Protein AF-0000000075585224 (afdb_homodimer)

InterPro domains:
  IPR000524 Transcription regulator HTH, GntR [PF00392] (10-69)
  IPR000524 Transcription regulator HTH, GntR [PS50949] (5-72)
  IPR000524 Transcription regulator HTH, GntR [SM00345] (11-69)
  IPR000524 Transcription regulator HTH, GntR [cd07377] (12-70)
  IPR008920 Transcription regulator FadR/GntR, C-terminal [G3DSA:1.20.120.530] (73-205)
  IPR008920 Transcription regulator FadR/GntR, C-terminal [SSF48008] (75-202)
  IPR011711 GntR, C-terminal [PF07729] (79-200)
  IPR011711 GntR, C-terminal [SM00895] (79-202)
  IPR036388 Winged helix-like DNA-binding domain superfamily [G3DSA:1.10.10.10] (6-71)
  IPR036390 Winged helix DNA-binding domain superfamily [SSF46785] (11-73)

Nearest PDB structures (foldseek):
  7u5q-assembly2_B  TM=6.182E-01  e=7.333E-10  Brucella melitensis ATCC 23457
  6za7-assembly1_A  TM=5.810E-01  e=1.426E-09  Agrobacterium fabrum str. C58
  6za7-assembly1_B  TM=6.134E-01  e=1.607E-08  Agrobacterium fabrum str. C58
  4p9f-assembly1_A  TM=5.426E-01  e=1.099E-08  Escherichia coli UMEA 3718-1
  3c7j-assembly1_B-2  TM=4.990E-01  e=1.535E-06  Pseudomonas syringae pv. tomato str. DC3000

Structure (mmCIF, N/CA/C/O backbone):
data_AF-0000000075585224-model_v1
#
loop_
_entity.id
_entity.type
_entity.pdbx_description
1 polymer 'Transcriptional regulator, GntR family'
#
loop_
_atom_site.group_PDB
_atom_site.id
_atom_site.type_symbol
_atom_site.label_atom_id
_atom_site.label_alt_id
_atom_site.label_comp_id
_atom_site.label_asym_id
_atom_site.label_entity_id
_atom_site.label_seq_id
_atom_site.pdbx_PDB_ins_code
_atom_site.Cartn_x
_atom_site.Cartn_y
_atom_site.Cartn_z
_atom_site.occupancy
_atom_site.B_iso_or_equiv
_atom_site.auth_seq_id
_atom_site.auth_comp_id
_atom_site.auth_asym_id
_atom_site.auth_atom_id
_atom_site.pdbx_PDB_model_num
ATOM 1 N N . MET A 1 1 ? 27.656 16.641 -9.883 1 27.53 1 MET A N 1
ATOM 2 C CA . MET A 1 1 ? 26.391 15.906 -9.938 1 27.53 1 MET A CA 1
ATOM 3 C C . MET A 1 1 ? 25.391 16.625 -10.82 1 27.53 1 MET A C 1
ATOM 5 O O . MET A 1 1 ? 24.953 17.734 -10.492 1 27.53 1 MET A O 1
ATOM 9 N N . GLU A 1 2 ? 25.438 16.531 -12.094 1 39.59 2 GLU A N 1
ATOM 10 C CA . GLU A 1 2 ? 24.859 17.406 -13.102 1 39.59 2 GLU A CA 1
ATOM 11 C C . GLU A 1 2 ? 23.344 17.547 -12.898 1 39.59 2 GLU A C 1
ATOM 13 O O . GLU A 1 2 ? 22.672 16.578 -12.539 1 39.59 2 GLU A O 1
ATOM 18 N N . LYS A 1 3 ? 22.828 18.688 -12.75 1 48 3 LYS A N 1
ATOM 19 C CA . LYS A 1 3 ? 21.484 19.141 -12.422 1 48 3 LYS A CA 1
ATOM 20 C C . LYS A 1 3 ? 20.453 18.469 -13.312 1 48 3 LYS A C 1
ATOM 22 O O . LYS A 1 3 ? 20.469 18.625 -14.539 1 48 3 LYS A O 1
ATOM 27 N N . ILE A 1 4 ? 20.016 17.328 -13.062 1 59.56 4 ILE A N 1
ATOM 28 C CA . ILE A 1 4 ? 18.922 16.703 -13.812 1 59.56 4 ILE A CA 1
ATOM 29 C C . ILE A 1 4 ? 17.797 17.719 -14.031 1 59.56 4 ILE A C 1
ATOM 31 O O . ILE A 1 4 ? 17.422 18.438 -13.109 1 59.56 4 ILE A O 1
ATOM 35 N N . SER A 1 5 ? 17.578 18.031 -15.305 1 68.94 5 SER A N 1
ATOM 36 C CA . SER A 1 5 ? 16.5 18.969 -15.617 1 68.94 5 SER A CA 1
ATOM 37 C C . SER A 1 5 ? 15.195 18.562 -14.938 1 68.94 5 SER A C 1
ATOM 39 O O . SER A 1 5 ? 15.016 17.391 -14.578 1 68.94 5 SER A O 1
ATOM 41 N N . SER A 1 6 ? 14.453 19.516 -14.617 1 74.06 6 SER A N 1
ATOM 42 C CA . SER A 1 6 ? 13.148 19.297 -14 1 74.06 6 SER A CA 1
ATOM 43 C C . SER A 1 6 ? 12.344 18.25 -14.773 1 74.06 6 SER A C 1
ATOM 45 O O . SER A 1 6 ? 11.719 17.375 -14.172 1 74.06 6 SER A O 1
ATOM 47 N N . ASP A 1 7 ? 12.562 18.25 -16.109 1 80.94 7 ASP A N 1
ATOM 48 C CA . ASP A 1 7 ? 11.828 17.312 -16.938 1 80.94 7 ASP A CA 1
ATOM 49 C C . ASP A 1 7 ? 12.398 15.898 -16.828 1 80.94 7 ASP A C 1
ATOM 51 O O . ASP A 1 7 ? 11.656 14.922 -16.797 1 80.94 7 ASP A O 1
ATOM 55 N N . THR A 1 8 ? 13.664 15.812 -16.688 1 87.25 8 THR A N 1
ATOM 56 C CA . THR A 1 8 ? 14.305 14.516 -16.531 1 87.25 8 THR A CA 1
ATOM 57 C C . THR A 1 8 ? 13.922 13.875 -15.195 1 87.25 8 THR A C 1
ATOM 59 O O . THR A 1 8 ? 13.609 12.688 -15.133 1 87.25 8 THR A O 1
ATOM 62 N N . GLY A 1 9 ? 13.938 14.695 -14.234 1 85.81 9 GLY A N 1
ATOM 63 C CA . GLY A 1 9 ? 13.539 14.211 -12.922 1 85.81 9 GLY A CA 1
ATOM 64 C C . GLY A 1 9 ? 12.117 13.703 -12.883 1 85.81 9 GLY A C 1
ATOM 65 O O . GLY A 1 9 ? 11.852 12.633 -12.328 1 85.81 9 GLY A O 1
ATOM 66 N N . SER A 1 10 ? 11.336 14.453 -13.531 1 80.44 10 SER A N 1
ATOM 67 C CA . SER A 1 10 ? 9.93 14.07 -13.578 1 80.44 10 SER A CA 1
ATOM 68 C C . SER A 1 10 ? 9.727 12.789 -14.367 1 80.44 10 SER A C 1
ATOM 70 O O . SER A 1 10 ? 9 11.891 -13.938 1 80.44 10 SER A O 1
ATOM 72 N N . ALA A 1 11 ? 10.359 12.758 -15.445 1 87.44 11 ALA A N 1
ATOM 73 C CA . ALA A 1 11 ? 10.273 11.555 -16.266 1 87.44 11 ALA A CA 1
ATOM 74 C C . ALA A 1 11 ? 10.82 10.344 -15.516 1 87.44 11 ALA A C 1
ATOM 76 O O . ALA A 1 11 ? 10.211 9.273 -15.523 1 87.44 11 ALA A O 1
ATOM 77 N N . TYR A 1 12 ? 11.938 10.562 -14.883 1 87 12 TYR A N 1
ATOM 78 C CA . TYR A 1 12 ? 12.555 9.508 -14.086 1 87 12 TYR A CA 1
ATOM 79 C C . TYR A 1 12 ? 11.594 8.984 -13.031 1 87 12 TYR A C 1
ATOM 81 O O . TYR A 1 12 ? 11.336 7.781 -12.953 1 87 12 TYR A O 1
ATOM 89 N N . ASP A 1 13 ? 11.078 9.906 -12.352 1 78.56 13 ASP A N 1
ATOM 90 C CA . ASP A 1 13 ? 10.188 9.539 -11.258 1 78.56 13 ASP A CA 1
ATOM 91 C C . ASP A 1 13 ? 8.953 8.797 -11.781 1 78.56 13 ASP A C 1
ATOM 93 O O . ASP A 1 13 ? 8.539 7.789 -11.203 1 78.56 13 ASP A O 1
ATOM 97 N N . GLU A 1 14 ? 8.445 9.305 -12.812 1 77.69 14 GLU A N 1
ATOM 98 C CA . GLU A 1 14 ? 7.223 8.711 -13.367 1 77.69 14 GLU A CA 1
ATOM 99 C C . GLU A 1 14 ? 7.488 7.32 -13.93 1 77.69 14 GLU A C 1
ATOM 101 O O . GLU A 1 14 ? 6.734 6.383 -13.664 1 77.69 14 GLU A O 1
ATOM 106 N N . ILE A 1 15 ? 8.531 7.113 -14.648 1 86.12 15 ILE A N 1
ATOM 107 C CA . ILE A 1 15 ? 8.852 5.816 -15.234 1 86.12 15 ILE A CA 1
ATOM 108 C C . ILE A 1 15 ? 9.188 4.816 -14.133 1 86.12 15 ILE A C 1
ATOM 110 O O . ILE A 1 15 ? 8.727 3.672 -14.164 1 86.12 15 ILE A O 1
ATOM 114 N N . ARG A 1 16 ? 9.914 5.301 -13.211 1 81.5 16 ARG A N 1
ATOM 115 C CA . ARG A 1 16 ? 10.25 4.453 -12.07 1 81.5 16 ARG A CA 1
ATOM 116 C C . ARG A 1 16 ? 8.992 3.98 -11.344 1 81.5 16 ARG A C 1
ATOM 118 O O . ARG A 1 16 ? 8.867 2.799 -11.023 1 81.5 16 ARG A O 1
ATOM 125 N N . SER A 1 17 ? 8.109 4.906 -11.172 1 74 17 SER A N 1
ATOM 126 C CA . SER A 1 17 ? 6.848 4.57 -10.516 1 74 17 SER A CA 1
ATOM 127 C C . SER A 1 17 ? 6.066 3.539 -11.32 1 74 17 SER A C 1
ATOM 129 O O . SER A 1 17 ? 5.504 2.598 -10.758 1 74 17 SER A O 1
ATOM 131 N N . ARG A 1 18 ? 6.09 3.674 -12.609 1 75.31 18 ARG A N 1
ATOM 132 C CA . ARG A 1 18 ? 5.352 2.752 -13.469 1 75.31 18 ARG A CA 1
ATOM 133 C C . ARG A 1 18 ? 5.969 1.357 -13.43 1 75.31 18 ARG A C 1
ATOM 135 O O . ARG A 1 18 ? 5.254 0.356 -13.531 1 75.31 18 ARG A O 1
ATOM 142 N N . ILE A 1 19 ? 7.242 1.286 -13.266 1 79.5 19 ILE A N 1
ATOM 143 C CA . ILE A 1 19 ? 7.91 -0.004 -13.148 1 79.5 19 ILE A CA 1
ATOM 144 C C . ILE A 1 19 ? 7.555 -0.646 -11.805 1 79.5 19 ILE A C 1
ATOM 146 O O . ILE A 1 19 ? 7.188 -1.822 -11.75 1 79.5 19 ILE A O 1
ATOM 150 N N . PHE A 1 20 ? 7.523 0.221 -10.805 1 71.12 20 PHE A N 1
ATOM 151 C CA . PHE A 1 20 ? 7.359 -0.316 -9.461 1 71.12 20 PHE A CA 1
ATOM 152 C C . PHE A 1 20 ? 5.898 -0.665 -9.188 1 71.12 20 PHE A C 1
ATOM 154 O O . PHE A 1 20 ? 5.605 -1.593 -8.43 1 71.12 20 PHE A O 1
ATOM 161 N N . ASP A 1 21 ? 5.027 0.115 -9.938 1 62.84 21 ASP A N 1
ATOM 162 C CA . ASP A 1 21 ? 3.619 -0.182 -9.688 1 62.84 21 ASP A CA 1
ATOM 163 C C . ASP A 1 21 ? 3.051 -1.103 -10.766 1 62.84 21 ASP A C 1
ATOM 165 O O . ASP A 1 21 ? 1.851 -1.385 -10.781 1 62.84 21 ASP A O 1
ATOM 169 N N . GLY A 1 22 ? 3.887 -1.584 -11.641 1 64.56 22 GLY A N 1
ATOM 170 C CA . GLY A 1 22 ? 3.537 -2.646 -12.57 1 64.56 22 GLY A CA 1
ATOM 171 C C . GLY A 1 22 ? 2.922 -2.135 -13.859 1 64.56 22 GLY A C 1
ATOM 172 O O . GLY A 1 22 ? 2.602 -2.918 -14.75 1 64.56 22 GLY A O 1
ATOM 173 N N . ARG A 1 23 ? 2.719 -0.906 -14.031 1 71.19 23 ARG A N 1
ATOM 174 C CA . ARG A 1 23 ? 2.193 -0.356 -15.273 1 71.19 23 ARG A CA 1
ATOM 175 C C . ARG A 1 23 ? 3.162 -0.59 -16.422 1 71.19 23 ARG A C 1
ATOM 177 O O . ARG A 1 23 ? 2.764 -0.568 -17.594 1 71.19 23 ARG A O 1
ATOM 184 N N . LEU A 1 24 ? 4.398 -0.74 -16.156 1 80.69 24 LEU A N 1
ATOM 185 C CA . LEU A 1 24 ? 5.414 -1.286 -17.047 1 80.69 24 LEU A CA 1
ATOM 186 C C . LEU A 1 24 ? 5.895 -2.648 -16.547 1 80.69 24 LEU A C 1
ATOM 188 O O . LEU A 1 24 ? 6.484 -2.752 -15.477 1 80.69 24 LEU A O 1
ATOM 192 N N . SER A 1 25 ? 5.672 -3.658 -17.344 1 77.88 25 SER A N 1
ATOM 193 C CA . SER A 1 25 ? 5.906 -5.031 -16.906 1 77.88 25 SER A CA 1
ATOM 194 C C . SER A 1 25 ? 7.355 -5.445 -17.141 1 77.88 25 SER A C 1
ATOM 196 O O . SER A 1 25 ? 8 -4.953 -18.078 1 77.88 25 SER A O 1
ATOM 198 N N . PRO A 1 26 ? 7.836 -6.438 -16.312 1 79.31 26 PRO A N 1
ATOM 199 C CA . PRO A 1 26 ? 9.164 -6.992 -16.594 1 79.31 26 PRO A CA 1
ATOM 200 C C . PRO A 1 26 ? 9.273 -7.559 -18.016 1 79.31 26 PRO A C 1
ATOM 202 O O . PRO A 1 26 ? 8.352 -8.234 -18.484 1 79.31 26 PRO A O 1
ATOM 205 N N . GLY A 1 27 ? 10.352 -7.176 -18.625 1 82.88 27 GLY A N 1
ATOM 206 C CA . GLY A 1 27 ? 10.594 -7.668 -19.984 1 82.88 27 GLY A CA 1
ATOM 207 C C . GLY A 1 27 ? 9.922 -6.828 -21.047 1 82.88 27 GLY A C 1
ATOM 208 O O . GLY A 1 27 ? 10.219 -6.977 -22.234 1 82.88 27 GLY A O 1
ATOM 209 N N . GLN A 1 28 ? 9.062 -5.922 -20.656 1 85.69 28 GLN A N 1
ATOM 210 C CA . GLN A 1 28 ? 8.305 -5.105 -21.594 1 85.69 28 GLN A CA 1
ATOM 211 C C . GLN A 1 28 ? 9.211 -4.105 -22.312 1 85.69 28 GLN A C 1
ATOM 213 O O . GLN A 1 28 ? 10.07 -3.484 -21.688 1 85.69 28 GLN A O 1
ATOM 218 N N . LYS A 1 29 ? 9.023 -3.967 -23.641 1 92.06 29 LYS A N 1
ATOM 219 C CA . LYS A 1 29 ? 9.734 -2.951 -24.406 1 92.06 29 LYS A CA 1
ATOM 220 C C . LYS A 1 29 ? 9.141 -1.566 -24.172 1 92.06 29 LYS A C 1
ATOM 222 O O . LYS A 1 29 ? 7.918 -1.4 -24.188 1 92.06 29 LYS A O 1
ATOM 227 N N . ILE A 1 30 ? 9.984 -0.62 -23.953 1 91.62 30 ILE A N 1
ATOM 228 C CA . ILE A 1 30 ? 9.562 0.751 -23.688 1 91.62 30 ILE A CA 1
ATOM 229 C C . ILE A 1 30 ? 9.727 1.597 -24.938 1 91.62 30 ILE A C 1
ATOM 231 O O . ILE A 1 30 ? 10.805 1.625 -25.531 1 91.62 30 ILE A O 1
ATOM 235 N N . SER A 1 31 ? 8.703 2.279 -25.328 1 89.88 31 SER A N 1
ATOM 236 C CA . SER A 1 31 ? 8.766 3.238 -26.438 1 89.88 31 SER A CA 1
ATOM 237 C C . SER A 1 31 ? 9.141 4.629 -25.938 1 89.88 31 SER A C 1
ATOM 239 O O . SER A 1 31 ? 8.367 5.266 -25.203 1 89.88 31 SER A O 1
ATOM 241 N N . HIS A 1 32 ? 10.219 5.113 -26.375 1 89.38 32 HIS A N 1
ATOM 242 C CA . HIS A 1 32 ? 10.648 6.449 -25.984 1 89.38 32 HIS A CA 1
ATOM 243 C C . HIS A 1 32 ? 9.641 7.504 -26.422 1 89.38 32 HIS A C 1
ATOM 245 O O . HIS A 1 32 ? 9.258 8.375 -25.641 1 89.38 32 HIS A O 1
ATOM 251 N N . ARG A 1 33 ? 9.227 7.367 -27.641 1 88.31 33 ARG A N 1
ATOM 252 C CA . ARG A 1 33 ? 8.281 8.32 -28.203 1 88.31 33 ARG A CA 1
ATOM 253 C C . ARG A 1 33 ? 6.941 8.258 -27.469 1 88.31 33 ARG A C 1
ATOM 255 O O . ARG A 1 33 ? 6.352 9.289 -27.156 1 88.31 33 ARG A O 1
ATOM 262 N N . GLY A 1 34 ? 6.551 7.074 -27.297 1 88.5 34 GLY A N 1
ATOM 263 C CA . GLY A 1 34 ? 5.301 6.891 -26.578 1 88.5 34 GLY A CA 1
ATOM 264 C C . GLY A 1 34 ? 5.309 7.5 -25.188 1 88.5 34 GLY A C 1
ATOM 265 O O . GLY A 1 34 ? 4.367 8.195 -24.812 1 88.5 34 GLY A O 1
ATOM 266 N N . LEU A 1 35 ? 6.383 7.238 -24.453 1 89.31 35 LEU A N 1
ATOM 267 C CA . LEU A 1 35 ? 6.5 7.766 -23.094 1 89.31 35 LEU A CA 1
ATOM 268 C C . LEU A 1 35 ? 6.586 9.289 -23.109 1 89.31 35 LEU A C 1
ATOM 270 O O . LEU A 1 35 ? 6.004 9.953 -22.25 1 89.31 35 LEU A O 1
ATOM 274 N N . ALA A 1 36 ? 7.293 9.805 -24.031 1 88.44 36 ALA A N 1
ATOM 275 C CA . ALA A 1 36 ? 7.41 11.258 -24.172 1 88.44 36 ALA A CA 1
ATOM 276 C C . ALA A 1 36 ? 6.043 11.906 -24.359 1 88.44 36 ALA A C 1
ATOM 278 O O . ALA A 1 36 ? 5.734 12.906 -23.719 1 88.44 36 ALA A O 1
ATOM 279 N N . HIS A 1 37 ? 5.293 11.344 -25.156 1 84.94 37 HIS A N 1
ATOM 280 C CA . HIS A 1 37 ? 3.943 11.828 -25.422 1 84.94 37 HIS A CA 1
ATOM 281 C C . HIS A 1 37 ? 3.064 11.734 -24.188 1 84.94 37 HIS A C 1
ATOM 283 O O . HIS A 1 37 ? 2.381 12.695 -23.828 1 84.94 37 HIS A O 1
ATOM 289 N N . GLU A 1 38 ? 3.201 10.656 -23.578 1 79.56 38 GLU A N 1
ATOM 290 C CA . GLU A 1 38 ? 2.363 10.406 -22.422 1 79.56 38 GLU A CA 1
ATOM 291 C C . GLU A 1 38 ? 2.723 11.344 -21.266 1 79.56 38 GLU A C 1
ATOM 293 O O . GLU A 1 38 ? 1.847 11.773 -20.516 1 79.56 38 GLU A O 1
ATOM 298 N N . LEU A 1 39 ? 3.986 11.609 -21.172 1 80.19 39 LEU A N 1
ATOM 299 C CA . LEU A 1 39 ? 4.457 12.375 -20.031 1 80.19 39 LEU A CA 1
ATOM 300 C C . LEU A 1 39 ? 4.477 13.867 -20.344 1 80.19 39 LEU A C 1
ATOM 302 O O . LEU A 1 39 ? 4.66 14.695 -19.453 1 80.19 39 LEU A O 1
ATOM 306 N N . GLY A 1 40 ? 4.254 14.188 -21.594 1 80.69 40 GLY A N 1
ATOM 307 C CA . GLY A 1 40 ? 4.238 15.578 -22.016 1 80.69 40 GLY A CA 1
ATOM 308 C C . GLY A 1 40 ? 5.609 16.234 -21.953 1 80.69 40 GLY A C 1
ATOM 309 O O . GLY A 1 40 ? 5.73 17.406 -21.578 1 80.69 40 GLY A O 1
ATOM 310 N N . VAL A 1 41 ? 6.543 15.5 -22.094 1 81.75 41 VAL A N 1
ATOM 311 C CA . VAL A 1 41 ? 7.91 16 -22.125 1 81.75 41 VAL A CA 1
ATOM 312 C C . VAL A 1 41 ? 8.594 15.594 -23.422 1 81.75 41 VAL A C 1
ATOM 314 O O . VAL A 1 41 ? 8.047 14.812 -24.203 1 81.75 41 VAL A O 1
ATOM 317 N N . GLY A 1 42 ? 9.68 16.203 -23.688 1 85.56 42 GLY A N 1
ATOM 318 C CA . GLY A 1 42 ? 10.43 15.859 -24.875 1 85.56 42 GLY A CA 1
ATOM 319 C C . GLY A 1 42 ? 11.086 14.492 -24.812 1 85.56 42 GLY A C 1
ATOM 320 O O . GLY A 1 42 ? 11.125 13.875 -23.734 1 85.56 42 GLY A O 1
ATOM 321 N N . GLN A 1 43 ? 11.602 13.992 -25.938 1 90 43 GLN A N 1
ATOM 322 C CA . GLN A 1 43 ? 12.227 12.68 -26 1 90 43 GLN A CA 1
ATOM 323 C C . GLN A 1 43 ? 13.562 12.672 -25.25 1 90 43 GLN A C 1
ATOM 325 O O . GLN A 1 43 ? 13.945 11.648 -24.672 1 90 43 GLN A O 1
ATOM 330 N N . MET A 1 44 ? 14.172 13.742 -25.219 1 91.75 44 MET A N 1
ATOM 331 C CA . MET A 1 44 ? 15.5 13.789 -24.609 1 91.75 44 MET A CA 1
ATOM 332 C C . MET A 1 44 ? 15.406 13.547 -23.109 1 91.75 44 MET A C 1
ATOM 334 O O . MET A 1 44 ? 16.141 12.719 -22.562 1 91.75 44 MET A O 1
ATOM 338 N N . PRO A 1 45 ? 14.531 14.258 -22.453 1 91.94 45 PRO A N 1
ATOM 339 C CA . PRO A 1 45 ? 14.391 13.977 -21.031 1 91.94 45 PRO A CA 1
ATOM 340 C C . PRO A 1 45 ? 14.031 12.516 -20.75 1 91.94 45 PRO A C 1
ATOM 342 O O . PRO A 1 45 ? 14.492 11.938 -19.75 1 91.94 45 PRO A O 1
ATOM 345 N N . VAL A 1 46 ? 13.242 11.953 -21.562 1 93.94 46 VAL A N 1
ATOM 346 C CA . VAL A 1 46 ? 12.859 10.547 -21.406 1 93.94 46 VAL A CA 1
ATOM 347 C C . VAL A 1 46 ? 14.094 9.656 -21.578 1 93.94 46 VAL A C 1
ATOM 349 O O . VAL A 1 46 ? 14.312 8.742 -20.781 1 93.94 46 VAL A O 1
ATOM 352 N N . ARG A 1 47 ? 14.898 9.914 -22.547 1 91.62 47 ARG A N 1
ATOM 353 C CA . ARG A 1 47 ? 16.109 9.148 -22.797 1 91.62 47 ARG A CA 1
ATOM 354 C C . ARG A 1 47 ? 17.062 9.242 -21.609 1 91.62 47 ARG A C 1
ATOM 356 O O . ARG A 1 47 ? 17.641 8.242 -21.172 1 91.62 47 ARG A O 1
ATOM 363 N N . SER A 1 48 ? 17.125 10.398 -21.094 1 93.38 48 SER A N 1
ATOM 364 C CA . SER A 1 48 ? 17.984 10.609 -19.938 1 93.38 48 SER A CA 1
ATOM 365 C C . SER A 1 48 ? 17.469 9.859 -18.719 1 93.38 48 SER A C 1
ATOM 367 O O . SER A 1 48 ? 18.234 9.25 -17.969 1 93.38 48 SER A O 1
ATOM 369 N N . ALA A 1 49 ? 16.219 9.922 -18.594 1 93.06 49 ALA A N 1
ATOM 370 C CA . ALA A 1 49 ? 15.586 9.195 -17.484 1 93.06 49 ALA A CA 1
ATOM 371 C C . ALA A 1 49 ? 15.828 7.695 -17.609 1 93.06 49 ALA A C 1
ATOM 373 O O . ALA A 1 49 ? 16.141 7.027 -16.609 1 93.06 49 ALA A O 1
ATOM 374 N N . LEU A 1 50 ? 15.719 7.219 -18.766 1 94 50 LEU A N 1
ATOM 375 C CA . LEU A 1 50 ? 15.898 5.789 -19 1 94 50 LEU A CA 1
ATOM 376 C C . LEU A 1 50 ? 17.344 5.375 -18.781 1 94 50 LEU A C 1
ATOM 378 O O . LEU A 1 50 ? 17.609 4.27 -18.312 1 94 50 LEU A O 1
ATOM 382 N N . GLN A 1 51 ? 18.281 6.234 -19.062 1 92.25 51 GLN A N 1
ATOM 383 C CA . GLN A 1 51 ? 19.688 5.965 -18.766 1 92.25 51 GLN A CA 1
ATOM 384 C C . GLN A 1 51 ? 19.922 5.852 -17.266 1 92.25 51 GLN A C 1
ATOM 386 O O . GLN A 1 51 ? 20.656 4.969 -16.828 1 92.25 51 GLN A O 1
ATOM 391 N N . LEU A 1 52 ? 19.297 6.719 -16.609 1 90.94 52 LEU A N 1
ATOM 392 C CA . LEU A 1 52 ? 19.406 6.668 -15.156 1 90.94 52 LEU A CA 1
ATOM 393 C C . LEU A 1 52 ? 18.812 5.379 -14.609 1 90.94 52 LEU A C 1
ATOM 395 O O . LEU A 1 52 ? 19.422 4.727 -13.75 1 90.94 52 LEU A O 1
ATOM 399 N N . LEU A 1 53 ? 17.672 5.086 -15.117 1 90.31 53 LEU A N 1
ATOM 400 C CA . LEU A 1 53 ? 16.984 3.869 -14.688 1 90.31 53 LEU A CA 1
ATOM 401 C C . LEU A 1 53 ? 17.797 2.633 -15.055 1 90.31 53 LEU A C 1
ATOM 403 O O . LEU A 1 53 ? 17.781 1.632 -14.336 1 90.31 53 LEU A O 1
ATOM 407 N N . ALA A 1 54 ? 18.578 2.689 -16.156 1 90.44 54 ALA A N 1
ATOM 408 C CA . ALA A 1 54 ? 19.469 1.604 -16.562 1 90.44 54 ALA A CA 1
ATOM 409 C C . ALA A 1 54 ? 20.609 1.434 -15.586 1 90.44 54 ALA A C 1
ATOM 411 O O . ALA A 1 54 ? 20.969 0.309 -15.227 1 90.44 54 ALA A O 1
ATOM 412 N N . SER A 1 55 ? 21.094 2.52 -15.164 1 88.19 55 SER A N 1
ATOM 413 C CA . SER A 1 55 ? 22.188 2.471 -14.203 1 88.19 55 SER A CA 1
ATOM 414 C C . SER A 1 55 ? 21.75 1.854 -12.883 1 88.19 55 SER A C 1
ATOM 416 O O . SER A 1 55 ? 22.562 1.301 -12.141 1 88.19 55 SER A O 1
ATOM 418 N N . GLU A 1 56 ? 20.422 1.955 -12.648 1 81.06 56 GLU A N 1
ATOM 419 C CA . GLU A 1 56 ? 19.859 1.396 -11.43 1 81.06 56 GLU A CA 1
ATOM 420 C C . GLU A 1 56 ? 19.422 -0.052 -11.633 1 81.06 56 GLU A C 1
ATOM 422 O O . GLU A 1 56 ? 18.906 -0.687 -10.719 1 81.06 56 GLU A O 1
ATOM 427 N N . GLY A 1 57 ? 19.484 -0.5 -12.867 1 83 57 GLY A N 1
ATOM 428 C CA . GLY A 1 57 ? 19.141 -1.883 -13.172 1 83 57 GLY A CA 1
ATOM 429 C C . GLY A 1 57 ? 17.656 -2.104 -13.391 1 83 57 GLY A C 1
ATOM 430 O O . GLY A 1 57 ? 17.188 -3.236 -13.305 1 83 57 GLY A O 1
A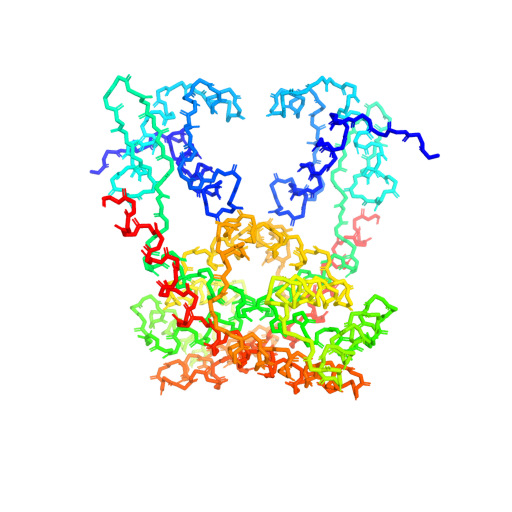TOM 431 N N . LEU A 1 58 ? 16.906 -1.071 -13.586 1 84.19 58 LEU A N 1
ATOM 432 C CA . LEU A 1 58 ? 15.461 -1.195 -13.719 1 84.19 58 LEU A CA 1
ATOM 433 C C . LEU A 1 58 ? 15.07 -1.438 -15.18 1 84.19 58 LEU A C 1
ATOM 435 O O . LEU A 1 58 ? 14.031 -2.041 -15.453 1 84.19 58 LEU A O 1
ATOM 439 N N . VAL A 1 59 ? 15.914 -0.934 -16.078 1 90.5 59 VAL A N 1
ATOM 440 C CA . VAL A 1 59 ? 15.711 -1.19 -17.5 1 90.5 59 VAL A CA 1
ATOM 441 C C . VAL A 1 59 ? 17.031 -1.601 -18.141 1 90.5 59 VAL A C 1
ATOM 443 O O . VAL A 1 59 ? 18.109 -1.397 -17.562 1 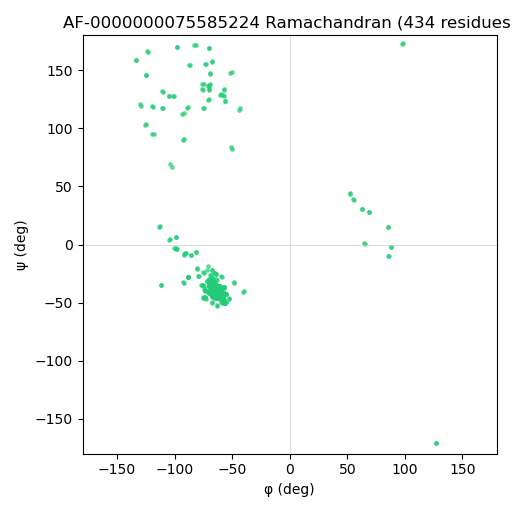90.5 59 VAL A O 1
ATOM 446 N N . ASN A 1 60 ? 16.922 -2.232 -19.219 1 91.44 60 ASN A N 1
ATOM 447 C CA . ASN A 1 60 ? 18.062 -2.621 -20.047 1 91.44 60 ASN A CA 1
ATOM 448 C C . ASN A 1 60 ? 17.984 -1.996 -21.438 1 91.44 60 ASN A C 1
ATOM 450 O O . ASN A 1 60 ? 17 -2.193 -22.156 1 91.44 60 ASN A O 1
ATOM 454 N N . ILE A 1 61 ? 18.969 -1.21 -21.734 1 93.06 61 ILE A N 1
ATOM 455 C CA . ILE A 1 61 ? 19.047 -0.586 -23.047 1 93.06 61 ILE A CA 1
ATOM 456 C C . ILE A 1 61 ? 19.891 -1.449 -23.984 1 93.06 61 ILE A C 1
ATOM 458 O O . ILE A 1 61 ? 21.094 -1.642 -23.75 1 93.06 61 ILE A O 1
ATOM 462 N N . VAL A 1 62 ? 19.266 -2.018 -24.984 1 91.88 62 VAL A N 1
ATOM 463 C CA . VAL A 1 62 ? 19.938 -2.877 -25.953 1 91.88 62 VAL A CA 1
ATOM 464 C C . VAL A 1 62 ? 20.125 -2.123 -27.281 1 91.88 62 VAL A C 1
ATOM 466 O O . VAL A 1 62 ? 19.156 -1.646 -27.859 1 91.88 62 VAL A O 1
ATOM 469 N N . ASP A 1 63 ? 21.359 -2.131 -27.719 1 87.88 63 ASP A N 1
ATOM 470 C CA . ASP A 1 63 ? 21.688 -1.431 -28.953 1 87.88 63 ASP A CA 1
ATOM 471 C C . ASP A 1 63 ? 20.844 -1.968 -30.125 1 87.88 63 ASP A C 1
ATOM 473 O O . ASP A 1 63 ? 20.781 -3.18 -30.344 1 87.88 63 ASP A O 1
ATOM 477 N N . LYS A 1 64 ? 20.203 -0.991 -30.828 1 87.88 64 LYS A N 1
ATOM 478 C CA . LYS A 1 64 ? 19.453 -1.237 -32.031 1 87.88 64 LYS A CA 1
ATOM 479 C C . LYS A 1 64 ? 18.234 -2.115 -31.766 1 87.88 64 LYS A C 1
ATOM 481 O O . LYS A 1 64 ? 17.609 -2.615 -32.719 1 87.88 64 LYS A O 1
ATOM 486 N N . SER A 1 65 ? 17.953 -2.535 -30.516 1 89.25 65 SER A N 1
ATOM 487 C CA . SER A 1 65 ? 16.797 -3.371 -30.203 1 89.25 65 SER A CA 1
ATOM 488 C C . SER A 1 65 ? 15.766 -2.605 -29.375 1 89.25 65 SER A C 1
ATOM 490 O O . SER A 1 65 ? 14.562 -2.85 -29.5 1 89.25 65 SER A O 1
ATOM 492 N N . GLY A 1 66 ? 16.312 -1.729 -28.5 1 92.56 66 GLY A N 1
ATOM 493 C CA . GLY A 1 66 ? 15.383 -0.946 -27.703 1 92.56 66 GLY A CA 1
ATOM 494 C C . GLY A 1 66 ? 15.656 -1.028 -26.219 1 92.56 66 GLY A C 1
ATOM 495 O O . GLY A 1 66 ? 16.75 -1.415 -25.797 1 92.56 66 GLY A O 1
ATOM 496 N N . THR A 1 67 ? 14.719 -0.475 -25.406 1 94.06 67 THR A N 1
ATOM 497 C CA . THR A 1 67 ? 14.789 -0.47 -23.953 1 94.06 67 THR A CA 1
ATOM 498 C C . THR A 1 67 ? 13.727 -1.386 -23.344 1 94.06 67 THR A C 1
ATOM 500 O O . THR A 1 67 ? 12.57 -1.357 -23.766 1 94.06 67 THR A O 1
ATOM 503 N N . PHE A 1 68 ? 14.219 -2.266 -22.359 1 93.12 68 PHE A N 1
ATOM 504 C CA . PHE A 1 68 ? 13.32 -3.242 -21.75 1 93.12 68 PHE A CA 1
ATOM 505 C C . PHE A 1 68 ? 13.32 -3.111 -20.234 1 93.12 68 PHE A C 1
ATOM 507 O O . PHE A 1 68 ? 14.359 -2.824 -19.641 1 93.12 68 PHE A O 1
ATOM 514 N N . VAL A 1 69 ? 12.133 -3.363 -19.656 1 89.5 69 VAL A N 1
ATOM 515 C CA . VAL A 1 69 ? 12.078 -3.439 -18.203 1 89.5 69 VAL A CA 1
ATOM 516 C C . VAL A 1 69 ? 12.797 -4.703 -17.719 1 89.5 69 VAL A C 1
ATOM 518 O O . VAL A 1 69 ? 12.562 -5.793 -18.25 1 89.5 69 VAL A O 1
ATOM 521 N N . ASN A 1 70 ? 13.664 -4.574 -16.703 1 83.62 70 ASN A N 1
ATOM 522 C CA . ASN A 1 70 ? 14.406 -5.723 -16.188 1 83.62 70 ASN A CA 1
ATOM 523 C C . ASN A 1 70 ? 13.508 -6.66 -15.383 1 83.62 70 ASN A C 1
ATOM 525 O O . ASN A 1 70 ? 12.5 -6.234 -14.828 1 83.62 70 ASN A O 1
ATOM 529 N N . GLU A 1 71 ? 14.016 -7.938 -15.367 1 79 71 GLU A N 1
ATOM 530 C CA . GLU A 1 71 ? 13.383 -8.906 -14.477 1 79 71 GLU A CA 1
ATOM 531 C C . GLU A 1 71 ? 13.617 -8.555 -13.016 1 79 71 GLU A C 1
ATOM 533 O O . GLU A 1 71 ? 14.625 -7.934 -12.672 1 79 71 GLU A O 1
ATOM 538 N N . PRO A 1 72 ? 12.75 -9.078 -12.281 1 77.62 72 PRO A N 1
ATOM 539 C CA . PRO A 1 72 ? 12.867 -8.703 -10.867 1 77.62 72 PRO A CA 1
ATOM 540 C C . PRO A 1 72 ? 14.102 -9.312 -10.195 1 77.62 72 PRO A C 1
ATOM 542 O O . PRO A 1 72 ? 14.461 -10.453 -10.484 1 77.62 72 PRO A O 1
ATOM 545 N N . THR A 1 73 ? 14.727 -8.531 -9.445 1 79.56 73 THR A N 1
ATOM 546 C CA . THR A 1 73 ? 15.844 -8.969 -8.617 1 79.56 73 THR A CA 1
ATOM 547 C C . THR A 1 73 ? 15.344 -9.617 -7.328 1 79.56 73 THR A C 1
ATOM 549 O O . THR A 1 73 ? 14.141 -9.641 -7.066 1 79.56 73 THR A O 1
ATOM 552 N N . ARG A 1 74 ? 16.281 -10.195 -6.586 1 80.38 74 ARG A N 1
ATOM 553 C CA . ARG A 1 74 ? 15.953 -10.719 -5.266 1 80.38 74 ARG A CA 1
ATOM 554 C C . ARG A 1 74 ? 15.375 -9.625 -4.375 1 80.38 74 ARG A C 1
ATOM 556 O O . ARG A 1 74 ? 14.438 -9.867 -3.613 1 80.38 74 ARG A O 1
ATOM 563 N N . ASP A 1 75 ? 15.938 -8.484 -4.57 1 83.69 75 ASP A N 1
ATOM 564 C CA . ASP A 1 75 ? 15.461 -7.363 -3.775 1 83.69 75 ASP A CA 1
ATOM 565 C C . ASP A 1 75 ? 14.055 -6.945 -4.207 1 83.69 75 ASP A C 1
ATOM 567 O O . ASP A 1 75 ? 13.227 -6.574 -3.369 1 83.69 75 ASP A O 1
ATOM 571 N N . ASP A 1 76 ? 13.82 -7.059 -5.457 1 81.94 76 ASP A N 1
ATOM 572 C CA . ASP A 1 76 ? 12.477 -6.762 -5.953 1 81.94 76 ASP A CA 1
ATOM 573 C C . ASP A 1 76 ? 11.445 -7.715 -5.348 1 81.94 76 ASP A C 1
ATOM 575 O O . ASP A 1 76 ? 10.391 -7.285 -4.891 1 81.94 76 ASP A O 1
ATOM 579 N N . LEU A 1 77 ? 11.859 -8.906 -5.344 1 82.62 77 LEU A N 1
ATOM 580 C CA . LEU A 1 77 ? 10.938 -9.922 -4.84 1 82.62 77 LEU A CA 1
ATOM 581 C C . LEU A 1 77 ? 10.719 -9.766 -3.34 1 82.62 77 LEU A C 1
ATOM 583 O O . LEU A 1 77 ? 9.594 -9.898 -2.854 1 82.62 77 LEU A O 1
ATOM 587 N N . ARG A 1 78 ? 11.781 -9.492 -2.67 1 86.94 78 ARG A N 1
ATOM 588 C CA . ARG A 1 78 ? 11.656 -9.242 -1.237 1 86.94 78 ARG A CA 1
ATOM 589 C C . ARG A 1 78 ? 10.711 -8.078 -0.966 1 86.94 78 ARG A C 1
ATOM 591 O O . ARG A 1 78 ? 9.812 -8.18 -0.128 1 86.94 78 ARG A O 1
ATOM 598 N N . GLU A 1 79 ? 10.875 -6.973 -1.648 1 90.12 79 GLU A N 1
ATOM 599 C CA . GLU A 1 79 ? 10.055 -5.777 -1.462 1 90.12 79 GLU A CA 1
ATOM 600 C C . GLU A 1 79 ? 8.586 -6.059 -1.774 1 90.12 79 GLU A C 1
ATOM 602 O O . GLU A 1 79 ? 7.695 -5.594 -1.062 1 90.12 79 GLU A O 1
ATOM 607 N N . ILE A 1 80 ? 8.406 -6.777 -2.783 1 87.62 80 ILE A N 1
ATOM 608 C CA . ILE A 1 80 ? 7.051 -7.129 -3.199 1 87.62 80 ILE A CA 1
ATOM 609 C C . ILE A 1 80 ? 6.371 -7.949 -2.107 1 87.62 80 ILE A C 1
ATOM 611 O O . ILE A 1 80 ? 5.234 -7.66 -1.723 1 87.62 80 ILE A O 1
ATOM 615 N N . TYR A 1 81 ? 7.043 -8.891 -1.603 1 88.81 81 TYR A N 1
ATOM 616 C CA . TYR A 1 81 ? 6.441 -9.773 -0.612 1 88.81 81 TYR A CA 1
ATOM 617 C C . TYR A 1 81 ? 6.211 -9.047 0.706 1 88.81 81 TYR A C 1
ATOM 619 O O . TYR A 1 81 ? 5.227 -9.297 1.401 1 88.81 81 TYR A O 1
ATOM 627 N N . GLU A 1 82 ? 7.102 -8.188 1.015 1 92.44 82 GLU A N 1
ATOM 628 C CA . GLU A 1 82 ? 6.914 -7.379 2.219 1 92.44 82 GLU A CA 1
ATOM 629 C C . GLU A 1 82 ? 5.707 -6.453 2.08 1 92.44 82 GLU A C 1
ATOM 631 O O . GLU A 1 82 ? 4.992 -6.211 3.051 1 92.44 82 GLU A O 1
ATOM 636 N N . LEU A 1 83 ? 5.496 -5.941 0.92 1 92.5 83 LEU A N 1
ATOM 637 C CA . LEU A 1 83 ? 4.309 -5.133 0.679 1 92.5 83 LEU A CA 1
ATOM 638 C C . LEU A 1 83 ? 3.047 -5.988 0.729 1 92.5 83 LEU A C 1
ATOM 640 O O . LEU A 1 83 ? 2.004 -5.535 1.207 1 92.5 83 LEU A O 1
ATOM 644 N N . ARG A 1 84 ? 3.125 -7.18 0.244 1 91.38 84 ARG A N 1
ATOM 645 C CA . ARG A 1 84 ? 2.012 -8.109 0.378 1 91.38 84 ARG A CA 1
ATOM 646 C C . ARG A 1 84 ? 1.672 -8.352 1.845 1 91.38 84 ARG A C 1
ATOM 648 O O . ARG A 1 84 ? 0.497 -8.391 2.217 1 91.38 84 ARG A O 1
ATOM 655 N N . LEU A 1 85 ? 2.732 -8.523 2.637 1 93.69 85 LEU A N 1
ATOM 656 C CA . LEU A 1 85 ? 2.525 -8.703 4.07 1 93.69 85 LEU A CA 1
ATOM 657 C C . LEU A 1 85 ? 1.668 -7.582 4.641 1 93.69 85 LEU A C 1
ATOM 659 O O . LEU A 1 85 ? 0.69 -7.836 5.344 1 93.69 85 LEU A O 1
ATOM 663 N N . ALA A 1 86 ? 2.023 -6.418 4.258 1 95.94 86 ALA A N 1
ATOM 664 C CA . ALA A 1 86 ? 1.33 -5.234 4.758 1 95.94 86 ALA A CA 1
ATOM 665 C C . ALA A 1 86 ? -0.133 -5.23 4.324 1 95.94 86 ALA A C 1
ATOM 667 O O . ALA A 1 86 ? -1.034 -5.125 5.16 1 95.94 86 ALA A O 1
ATOM 668 N N . LEU A 1 87 ? -0.344 -5.383 3.084 1 96.25 87 LEU A N 1
ATOM 669 C CA . LEU A 1 87 ? -1.666 -5.199 2.496 1 96.25 87 LEU A CA 1
ATOM 670 C C . LEU A 1 87 ? -2.584 -6.367 2.844 1 96.25 87 LEU A C 1
ATOM 672 O O . LEU A 1 87 ? -3.725 -6.164 3.266 1 96.25 87 LEU A O 1
ATOM 676 N N . GLU A 1 88 ? -2.107 -7.566 2.725 1 96.69 88 GLU A N 1
ATOM 677 C CA . GLU A 1 88 ? -2.951 -8.75 2.887 1 96.69 88 GLU A CA 1
ATOM 678 C C . GLU A 1 88 ? -3.307 -8.977 4.352 1 96.69 88 GLU A C 1
ATOM 680 O O . GLU A 1 88 ? -4.426 -9.383 4.668 1 96.69 88 GLU A O 1
ATOM 685 N N . SER A 1 89 ? -2.359 -8.758 5.23 1 97 89 SER A N 1
ATOM 686 C CA . SER A 1 89 ? -2.666 -8.93 6.645 1 97 89 SER A CA 1
ATOM 687 C C . SER A 1 89 ? -3.682 -7.898 7.121 1 97 89 SER A C 1
ATOM 689 O O . SER A 1 89 ? -4.574 -8.211 7.91 1 97 89 SER A O 1
ATOM 691 N N . THR A 1 90 ? -3.551 -6.691 6.652 1 97 90 THR A N 1
ATOM 692 C CA . THR A 1 90 ? -4.512 -5.656 7.008 1 97 90 THR A CA 1
ATOM 693 C C . THR A 1 90 ? -5.887 -5.961 6.414 1 97 90 THR A C 1
ATOM 695 O O . THR A 1 90 ? -6.91 -5.754 7.066 1 97 90 THR A O 1
ATOM 698 N N . ALA A 1 91 ? -5.871 -6.43 5.168 1 98 91 ALA A N 1
ATOM 699 C CA . ALA A 1 91 ? -7.141 -6.816 4.559 1 98 91 ALA A CA 1
ATOM 700 C C . ALA A 1 91 ? -7.844 -7.887 5.387 1 98 91 ALA A C 1
ATOM 702 O O . ALA A 1 91 ? -9.055 -7.824 5.59 1 98 91 ALA A O 1
ATOM 703 N N . ALA A 1 92 ? -7.074 -8.867 5.867 1 98.25 92 ALA A N 1
ATOM 704 C CA . ALA A 1 92 ? -7.645 -9.922 6.691 1 98.25 92 ALA A CA 1
ATOM 705 C C . ALA A 1 92 ? -8.211 -9.359 7.992 1 98.25 92 ALA A C 1
ATOM 707 O O . ALA A 1 92 ? -9.289 -9.758 8.43 1 98.25 92 ALA A O 1
ATOM 708 N N . TYR A 1 93 ? -7.48 -8.453 8.609 1 97.12 93 TYR A N 1
ATOM 709 C CA . TYR A 1 93 ? -7.934 -7.773 9.82 1 97.12 93 TYR A CA 1
ATOM 710 C C . TYR A 1 93 ? -9.266 -7.074 9.578 1 97.12 93 TYR A C 1
ATOM 712 O O . TYR A 1 93 ? -10.219 -7.258 10.344 1 97.12 93 TYR A O 1
ATOM 720 N N . LEU A 1 94 ? -9.336 -6.309 8.516 1 97.31 94 LEU A N 1
ATOM 721 C CA . LEU A 1 94 ? -10.531 -5.531 8.211 1 97.31 94 LEU A CA 1
ATOM 722 C C . LEU A 1 94 ? -11.695 -6.441 7.84 1 97.31 94 LEU A C 1
ATOM 724 O O . LEU A 1 94 ? -12.844 -6.172 8.203 1 97.31 94 LEU A O 1
ATOM 728 N N . ALA A 1 95 ? -11.391 -7.492 7.066 1 98.06 95 ALA A N 1
ATOM 729 C CA . ALA A 1 95 ? -12.422 -8.453 6.707 1 98.06 95 ALA A CA 1
ATOM 730 C C . ALA A 1 95 ? -13.062 -9.062 7.949 1 98.06 95 ALA A C 1
ATOM 732 O O . ALA A 1 95 ? -14.281 -9.242 8 1 98.06 95 ALA A O 1
ATOM 733 N N . ALA A 1 96 ? -12.25 -9.383 8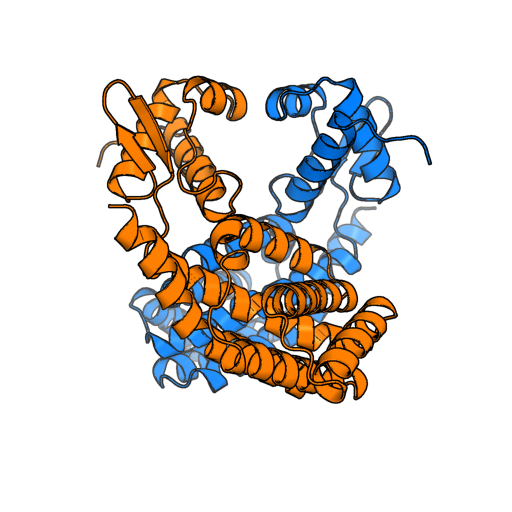.938 1 97.94 96 ALA A N 1
ATOM 734 C CA . ALA A 1 96 ? -12.766 -9.953 10.18 1 97.94 96 ALA A CA 1
ATOM 735 C C . ALA A 1 96 ? -13.641 -8.953 10.922 1 97.94 96 ALA A C 1
ATOM 737 O O . ALA A 1 96 ? -14.672 -9.32 11.5 1 97.94 96 ALA A O 1
ATOM 738 N N . ARG A 1 97 ? -13.242 -7.688 10.914 1 95.81 97 ARG A N 1
ATOM 739 C CA . ARG A 1 97 ? -14.039 -6.652 11.562 1 95.81 97 ARG A CA 1
ATOM 740 C C . ARG A 1 97 ? -15.406 -6.52 10.898 1 95.81 97 ARG A C 1
ATOM 742 O O . ARG A 1 97 ? -16.406 -6.285 11.57 1 95.81 97 ARG A O 1
ATOM 749 N N . GLY A 1 98 ? -15.453 -6.688 9.609 1 94.38 98 GLY A N 1
ATOM 750 C CA . GLY A 1 98 ? -16.672 -6.527 8.844 1 94.38 98 GLY A CA 1
ATOM 751 C C . GLY A 1 98 ? -17.5 -7.805 8.742 1 94.38 98 GLY A C 1
ATOM 752 O O . GLY A 1 98 ? -18.688 -7.762 8.469 1 94.38 98 GLY A O 1
ATOM 753 N N . GLY A 1 99 ? -16.812 -8.906 8.82 1 95.06 99 GLY A N 1
ATOM 754 C CA . GLY A 1 99 ? -17.469 -10.203 8.734 1 95.06 99 GLY A CA 1
ATOM 755 C C . GLY A 1 99 ? -17.422 -10.812 7.352 1 95.06 99 GLY A C 1
ATOM 756 O O . GLY A 1 99 ? -16.984 -10.164 6.398 1 95.06 99 GLY A O 1
ATOM 757 N N . VAL A 1 100 ? -17.875 -12.047 7.262 1 96.62 100 VAL A N 1
ATOM 758 C CA . VAL A 1 100 ? -17.766 -12.836 6.039 1 96.62 100 VAL A CA 1
ATOM 759 C C . VAL A 1 100 ? -18.781 -12.344 5.02 1 96.62 100 VAL A C 1
ATOM 761 O O . VAL A 1 100 ? -19.922 -12.016 5.371 1 96.62 100 VAL A O 1
ATOM 764 N N . THR A 1 101 ? -18.391 -12.234 3.775 1 97.75 101 THR A N 1
ATOM 765 C CA . THR A 1 101 ? -19.266 -11.945 2.648 1 97.75 101 THR A CA 1
ATOM 766 C C . THR A 1 101 ? -19.656 -13.234 1.924 1 97.75 101 THR A C 1
ATOM 768 O O . THR A 1 101 ? -19.078 -14.289 2.172 1 97.75 101 THR A O 1
ATOM 771 N N . ASP A 1 102 ? -20.609 -13.07 1.018 1 97.69 102 ASP A N 1
ATOM 772 C CA . ASP A 1 102 ? -21.031 -14.227 0.23 1 97.69 102 ASP A CA 1
ATOM 773 C C . ASP A 1 102 ? -19.875 -14.758 -0.614 1 97.69 102 ASP A C 1
ATOM 775 O O . ASP A 1 102 ? -19.688 -15.969 -0.734 1 97.69 102 ASP A O 1
ATOM 779 N N . GLY A 1 103 ? -19.141 -13.836 -1.16 1 97.56 103 GLY A N 1
ATOM 780 C CA . GLY A 1 103 ? -18 -14.234 -1.965 1 97.56 103 GLY A CA 1
ATOM 781 C C . GLY A 1 103 ? -16.953 -15.008 -1.177 1 97.56 103 GLY A C 1
ATOM 782 O O . GLY A 1 103 ? -16.422 -16.016 -1.653 1 97.56 103 GLY A O 1
ATOM 783 N N . LEU A 1 104 ? -16.734 -14.555 0.014 1 97.5 104 LEU A N 1
ATOM 784 C CA . LEU A 1 104 ? -15.773 -15.227 0.878 1 97.5 104 LEU A CA 1
ATOM 785 C C . LEU A 1 104 ? -16.266 -16.609 1.284 1 97.5 104 LEU A C 1
ATOM 787 O O . LEU A 1 104 ? -15.5 -17.562 1.312 1 97.5 104 LEU A O 1
ATOM 791 N N . SER A 1 105 ? -17.516 -16.719 1.568 1 98.06 105 SER A N 1
ATOM 792 C CA . SER A 1 105 ? -18.125 -18 1.938 1 98.06 105 SER A CA 1
ATOM 793 C C . SER A 1 105 ? -18.062 -19 0.792 1 98.06 105 SER A C 1
ATOM 795 O O . SER A 1 105 ? -17.781 -20.188 1.009 1 98.06 105 SER A O 1
ATOM 797 N N . ARG A 1 106 ? -18.281 -18.5 -0.407 1 97.88 106 ARG A N 1
ATOM 798 C CA . ARG A 1 106 ? -18.219 -19.359 -1.575 1 97.88 106 ARG A CA 1
ATOM 799 C C . ARG A 1 106 ? -16.797 -19.875 -1.788 1 97.88 106 ARG A C 1
ATOM 801 O O . ARG A 1 106 ? -16.594 -21.047 -2.107 1 97.88 106 ARG A O 1
ATOM 808 N N . SER A 1 107 ? -15.852 -19.031 -1.656 1 97.06 107 SER A N 1
ATOM 809 C CA . SER A 1 107 ? -14.453 -19.438 -1.798 1 97.06 107 SER A CA 1
ATOM 810 C C . SER A 1 107 ? -14.062 -20.469 -0.743 1 97.06 107 SER A C 1
ATOM 812 O O . SER A 1 107 ? -13.352 -21.422 -1.039 1 97.06 107 SER A O 1
ATOM 814 N N . HIS A 1 108 ? -14.492 -20.266 0.468 1 97.5 108 HIS A N 1
ATOM 815 C CA . HIS A 1 108 ? -14.258 -21.203 1.556 1 97.5 108 HIS A CA 1
ATOM 816 C C . HIS A 1 108 ? -14.812 -22.578 1.219 1 97.5 108 HIS A C 1
ATOM 818 O O . HIS A 1 108 ? -14.141 -23.594 1.436 1 97.5 108 HIS A O 1
ATOM 824 N N . ALA A 1 109 ? -16.031 -22.562 0.731 1 98.06 109 ALA A N 1
ATOM 825 C CA . ALA A 1 109 ? -16.688 -23.828 0.397 1 98.06 109 ALA A CA 1
ATOM 826 C C . ALA A 1 109 ? -15.898 -24.594 -0.667 1 98.06 109 ALA A C 1
ATOM 828 O O . ALA A 1 109 ? -15.805 -25.828 -0.618 1 98.06 109 ALA A O 1
ATOM 829 N N . GLN A 1 110 ? -15.336 -23.906 -1.622 1 97.38 110 GLN A N 1
ATOM 830 C CA . GLN A 1 110 ? -14.531 -24.531 -2.666 1 97.38 110 GLN A CA 1
ATOM 831 C C . GLN A 1 110 ? -13.258 -25.141 -2.088 1 97.38 110 GLN A C 1
ATOM 833 O O . GLN A 1 110 ? -12.883 -26.25 -2.445 1 97.38 110 GLN A O 1
ATOM 838 N N . MET A 1 111 ? -12.648 -24.469 -1.199 1 97.31 111 MET A N 1
ATOM 839 C CA . MET A 1 111 ? -11.422 -24.969 -0.576 1 97.31 111 MET A CA 1
ATOM 840 C C . MET A 1 111 ? -11.719 -26.188 0.3 1 97.31 111 MET A C 1
ATOM 842 O O . MET A 1 111 ? -10.969 -27.156 0.289 1 97.31 111 MET A O 1
ATOM 846 N N . ARG A 1 112 ? -12.805 -26.078 1.031 1 97.25 112 ARG A N 1
ATOM 847 C CA . ARG A 1 112 ? -13.195 -27.188 1.907 1 97.25 112 ARG A CA 1
ATOM 848 C C . ARG A 1 112 ? -13.477 -28.453 1.104 1 97.25 112 ARG A C 1
ATOM 850 O O . ARG A 1 112 ? -13.086 -29.547 1.512 1 97.25 112 ARG A O 1
ATOM 857 N N . ARG A 1 113 ? -14.062 -28.25 -0.024 1 96.69 113 ARG A N 1
ATOM 858 C CA . ARG A 1 113 ? -14.344 -29.391 -0.892 1 96.69 113 ARG A CA 1
ATOM 859 C C . ARG A 1 113 ? -13.055 -30.047 -1.366 1 96.69 113 ARG A C 1
ATOM 861 O O . ARG A 1 113 ? -12.953 -31.281 -1.387 1 96.69 113 ARG A O 1
ATOM 868 N N . LEU A 1 114 ? -12.094 -29.25 -1.787 1 95.56 114 LEU A N 1
ATOM 869 C CA . LEU A 1 114 ? -10.812 -29.766 -2.234 1 95.56 114 LEU A CA 1
ATOM 870 C C . LEU A 1 114 ? -10.164 -30.625 -1.148 1 95.56 114 LEU A C 1
ATOM 872 O O . LEU A 1 114 ? -9.641 -31.703 -1.431 1 95.56 114 LEU A O 1
ATOM 876 N N . VAL A 1 115 ? -10.234 -30.156 0.075 1 96.12 115 VAL A N 1
ATOM 877 C CA . VAL A 1 115 ? -9.586 -30.812 1.199 1 96.12 115 VAL A CA 1
ATOM 878 C C . VAL A 1 115 ? -10.352 -32.094 1.567 1 96.12 115 VAL A C 1
ATOM 880 O O . VAL A 1 115 ? -9.758 -33.156 1.718 1 96.12 115 VAL A O 1
ATOM 883 N N . ASP A 1 116 ? -11.641 -31.938 1.639 1 96.62 116 ASP A N 1
ATOM 884 C CA . ASP A 1 116 ? -12.477 -33.062 2.076 1 96.62 116 ASP A CA 1
ATOM 885 C C . ASP A 1 116 ? -12.438 -34.219 1.067 1 96.62 116 ASP A C 1
ATOM 887 O O . ASP A 1 116 ? -12.445 -35.375 1.449 1 96.62 116 ASP A O 1
ATOM 891 N N . GLU A 1 117 ? -12.289 -33.812 -0.212 1 96.12 117 GLU A N 1
ATOM 892 C CA . GLU A 1 117 ? -12.289 -34.812 -1.265 1 96.12 117 GLU A CA 1
ATOM 893 C C . GLU A 1 117 ? -10.875 -35.188 -1.694 1 96.12 117 GLU A C 1
ATOM 895 O O . GLU A 1 117 ? -10.672 -36.031 -2.557 1 96.12 117 GLU A O 1
ATOM 900 N N . ASN A 1 118 ? -9.922 -34.562 -1.174 1 93.88 118 ASN A N 1
ATOM 901 C CA . ASN A 1 118 ? -8.5 -34.75 -1.446 1 93.88 118 ASN A CA 1
ATOM 902 C C . ASN A 1 118 ? -8.203 -34.688 -2.941 1 93.88 118 ASN A C 1
ATOM 904 O O . ASN A 1 118 ? -7.57 -35.594 -3.492 1 93.88 118 ASN A O 1
ATOM 908 N N . ILE A 1 119 ? -8.797 -33.719 -3.609 1 89.06 119 ILE A N 1
ATOM 909 C CA . ILE A 1 119 ? -8.578 -33.5 -5.035 1 89.06 119 ILE A CA 1
ATOM 910 C C . ILE A 1 119 ? -7.168 -32.969 -5.258 1 89.06 119 ILE A C 1
ATOM 912 O O . ILE A 1 119 ? -6.781 -31.953 -4.664 1 89.06 119 ILE A O 1
ATOM 916 N N . ALA A 1 120 ? -6.418 -33.656 -6.109 1 84.69 120 ALA A N 1
ATOM 917 C CA . ALA A 1 120 ? -5.027 -33.281 -6.344 1 84.69 120 ALA A CA 1
ATOM 918 C C . ALA A 1 120 ? -4.879 -32.562 -7.684 1 84.69 120 ALA A C 1
ATOM 920 O O . ALA A 1 120 ? -4.324 -33.094 -8.633 1 84.69 120 ALA A O 1
ATOM 921 N N . ASP A 1 121 ? -5.371 -31.422 -7.781 1 87.75 121 ASP A N 1
ATOM 922 C CA . ASP A 1 121 ? -5.227 -30.516 -8.922 1 87.75 121 ASP A CA 1
ATOM 923 C C . ASP A 1 121 ? -4.547 -29.219 -8.508 1 87.75 121 ASP A C 1
ATOM 925 O O . ASP A 1 121 ? -5.215 -28.266 -8.102 1 87.75 121 ASP A O 1
ATOM 929 N N . ILE A 1 122 ? -3.309 -29.234 -8.711 1 87.06 122 ILE A N 1
ATOM 930 C CA . ILE A 1 122 ? -2.455 -28.156 -8.203 1 87.06 122 ILE A CA 1
ATOM 931 C C . ILE A 1 122 ? -2.883 -26.828 -8.805 1 87.06 122 ILE A C 1
ATOM 933 O O . ILE A 1 122 ? -3.047 -25.828 -8.086 1 87.06 122 ILE A O 1
ATOM 937 N N . MET A 1 123 ? -3.102 -26.797 -10.07 1 83.94 123 MET A N 1
ATOM 938 C CA . MET A 1 123 ? -3.426 -25.547 -10.758 1 83.94 123 MET A CA 1
ATOM 939 C C . MET A 1 123 ? -4.766 -25 -10.281 1 83.94 123 MET A C 1
ATOM 941 O O . MET A 1 123 ? -4.883 -23.812 -9.992 1 83.94 123 MET A O 1
ATOM 945 N N . THR A 1 124 ? -5.734 -25.875 -10.203 1 86.81 124 THR A N 1
ATOM 946 C CA . THR A 1 124 ? -7.051 -25.469 -9.734 1 86.81 124 THR A CA 1
ATOM 947 C C . THR A 1 124 ? -6.984 -24.984 -8.289 1 86.81 124 THR A C 1
ATOM 949 O O . THR A 1 124 ? -7.582 -23.953 -7.938 1 86.81 124 THR A O 1
ATOM 952 N N . GLU A 1 125 ? -6.297 -25.703 -7.477 1 91.12 125 GLU A N 1
ATOM 953 C CA . GLU A 1 125 ? -6.18 -25.359 -6.062 1 91.12 125 GLU A CA 1
ATOM 954 C C . GLU A 1 125 ? -5.469 -24.031 -5.879 1 91.12 125 GLU A C 1
ATOM 956 O O . GLU A 1 125 ? -5.863 -23.219 -5.039 1 91.12 125 GLU A O 1
ATOM 961 N N . GLN A 1 126 ? -4.492 -23.781 -6.672 1 87 126 GLN A N 1
ATOM 962 C CA . GLN A 1 126 ? -3.791 -22.5 -6.629 1 87 126 GLN A CA 1
ATOM 963 C C . GLN A 1 126 ? -4.715 -21.344 -7.027 1 87 126 GLN A C 1
ATOM 965 O O . GLN A 1 126 ? -4.707 -20.297 -6.395 1 87 126 GLN A O 1
ATOM 970 N N . LYS A 1 127 ? -5.492 -21.562 -8.039 1 86.56 127 LYS A N 1
ATOM 971 C CA . LYS A 1 127 ? -6.418 -20.547 -8.516 1 86.56 127 LYS A CA 1
ATOM 972 C C . LYS A 1 127 ? -7.457 -20.203 -7.453 1 86.56 127 LYS A C 1
ATOM 974 O O . LYS A 1 127 ? -7.773 -19.031 -7.238 1 86.56 127 LYS A O 1
ATOM 979 N N . ILE A 1 128 ? -7.918 -21.219 -6.785 1 90.94 128 ILE A N 1
ATOM 980 C CA . ILE A 1 128 ? -8.898 -21.031 -5.723 1 90.94 128 ILE A CA 1
ATOM 981 C C . ILE A 1 128 ? -8.281 -20.219 -4.586 1 90.94 128 ILE A C 1
ATOM 983 O O . ILE A 1 128 ? -8.938 -19.359 -3.99 1 90.94 128 ILE A O 1
ATOM 987 N N . GLY A 1 129 ? -7.023 -20.516 -4.301 1 91.88 129 GLY A N 1
ATOM 988 C CA . GLY A 1 129 ? -6.305 -19.75 -3.301 1 91.88 129 GLY A CA 1
ATOM 989 C C . GLY A 1 129 ? -6.203 -18.266 -3.643 1 91.88 129 GLY A C 1
ATOM 990 O O . GLY A 1 129 ? -6.395 -17.406 -2.779 1 91.88 129 GLY A O 1
ATOM 991 N N . TRP A 1 130 ? -6.016 -18 -4.895 1 87.81 130 TRP A N 1
ATOM 992 C CA . TRP A 1 130 ? -5.914 -16.609 -5.34 1 87.81 130 TRP A CA 1
ATOM 993 C C . TRP A 1 130 ? -7.27 -15.914 -5.254 1 87.81 130 TRP A C 1
ATOM 995 O O . TRP A 1 130 ? -7.348 -14.742 -4.875 1 87.81 130 TRP A O 1
ATOM 1005 N N . VAL A 1 131 ? -8.266 -16.578 -5.621 1 91.25 131 VAL A N 1
ATOM 1006 C CA . VAL A 1 131 ? -9.617 -16.031 -5.523 1 91.25 131 VAL A CA 1
ATOM 1007 C C . VAL A 1 131 ? -9.93 -15.695 -4.07 1 91.25 131 VAL A C 1
ATOM 1009 O O . VAL A 1 131 ? -10.555 -14.672 -3.787 1 91.25 131 VAL A O 1
ATOM 1012 N N . PHE A 1 132 ? -9.445 -16.578 -3.135 1 96.25 132 PHE A N 1
ATOM 1013 C CA . PHE A 1 132 ? -9.672 -16.359 -1.711 1 96.25 132 PHE A CA 1
ATOM 1014 C C . PHE A 1 132 ? -9.039 -15.039 -1.263 1 96.25 132 PHE A C 1
ATOM 1016 O O . PHE A 1 132 ? -9.664 -14.258 -0.541 1 96.25 132 PHE A O 1
ATOM 1023 N N . HIS A 1 133 ? -7.828 -14.742 -1.683 1 94.38 133 HIS A N 1
ATOM 1024 C CA . HIS A 1 133 ? -7.18 -13.484 -1.352 1 94.38 133 HIS A CA 1
ATOM 1025 C C . HIS A 1 133 ? -7.977 -12.297 -1.885 1 94.38 133 HIS A C 1
ATOM 1027 O O . HIS A 1 133 ? -8.188 -11.312 -1.17 1 94.38 133 HIS A O 1
ATOM 1033 N N . ASP A 1 134 ? -8.445 -12.445 -3.123 1 92.75 134 ASP A N 1
ATOM 1034 C CA . ASP A 1 134 ? -9.258 -11.383 -3.711 1 92.75 134 ASP A CA 1
ATOM 1035 C C . ASP A 1 134 ? -10.516 -11.133 -2.885 1 92.75 134 ASP A C 1
ATOM 1037 O O . ASP A 1 134 ? -10.883 -9.977 -2.633 1 92.75 134 ASP A O 1
ATOM 1041 N N . GLU A 1 135 ? -11.109 -12.211 -2.48 1 96.88 135 GLU A N 1
ATOM 1042 C CA . GLU A 1 135 ? -12.352 -12.102 -1.725 1 96.88 135 GLU A CA 1
ATOM 1043 C C . GLU A 1 135 ? -12.117 -11.469 -0.356 1 96.88 135 GLU A C 1
ATOM 1045 O O . GLU A 1 135 ? -12.977 -10.758 0.163 1 96.88 135 GLU A O 1
ATOM 1050 N N . ILE A 1 136 ? -10.953 -11.688 0.195 1 98.19 136 ILE A N 1
ATOM 1051 C CA . ILE A 1 136 ? -10.602 -11.055 1.461 1 98.19 136 ILE A CA 1
ATOM 1052 C C . ILE A 1 136 ? -10.539 -9.539 1.278 1 98.19 136 ILE A C 1
ATOM 1054 O O . ILE A 1 136 ? -11.031 -8.781 2.121 1 98.19 136 ILE A O 1
ATOM 1058 N N . PHE A 1 137 ? -9.961 -9.141 0.232 1 96.62 137 PHE A N 1
ATOM 1059 C CA . PHE A 1 137 ? -9.859 -7.707 -0.032 1 96.62 137 PHE A CA 1
ATOM 1060 C C . PHE A 1 137 ? -11.234 -7.094 -0.251 1 96.62 137 PHE A C 1
ATOM 1062 O O . PHE A 1 137 ? -11.5 -5.98 0.198 1 96.62 137 PHE A O 1
ATOM 1069 N N . LYS A 1 138 ? -12.117 -7.797 -0.942 1 95.25 138 LYS A N 1
ATOM 1070 C CA . LYS A 1 138 ? -13.484 -7.312 -1.104 1 95.25 138 LYS A CA 1
ATOM 1071 C C . LYS A 1 138 ? -14.195 -7.215 0.242 1 95.25 138 LYS A C 1
ATOM 1073 O O . LYS A 1 138 ? -14.891 -6.23 0.512 1 95.25 138 LYS A O 1
ATOM 1078 N N . ALA A 1 139 ? -13.961 -8.188 1.062 1 97.06 139 ALA A N 1
ATOM 1079 C CA . ALA A 1 139 ? -14.586 -8.219 2.383 1 97.06 139 ALA A CA 1
ATOM 1080 C C . ALA A 1 139 ? -14.031 -7.113 3.275 1 97.06 139 ALA A C 1
ATOM 1082 O O . ALA A 1 139 ? -14.695 -6.688 4.227 1 97.06 139 ALA A O 1
ATOM 1083 N N . ALA A 1 140 ? -12.828 -6.688 3.014 1 96.88 140 ALA A N 1
ATOM 1084 C CA . ALA A 1 140 ? -12.195 -5.617 3.779 1 96.88 140 ALA A CA 1
ATOM 1085 C C . ALA A 1 140 ? -12.891 -4.281 3.535 1 96.88 140 ALA A C 1
ATOM 1087 O O . ALA A 1 140 ? -12.727 -3.338 4.309 1 96.88 140 ALA A O 1
ATOM 1088 N N . ARG A 1 141 ? -13.617 -4.129 2.42 1 94.88 141 ARG A N 1
ATOM 1089 C CA . ARG A 1 141 ? -14.414 -2.959 2.072 1 94.88 141 ARG A CA 1
ATOM 1090 C C . ARG A 1 141 ? -13.57 -1.691 2.096 1 94.88 141 ARG A C 1
ATOM 1092 O O . ARG A 1 141 ? -13.977 -0.678 2.67 1 94.88 141 ARG A O 1
ATOM 1099 N N . ASN A 1 142 ? -12.383 -1.785 1.646 1 93.5 142 ASN A N 1
ATOM 1100 C CA . ASN A 1 142 ? -11.469 -0.678 1.401 1 93.5 142 ASN A CA 1
ATOM 1101 C C . ASN A 1 142 ? -10.945 -0.69 -0.032 1 93.5 142 ASN A C 1
ATOM 1103 O O . ASN A 1 142 ? -9.992 -1.407 -0.344 1 93.5 142 ASN A O 1
ATOM 1107 N N . ASP A 1 143 ? -11.469 0.149 -0.801 1 88.12 143 ASP A N 1
ATOM 1108 C CA . ASP A 1 143 ? -11.18 0.145 -2.23 1 88.12 143 ASP A CA 1
ATOM 1109 C C . ASP A 1 143 ? -9.75 0.604 -2.504 1 88.12 143 ASP A C 1
ATOM 1111 O O . ASP A 1 143 ? -9.109 0.137 -3.449 1 88.12 143 ASP A O 1
ATOM 1115 N N . ARG A 1 144 ? -9.227 1.47 -1.701 1 85.31 144 ARG A N 1
ATOM 1116 C CA . ARG A 1 144 ? -7.852 1.929 -1.866 1 85.31 144 ARG A CA 1
ATOM 1117 C C . ARG A 1 144 ? -6.863 0.8 -1.598 1 85.31 144 ARG A C 1
ATOM 1119 O O . ARG A 1 144 ? -5.891 0.63 -2.338 1 85.31 144 ARG A O 1
ATOM 1126 N N . LEU A 1 145 ? -7.168 0.068 -0.54 1 92.12 145 LEU A N 1
ATOM 1127 C CA . LEU A 1 145 ? -6.348 -1.09 -0.199 1 92.12 145 LEU A CA 1
ATOM 1128 C C . LEU A 1 145 ? -6.363 -2.117 -1.326 1 92.12 145 LEU A C 1
ATOM 1130 O O . LEU A 1 145 ? -5.312 -2.627 -1.722 1 92.12 145 LEU A O 1
ATOM 1134 N N . PHE A 1 146 ? -7.547 -2.371 -1.863 1 89.62 146 PHE A N 1
ATOM 1135 C CA . PHE A 1 146 ? -7.707 -3.361 -2.922 1 89.62 146 PHE A CA 1
ATOM 1136 C C . PHE A 1 146 ? -7.02 -2.9 -4.203 1 89.62 146 PHE A C 1
ATOM 1138 O O . PHE A 1 146 ? -6.348 -3.689 -4.871 1 89.62 146 PHE A O 1
ATOM 1145 N N . THR A 1 147 ? -7.125 -1.633 -4.531 1 82.69 147 THR A N 1
ATOM 1146 C CA . THR A 1 147 ? -6.504 -1.086 -5.73 1 82.69 147 THR A CA 1
ATOM 1147 C C . THR A 1 147 ? -4.98 -1.15 -5.629 1 82.69 147 THR A C 1
ATOM 1149 O O . THR A 1 147 ? -4.305 -1.494 -6.602 1 82.69 147 THR A O 1
ATOM 1152 N N . THR A 1 148 ? -4.465 -0.823 -4.457 1 85.12 148 THR A N 1
ATOM 1153 C CA . THR A 1 148 ? -3.027 -0.915 -4.223 1 85.12 148 THR A CA 1
ATOM 1154 C C . THR A 1 148 ? -2.541 -2.35 -4.402 1 85.12 148 THR A C 1
ATOM 1156 O O . THR A 1 148 ? -1.498 -2.586 -5.016 1 85.12 148 THR A O 1
ATOM 1159 N N . TYR A 1 149 ? -3.316 -3.309 -3.951 1 87.75 149 TYR A N 1
A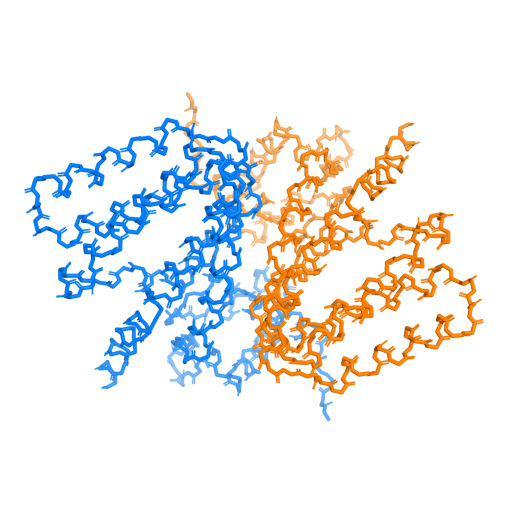TOM 1160 C CA . TYR A 1 149 ? -2.967 -4.719 -4.074 1 87.75 149 TYR A CA 1
ATOM 1161 C C . TYR A 1 149 ? -2.992 -5.16 -5.535 1 87.75 149 TYR A C 1
ATOM 1163 O O . TYR A 1 149 ? -2.115 -5.906 -5.977 1 87.75 149 TYR A O 1
ATOM 1171 N N . LYS A 1 150 ? -4.023 -4.719 -6.238 1 81.19 150 LYS A N 1
ATOM 1172 C CA . LYS A 1 150 ? -4.133 -5.086 -7.648 1 81.19 150 LYS A CA 1
ATOM 1173 C C . LYS A 1 150 ? -2.934 -4.578 -8.445 1 81.19 150 LYS A C 1
ATOM 1175 O O . LYS A 1 150 ? -2.432 -5.27 -9.328 1 81.19 150 LYS A O 1
ATOM 1180 N N . LEU A 1 151 ? -2.516 -3.418 -8.117 1 74.88 151 LEU A N 1
ATOM 1181 C CA . LEU A 1 151 ? -1.354 -2.844 -8.789 1 74.88 151 LEU A CA 1
ATOM 1182 C C . LEU A 1 151 ? -0.092 -3.635 -8.461 1 74.88 151 LEU A C 1
ATOM 1184 O O . LEU A 1 151 ? 0.739 -3.879 -9.336 1 74.88 151 LEU A O 1
ATOM 1188 N N . LEU A 1 152 ? 0.057 -4.051 -7.238 1 81.12 152 LEU A N 1
ATOM 1189 C CA . LEU A 1 152 ? 1.188 -4.871 -6.812 1 81.12 152 LEU A CA 1
ATOM 1190 C C . LEU A 1 152 ? 1.187 -6.215 -7.535 1 81.12 152 LEU A C 1
ATOM 1192 O O . LEU A 1 152 ? 2.23 -6.672 -8.008 1 81.12 152 LEU A O 1
ATOM 1196 N N . ARG A 1 153 ? -0.012 -6.84 -7.609 1 77.5 153 ARG A N 1
ATOM 1197 C CA . ARG A 1 153 ? -0.145 -8.148 -8.234 1 77.5 153 ARG A CA 1
ATOM 1198 C C . ARG A 1 153 ? 0.207 -8.086 -9.719 1 77.5 153 ARG A C 1
ATOM 1200 O O . ARG A 1 153 ? 0.782 -9.031 -10.266 1 77.5 153 ARG A O 1
ATOM 1207 N N . ALA A 1 154 ? -0.195 -7.043 -10.297 1 68.88 154 ALA A N 1
ATOM 1208 C CA . ALA A 1 154 ? 0.107 -6.871 -11.711 1 68.88 154 ALA A CA 1
ATOM 1209 C C . ALA A 1 154 ? 1.614 -6.875 -11.961 1 68.88 154 ALA A C 1
ATOM 1211 O O . ALA A 1 154 ? 2.076 -7.305 -13.016 1 68.88 154 ALA A O 1
ATOM 1212 N N . GLN A 1 155 ? 2.352 -6.473 -10.961 1 67.06 155 GLN A N 1
ATOM 1213 C CA . GLN A 1 155 ? 3.807 -6.438 -11.078 1 67.06 155 GLN A CA 1
ATOM 1214 C C . GLN A 1 155 ? 4.398 -7.84 -10.984 1 67.06 155 GLN A C 1
ATOM 1216 O O . GLN A 1 155 ? 5.508 -8.086 -11.469 1 67.06 155 GLN A O 1
ATOM 1221 N N . THR A 1 156 ? 3.57 -8.602 -10.352 1 66.88 156 THR A N 1
ATOM 1222 C CA . THR A 1 156 ? 4.129 -9.93 -10.117 1 66.88 156 THR A CA 1
ATOM 1223 C C . THR A 1 156 ? 3.369 -10.984 -10.914 1 66.88 156 THR A C 1
ATOM 1225 O O . THR A 1 156 ? 3.285 -12.141 -10.5 1 66.88 156 THR A O 1
ATOM 1228 N N . HIS A 1 157 ? 2.652 -10.531 -11.82 1 59.38 157 HIS A N 1
ATOM 1229 C CA . HIS A 1 157 ? 1.834 -11.469 -12.578 1 59.38 157 HIS A CA 1
ATOM 1230 C C . HIS A 1 157 ? 2.594 -12.758 -12.867 1 59.38 157 HIS A C 1
ATOM 1232 O O . HIS A 1 157 ? 2.037 -13.852 -12.742 1 59.38 157 HIS A O 1
ATOM 1238 N N . ALA A 1 158 ? 3.752 -12.57 -13.156 1 55.59 158 ALA A N 1
ATOM 1239 C CA . ALA A 1 158 ? 4.59 -13.734 -13.422 1 55.59 158 ALA A CA 1
ATOM 1240 C C . ALA A 1 158 ? 4.785 -14.57 -12.164 1 55.59 158 ALA A C 1
ATOM 1242 O O . ALA A 1 158 ? 4.891 -15.797 -12.234 1 55.59 158 ALA A O 1
ATOM 1243 N N . LEU A 1 159 ? 4.734 -13.883 -11.086 1 58.84 159 LEU A N 1
ATOM 1244 C CA . LEU A 1 159 ? 4.957 -14.57 -9.82 1 58.84 159 LEU A CA 1
ATOM 1245 C C . LEU A 1 159 ? 3.738 -15.406 -9.438 1 58.84 159 LEU A C 1
ATOM 1247 O O . LEU A 1 159 ? 3.879 -16.484 -8.859 1 58.84 159 LEU A O 1
ATOM 1251 N N . ASN A 1 160 ? 2.637 -14.828 -9.789 1 59.47 160 ASN A N 1
ATOM 1252 C CA . ASN A 1 160 ? 1.39 -15.453 -9.352 1 59.47 160 ASN A CA 1
ATOM 1253 C C . ASN A 1 160 ? 1.002 -16.625 -10.242 1 59.47 160 ASN A C 1
ATOM 1255 O O . ASN A 1 160 ? 0.293 -17.531 -9.812 1 59.47 160 ASN A O 1
ATOM 1259 N N . GLU A 1 161 ? 1.538 -16.609 -11.359 1 59.03 161 GLU A N 1
ATOM 1260 C CA . GLU A 1 161 ? 1.083 -17.625 -12.305 1 59.03 161 GLU A CA 1
ATOM 1261 C C . GLU A 1 161 ? 2.061 -18.797 -12.383 1 59.03 161 GLU A C 1
ATOM 1263 O O . GLU A 1 161 ? 1.776 -19.812 -13.016 1 59.03 161 GLU A O 1
ATOM 1268 N N . LEU A 1 162 ? 3.072 -18.609 -11.672 1 62.75 162 LEU A N 1
ATOM 1269 C CA . LEU A 1 162 ? 4 -19.734 -11.742 1 62.75 162 LEU A CA 1
ATOM 1270 C C . LEU A 1 162 ? 3.471 -20.922 -10.945 1 62.75 162 LEU A C 1
ATOM 1272 O O . LEU A 1 162 ? 3.148 -20.797 -9.766 1 62.75 162 LEU A O 1
ATOM 1276 N N . PRO A 1 163 ? 3.234 -22 -11.742 1 62.03 163 PRO A N 1
ATOM 1277 C CA . PRO A 1 163 ? 2.73 -23.188 -11.039 1 62.03 163 PRO A CA 1
ATOM 1278 C C . PRO A 1 163 ? 3.699 -23.703 -9.977 1 62.03 163 PRO A C 1
ATOM 1280 O O . PRO A 1 163 ? 4.914 -23.703 -10.188 1 62.03 163 PRO A O 1
ATOM 1283 N N . ARG A 1 164 ? 3.111 -23.859 -8.844 1 66.62 164 ARG A N 1
ATOM 1284 C CA . ARG A 1 164 ? 3.869 -24.609 -7.852 1 66.62 164 ARG A CA 1
ATOM 1285 C C . ARG A 1 164 ? 3.986 -26.078 -8.25 1 66.62 164 ARG A C 1
ATOM 1287 O O . ARG A 1 164 ? 3.115 -26.609 -8.938 1 66.62 164 ARG A O 1
ATOM 1294 N N . ASN A 1 165 ? 5.059 -26.672 -7.891 1 67.81 165 ASN A N 1
ATOM 1295 C CA . ASN A 1 165 ? 5.285 -28.016 -8.391 1 67.81 165 ASN A CA 1
ATOM 1296 C C . ASN A 1 165 ? 5.031 -29.078 -7.309 1 67.81 165 ASN A C 1
ATOM 1298 O O . ASN A 1 165 ? 5.074 -30.266 -7.578 1 67.81 165 ASN A O 1
ATOM 1302 N N . ASP A 1 166 ? 4.609 -28.547 -6.242 1 81.81 166 ASP A N 1
ATOM 1303 C CA . ASP A 1 166 ? 4.488 -29.516 -5.16 1 81.81 166 ASP A CA 1
ATOM 1304 C C . ASP A 1 166 ? 3.117 -29.438 -4.492 1 81.81 166 ASP A C 1
ATOM 1306 O O . ASP A 1 166 ? 2.791 -28.422 -3.867 1 81.81 166 ASP A O 1
ATOM 1310 N N . PHE A 1 167 ? 2.416 -30.609 -4.535 1 86 167 PHE A N 1
ATOM 1311 C CA . PHE A 1 167 ? 1.055 -30.719 -4.02 1 86 167 PHE A CA 1
ATOM 1312 C C . PHE A 1 167 ? 1.016 -30.438 -2.525 1 86 167 PHE A C 1
ATOM 1314 O O . PHE A 1 167 ? 0.101 -29.766 -2.039 1 86 167 PHE A O 1
ATOM 1321 N N . ALA A 1 168 ? 1.986 -30.906 -1.853 1 89.06 168 ALA A N 1
ATOM 1322 C CA . ALA A 1 168 ? 2.018 -30.734 -0.402 1 89.06 168 ALA A CA 1
ATOM 1323 C C . ALA A 1 168 ? 2.068 -29.25 -0.028 1 89.06 168 ALA A C 1
ATOM 1325 O O . ALA A 1 168 ? 1.403 -28.828 0.918 1 89.06 168 ALA A O 1
ATOM 1326 N N . THR A 1 169 ? 2.783 -28.531 -0.777 1 87.38 169 THR A N 1
ATOM 1327 C CA . THR A 1 169 ? 2.922 -27.094 -0.513 1 87.38 169 THR A CA 1
ATOM 1328 C C . THR A 1 169 ? 1.616 -26.359 -0.801 1 87.38 169 THR A C 1
ATOM 1330 O O . THR A 1 169 ? 1.181 -25.531 -0.009 1 87.38 169 THR A O 1
ATOM 1333 N N . VAL A 1 170 ? 0.985 -26.766 -1.862 1 88.94 170 VAL A N 1
ATOM 1334 C CA . VAL A 1 170 ? -0.264 -26.125 -2.252 1 88.94 170 VAL A CA 1
ATOM 1335 C C . VAL A 1 170 ? -1.354 -26.453 -1.234 1 88.94 170 VAL A C 1
ATOM 1337 O O . VAL A 1 170 ? -2.107 -25.562 -0.818 1 88.94 170 VAL A O 1
ATOM 1340 N N . ARG A 1 171 ? -1.367 -27.688 -0.799 1 94.06 171 ARG A N 1
ATOM 1341 C CA . ARG A 1 171 ? -2.371 -28.109 0.17 1 94.06 171 ARG A CA 1
ATOM 1342 C C . ARG A 1 171 ? -2.168 -27.422 1.511 1 94.06 171 ARG A C 1
ATOM 1344 O O . ARG A 1 171 ? -3.137 -27.016 2.164 1 94.06 171 ARG A O 1
ATOM 1351 N N . ARG A 1 172 ? -0.983 -27.328 1.93 1 92.88 172 ARG A N 1
ATOM 1352 C CA . ARG A 1 172 ? -0.685 -26.594 3.156 1 92.88 172 ARG A CA 1
ATOM 1353 C C . ARG A 1 172 ? -1.22 -25.156 3.084 1 92.88 172 ARG A C 1
ATOM 1355 O O . ARG A 1 172 ? -1.789 -24.656 4.055 1 92.88 172 ARG A O 1
ATOM 1362 N N . GLY A 1 173 ? -1.029 -24.531 1.934 1 93.62 173 GLY A N 1
ATOM 1363 C CA . GLY A 1 173 ? -1.579 -23.188 1.728 1 93.62 173 GLY A CA 1
ATOM 1364 C C . GLY A 1 173 ? -3.09 -23.141 1.847 1 93.62 173 GLY A C 1
ATOM 1365 O O . GLY A 1 173 ? -3.643 -22.219 2.438 1 93.62 173 GLY A O 1
ATOM 1366 N N . THR A 1 174 ? -3.703 -24.156 1.345 1 95.75 174 THR A N 1
ATOM 1367 C CA . THR A 1 174 ? -5.156 -24.234 1.414 1 95.75 174 THR A CA 1
ATOM 1368 C C . THR A 1 174 ? -5.625 -24.375 2.859 1 95.75 174 THR A C 1
ATOM 1370 O O . THR A 1 174 ? -6.59 -23.734 3.271 1 95.75 174 THR A O 1
ATOM 1373 N N . LEU A 1 175 ? -4.949 -25.172 3.602 1 97.12 175 LEU A N 1
ATOM 1374 C CA . LEU A 1 175 ? -5.293 -25.359 5.008 1 97.12 175 LEU A CA 1
ATOM 1375 C C . LEU A 1 175 ? -5.094 -24.078 5.789 1 97.12 175 LEU A C 1
ATOM 1377 O O . LEU A 1 175 ? -5.906 -23.734 6.66 1 97.12 175 LEU A O 1
ATOM 1381 N N . GLU A 1 176 ? -4.074 -23.359 5.504 1 97.06 176 GLU A N 1
ATOM 1382 C CA . GLU A 1 176 ? -3.838 -22.047 6.121 1 97.06 176 GLU A CA 1
ATOM 1383 C C . GLU A 1 176 ? -4.949 -21.062 5.773 1 97.06 176 GLU A C 1
ATOM 1385 O O . GLU A 1 176 ? -5.398 -20.297 6.625 1 97.06 176 GLU A O 1
ATOM 1390 N N . HIS A 1 177 ? -5.383 -21.109 4.516 1 97.88 177 HIS A N 1
ATOM 1391 C CA . HIS A 1 177 ? -6.492 -20.25 4.102 1 97.88 177 HIS A CA 1
ATOM 1392 C C . HIS A 1 177 ? -7.754 -20.562 4.902 1 97.88 177 HIS A C 1
ATOM 1394 O O . HIS A 1 177 ? -8.477 -19.641 5.301 1 97.88 177 HIS A O 1
ATOM 1400 N N . LEU A 1 178 ? -7.98 -21.812 5.129 1 98.38 178 LEU A N 1
ATOM 1401 C CA . LEU A 1 178 ? -9.156 -22.203 5.906 1 98.38 178 LEU A CA 1
ATOM 1402 C C . LEU A 1 178 ? -9.062 -21.688 7.332 1 98.38 178 LEU A C 1
ATOM 1404 O O . LEU A 1 178 ? -10.078 -21.281 7.914 1 98.38 178 LEU A O 1
ATOM 1408 N N . GLU A 1 179 ? -7.902 -21.625 7.902 1 98.38 179 GLU A N 1
ATOM 1409 C CA . GLU A 1 179 ? -7.695 -21.078 9.242 1 98.38 179 GLU A CA 1
ATOM 1410 C C . GLU A 1 179 ? -7.93 -19.578 9.258 1 98.38 179 GLU A C 1
ATOM 1412 O O . GLU A 1 179 ? -8.477 -19.031 10.219 1 98.38 179 GLU A O 1
ATOM 1417 N N . ILE A 1 180 ? -7.461 -18.906 8.242 1 98.62 180 ILE A N 1
ATOM 1418 C CA . ILE A 1 180 ? -7.691 -17.484 8.109 1 98.62 180 ILE A CA 1
ATOM 1419 C C . ILE A 1 180 ? -9.188 -17.203 8.031 1 98.62 180 ILE A C 1
ATOM 1421 O O . ILE A 1 180 ? -9.703 -16.312 8.719 1 98.62 180 ILE A O 1
ATOM 1425 N N . TYR A 1 181 ? -9.898 -17.984 7.258 1 98.69 181 TYR A N 1
ATOM 1426 C CA . TYR A 1 181 ? -11.344 -17.844 7.152 1 98.69 181 TYR A CA 1
ATOM 1427 C C . TYR A 1 181 ? -12.008 -18.016 8.516 1 98.69 181 TYR A C 1
ATOM 1429 O O . TYR A 1 181 ? -12.914 -17.25 8.867 1 98.69 181 TYR A O 1
ATOM 1437 N N . ALA A 1 182 ? -11.586 -19.031 9.203 1 98.69 182 ALA A N 1
ATOM 1438 C CA . ALA A 1 182 ? -12.172 -19.297 10.516 1 98.69 182 ALA A CA 1
ATOM 1439 C C . ALA A 1 182 ? -12.031 -18.094 11.445 1 98.69 182 ALA A C 1
ATOM 1441 O O . ALA A 1 182 ? -12.961 -17.766 12.18 1 98.69 182 ALA A O 1
ATOM 1442 N N . ALA A 1 183 ? -10.891 -17.469 11.422 1 98.69 183 ALA A N 1
ATOM 1443 C CA . ALA A 1 183 ? -10.664 -16.281 12.234 1 98.69 183 ALA A CA 1
ATOM 1444 C C . ALA A 1 183 ? -11.57 -15.133 11.789 1 98.69 183 ALA A C 1
ATOM 1446 O O . ALA A 1 183 ? -12.078 -14.375 12.625 1 98.69 183 ALA A O 1
ATOM 1447 N N . ILE A 1 184 ? -11.781 -14.977 10.477 1 98.69 184 ILE A N 1
ATOM 1448 C CA . ILE A 1 184 ? -12.648 -13.93 9.945 1 98.69 184 ILE A CA 1
ATOM 1449 C C . ILE A 1 184 ? -14.094 -14.203 10.352 1 98.69 184 ILE A C 1
ATOM 1451 O O . ILE A 1 184 ? -14.805 -13.297 10.781 1 98.69 184 ILE A O 1
ATOM 1455 N N . ASP A 1 185 ? -14.461 -15.453 10.227 1 98.25 185 ASP A N 1
ATOM 1456 C CA . ASP A 1 185 ? -15.812 -15.867 10.594 1 98.25 185 ASP A CA 1
ATOM 1457 C C . ASP A 1 185 ? -16.078 -15.609 12.07 1 98.25 185 ASP A C 1
ATOM 1459 O O . ASP A 1 185 ? -17.203 -15.234 12.453 1 98.25 185 ASP A O 1
ATOM 1463 N N . ALA A 1 186 ? -15.133 -15.758 12.898 1 98.31 186 ALA A N 1
ATOM 1464 C CA . ALA A 1 186 ? -15.227 -15.555 14.344 1 98.31 186 ALA A CA 1
ATOM 1465 C C . ALA A 1 186 ? -15.102 -14.078 14.703 1 98.31 186 ALA A C 1
ATOM 1467 O O . ALA A 1 186 ? -15.148 -13.711 15.875 1 98.31 186 ALA A O 1
ATOM 1468 N N . ARG A 1 187 ? -14.82 -13.273 13.766 1 98 187 ARG A N 1
ATOM 1469 C CA . ARG A 1 187 ? -14.625 -11.836 13.93 1 98 187 ARG A CA 1
ATOM 1470 C C . ARG A 1 187 ? -13.438 -11.539 14.836 1 98 187 ARG A C 1
ATOM 1472 O O . ARG A 1 187 ? -13.469 -10.594 15.625 1 98 187 ARG A O 1
ATOM 1479 N N . ASP A 1 188 ? -12.492 -12.391 14.812 1 98.06 188 ASP A N 1
ATOM 1480 C CA . ASP A 1 188 ? -11.234 -12.211 15.523 1 98.06 188 ASP A CA 1
ATOM 1481 C C . ASP A 1 188 ? -10.188 -11.547 14.625 1 98.06 188 ASP A C 1
ATOM 1483 O O . ASP A 1 188 ? -9.359 -12.234 14.016 1 98.06 188 ASP A O 1
ATOM 1487 N N . ALA A 1 189 ? -10.164 -10.25 14.664 1 97.19 189 ALA A N 1
ATOM 1488 C CA . ALA A 1 189 ? -9.406 -9.453 13.711 1 97.19 189 ALA A CA 1
ATOM 1489 C C . ALA A 1 189 ? -7.906 -9.68 13.875 1 97.19 189 ALA A C 1
ATOM 1491 O O . ALA A 1 189 ? -7.184 -9.859 12.891 1 97.19 189 ALA A O 1
ATOM 1492 N N . GLU A 1 190 ? -7.449 -9.703 15.086 1 95.19 190 GLU A N 1
ATOM 1493 C CA . GLU A 1 190 ? -6.016 -9.844 15.32 1 95.19 190 GLU A CA 1
ATOM 1494 C C . GLU A 1 190 ? -5.52 -11.227 14.922 1 95.19 190 GLU A C 1
ATOM 1496 O O . GLU A 1 190 ? -4.441 -11.367 14.344 1 95.19 190 GLU A O 1
ATOM 1501 N N . THR A 1 191 ? -6.324 -12.211 15.211 1 97.62 191 THR A N 1
ATOM 1502 C CA . THR A 1 191 ? -5.953 -13.562 14.797 1 97.62 191 THR A CA 1
ATOM 1503 C C . THR A 1 191 ? -5.949 -13.672 13.273 1 97.62 191 THR A C 1
ATOM 1505 O O . THR A 1 191 ? -5.043 -14.281 12.695 1 97.62 191 THR A O 1
ATOM 1508 N N . ALA A 1 192 ? -6.93 -13.086 12.578 1 98.38 192 ALA A N 1
ATOM 1509 C CA . ALA A 1 192 ? -6.973 -13.094 11.117 1 98.38 192 ALA A CA 1
ATOM 1510 C C . ALA A 1 192 ? -5.727 -12.445 10.523 1 98.38 192 ALA A C 1
ATOM 1512 O O . ALA A 1 192 ? -5.109 -12.984 9.602 1 98.38 192 ALA A O 1
ATOM 1513 N N . ARG A 1 193 ? -5.371 -11.305 11.125 1 96.25 193 ARG A N 1
ATOM 1514 C CA . ARG A 1 193 ? -4.176 -10.594 10.68 1 96.25 193 ARG A CA 1
ATOM 1515 C C . ARG A 1 193 ? -2.936 -11.469 10.82 1 96.25 193 ARG A C 1
ATOM 1517 O O . ARG A 1 193 ? -2.166 -11.609 9.867 1 96.25 193 ARG A O 1
ATOM 1524 N N . ARG A 1 194 ? -2.746 -12.078 11.969 1 95.38 194 ARG A N 1
ATOM 1525 C CA . ARG A 1 194 ? -1.559 -12.875 12.266 1 95.38 194 ARG A CA 1
ATOM 1526 C C . ARG A 1 194 ? -1.479 -14.102 11.367 1 95.38 194 ARG A C 1
ATOM 1528 O O . ARG A 1 194 ? -0.405 -14.438 10.867 1 95.38 194 ARG A O 1
ATOM 1535 N N . ARG A 1 195 ? -2.561 -14.742 11.18 1 97.06 195 ARG A N 1
ATOM 1536 C CA . ARG A 1 195 ? -2.568 -15.938 10.352 1 97.06 195 ARG A CA 1
ATOM 1537 C C . ARG A 1 195 ? -2.23 -15.602 8.898 1 97.06 195 ARG A C 1
ATOM 1539 O O . ARG A 1 195 ? -1.497 -16.344 8.242 1 97.06 195 ARG A O 1
ATOM 1546 N N . MET A 1 196 ? -2.748 -14.5 8.43 1 97.62 196 MET A N 1
ATOM 1547 C CA . MET A 1 196 ? -2.416 -14.078 7.07 1 97.62 196 MET A CA 1
ATOM 1548 C C . MET A 1 196 ? -0.942 -13.703 6.961 1 97.62 196 MET A C 1
ATOM 1550 O O . MET A 1 196 ? -0.278 -14.062 5.988 1 97.62 196 MET A O 1
ATOM 1554 N N . TRP A 1 197 ? -0.511 -13 7.98 1 94.5 197 TRP A N 1
ATOM 1555 C CA . TRP A 1 197 ? 0.9 -12.633 8.023 1 94.5 197 TRP A CA 1
ATOM 1556 C C . TRP A 1 197 ? 1.788 -13.867 7.922 1 94.5 197 TRP A C 1
ATOM 1558 O O . TRP A 1 197 ? 2.684 -13.93 7.078 1 94.5 197 TRP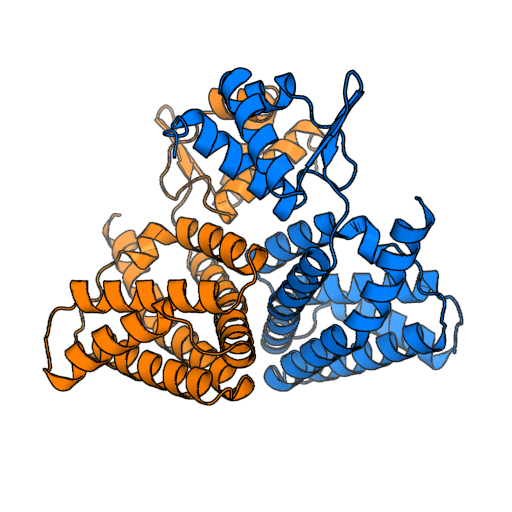 A O 1
ATOM 1568 N N . ASN A 1 198 ? 1.515 -14.852 8.711 1 94.12 198 ASN A N 1
ATOM 1569 C CA . ASN A 1 198 ? 2.295 -16.094 8.727 1 94.12 198 ASN A CA 1
ATOM 1570 C C . ASN A 1 198 ? 2.17 -16.844 7.41 1 94.12 198 ASN A C 1
ATOM 1572 O O . ASN A 1 198 ? 3.148 -17.422 6.922 1 94.12 198 ASN A O 1
ATOM 1576 N N . HIS A 1 199 ? 1.011 -16.859 6.852 1 94.38 199 HIS A N 1
ATOM 1577 C CA . HIS A 1 199 ? 0.762 -17.516 5.57 1 94.38 199 HIS A CA 1
ATOM 1578 C C . HIS A 1 199 ? 1.643 -16.922 4.473 1 94.38 199 HIS A C 1
ATOM 1580 O O . HIS A 1 199 ? 2.248 -17.672 3.693 1 94.38 199 HIS A O 1
ATOM 1586 N N . VAL A 1 200 ? 1.734 -15.625 4.41 1 91.38 200 VAL A N 1
ATOM 1587 C CA . VAL A 1 200 ? 2.516 -14.945 3.381 1 91.38 200 VAL A CA 1
ATOM 1588 C C . VAL A 1 200 ? 4.004 -15.188 3.615 1 91.38 200 VAL A C 1
ATOM 1590 O O . VAL A 1 200 ? 4.742 -15.508 2.682 1 91.38 200 VAL A O 1
ATOM 1593 N N . ILE A 1 201 ? 4.43 -15.117 4.898 1 87.06 201 ILE A N 1
ATOM 1594 C CA . ILE A 1 201 ? 5.832 -15.32 5.242 1 87.06 201 ILE A CA 1
ATOM 1595 C C . ILE A 1 201 ? 6.262 -16.734 4.859 1 87.06 201 ILE A C 1
ATOM 1597 O O . ILE A 1 201 ? 7.336 -16.938 4.289 1 87.06 201 ILE A O 1
ATOM 1601 N N . ASP A 1 202 ? 5.438 -17.672 5.098 1 84.06 202 ASP A N 1
ATOM 1602 C CA . ASP A 1 202 ? 5.766 -19.078 4.891 1 84.06 202 ASP A CA 1
ATOM 1603 C C . ASP A 1 202 ? 5.836 -19.422 3.4 1 84.06 202 ASP A C 1
ATOM 1605 O O . ASP A 1 202 ? 6.625 -20.266 2.986 1 84.06 202 ASP A O 1
ATOM 1609 N N . GLY A 1 203 ? 5.051 -18.75 2.664 1 80 203 GLY A N 1
ATOM 1610 C CA . GLY A 1 203 ? 4.992 -19.047 1.245 1 80 203 GLY A CA 1
ATOM 1611 C C . GLY A 1 203 ? 6.043 -18.328 0.43 1 80 203 GLY A C 1
ATOM 1612 O O . GLY A 1 203 ? 6.262 -18.641 -0.739 1 80 203 GLY A O 1
ATOM 1613 N N . THR A 1 204 ? 6.758 -17.391 1.019 1 75.69 204 THR A N 1
ATOM 1614 C CA . THR A 1 204 ? 7.613 -16.453 0.291 1 75.69 204 THR A CA 1
ATOM 1615 C C . THR A 1 204 ? 8.891 -17.141 -0.183 1 75.69 204 THR A C 1
ATOM 1617 O O . THR A 1 204 ? 9.25 -17.062 -1.359 1 75.69 204 THR A O 1
ATOM 1620 N N . PRO A 1 205 ? 9.555 -17.938 0.679 1 72.19 205 PRO A N 1
ATOM 1621 C CA . PRO A 1 205 ? 10.828 -18.516 0.238 1 72.19 205 PRO A CA 1
ATOM 1622 C C . PRO A 1 205 ? 10.68 -19.438 -0.958 1 72.19 205 PRO A C 1
ATOM 1624 O O . PRO A 1 205 ? 11.461 -19.375 -1.907 1 72.19 205 PRO A O 1
ATOM 1627 N N . ASP A 1 206 ? 9.688 -20.219 -0.881 1 71.56 206 ASP A N 1
ATOM 1628 C CA . ASP A 1 206 ? 9.469 -21.156 -1.979 1 71.56 206 ASP A CA 1
ATOM 1629 C C . ASP A 1 206 ? 9.109 -20.422 -3.268 1 71.56 206 ASP A C 1
ATOM 1631 O O . ASP A 1 206 ? 9.539 -20.812 -4.352 1 71.56 206 ASP A O 1
ATOM 1635 N N . ARG A 1 207 ? 8.445 -19.359 -3.115 1 71.81 207 ARG A N 1
ATOM 1636 C CA . ARG A 1 207 ? 8.023 -18.609 -4.289 1 71.81 207 ARG A CA 1
ATOM 1637 C C . ARG A 1 207 ? 9.203 -17.859 -4.906 1 71.81 207 ARG A C 1
ATOM 1639 O O . ARG A 1 207 ? 9.352 -17.828 -6.129 1 71.81 207 ARG A O 1
ATOM 1646 N N . ILE A 1 208 ? 10 -17.375 -4.051 1 71.56 208 ILE A N 1
ATOM 1647 C CA . ILE A 1 208 ? 11.18 -16.656 -4.531 1 71.56 208 ILE A CA 1
ATOM 1648 C C . ILE A 1 208 ? 12.094 -17.609 -5.281 1 71.56 208 ILE A C 1
ATOM 1650 O O . ILE A 1 208 ? 12.617 -17.281 -6.348 1 71.56 208 ILE A O 1
ATOM 1654 N N . ARG A 1 209 ? 12.25 -18.781 -4.754 1 71.75 209 ARG A N 1
ATOM 1655 C CA . ARG A 1 209 ? 13.078 -19.781 -5.406 1 71.75 209 ARG A CA 1
ATOM 1656 C C . ARG A 1 209 ? 12.523 -20.141 -6.781 1 71.75 209 ARG A C 1
ATOM 1658 O O . ARG A 1 209 ? 13.273 -20.266 -7.75 1 71.75 209 ARG A O 1
ATOM 1665 N N . LEU A 1 210 ? 11.242 -20.328 -6.879 1 66.81 210 LEU A N 1
ATOM 1666 C CA . LEU A 1 210 ? 10.586 -20.703 -8.125 1 66.81 210 LEU A CA 1
ATOM 1667 C C . LEU A 1 210 ? 10.727 -19.609 -9.172 1 66.81 210 LEU A C 1
ATOM 1669 O O . LEU A 1 210 ? 11 -19.891 -10.344 1 66.81 210 LEU A O 1
ATOM 1673 N N . ILE A 1 211 ? 10.562 -18.406 -8.82 1 65.56 211 ILE A N 1
ATOM 1674 C CA . ILE A 1 211 ? 10.633 -17.266 -9.727 1 65.56 211 ILE A CA 1
ATOM 1675 C C . ILE A 1 211 ? 12.055 -17.125 -10.258 1 65.56 211 ILE A C 1
ATOM 1677 O O . ILE A 1 211 ? 12.258 -16.922 -11.461 1 65.56 211 ILE A O 1
ATOM 1681 N N . ARG A 1 212 ? 12.984 -17.344 -9.375 1 65.62 212 ARG A N 1
ATOM 1682 C CA . ARG A 1 212 ? 14.383 -17.219 -9.773 1 65.62 212 ARG A CA 1
ATOM 1683 C C . ARG A 1 212 ? 14.781 -18.344 -10.727 1 65.62 212 ARG A C 1
ATOM 1685 O O . ARG A 1 212 ? 15.547 -18.125 -11.664 1 65.62 212 ARG A O 1
ATOM 1692 N N . ALA A 1 213 ? 14.289 -19.516 -10.414 1 66.25 213 ALA A N 1
ATOM 1693 C CA . ALA A 1 213 ? 14.586 -20.656 -11.281 1 66.25 213 ALA A CA 1
ATOM 1694 C C . ALA A 1 213 ? 14.062 -20.422 -12.695 1 66.25 213 ALA A C 1
ATOM 1696 O O . ALA A 1 213 ? 14.672 -20.859 -13.672 1 66.25 213 ALA A O 1
ATOM 1697 N N . GLN A 1 214 ? 12.961 -19.781 -12.781 1 61.53 214 GLN A N 1
ATOM 1698 C CA . GLN A 1 214 ? 12.359 -19.484 -14.086 1 61.53 214 GLN A CA 1
ATOM 1699 C C . GLN A 1 214 ? 13.188 -18.469 -14.859 1 61.53 214 GLN A C 1
ATOM 1701 O O . GLN A 1 214 ? 13.273 -18.531 -16.078 1 61.53 214 GLN A O 1
ATOM 1706 N N . TYR A 1 215 ? 13.727 -17.547 -14.109 1 59.72 215 TYR A N 1
ATOM 1707 C CA . TYR A 1 215 ? 14.453 -16.469 -14.789 1 59.72 215 TYR A CA 1
ATOM 1708 C C . TYR A 1 215 ? 15.93 -16.812 -14.914 1 59.72 215 TYR A C 1
ATOM 1710 O O . TYR A 1 215 ? 16.625 -16.297 -15.797 1 59.72 215 TYR A O 1
ATOM 1718 N N . ASP A 1 216 ? 16.484 -17.531 -13.945 1 53.5 216 ASP A N 1
ATOM 1719 C CA . ASP A 1 216 ? 17.844 -18.031 -14.148 1 53.5 216 ASP A CA 1
ATOM 1720 C C . ASP A 1 216 ? 17.906 -18.969 -15.352 1 53.5 216 ASP A C 1
ATOM 1722 O O . ASP A 1 216 ? 18.922 -19.016 -16.047 1 53.5 216 ASP A O 1
ATOM 1726 N N . THR A 1 217 ? 16.922 -19.828 -15.469 1 45.16 217 THR A N 1
ATOM 1727 C CA . THR A 1 217 ? 17 -20.781 -16.578 1 45.16 217 THR A CA 1
ATOM 1728 C C . THR A 1 217 ? 16.844 -20.047 -17.922 1 45.16 217 THR A C 1
ATOM 1730 O O . THR A 1 217 ? 17.141 -20.625 -18.969 1 45.16 217 THR A O 1
ATOM 1733 N N . GLY A 1 218 ? 16.188 -19.047 -18.016 1 37.12 218 GLY A N 1
ATOM 1734 C CA . GLY A 1 218 ? 16.172 -18.484 -19.359 1 37.12 218 GLY A CA 1
ATOM 1735 C C . GLY A 1 218 ? 17.484 -17.844 -19.766 1 37.12 218 GLY A C 1
ATOM 1736 O O . GLY A 1 218 ? 17.594 -17.266 -20.844 1 37.12 218 GLY A O 1
ATOM 1737 N N . GLN A 1 219 ? 18.438 -17.391 -18.875 1 32.12 219 GLN A N 1
ATOM 1738 C CA . GLN A 1 219 ? 19.703 -17.188 -19.578 1 32.12 219 GLN A CA 1
ATOM 1739 C C . GLN A 1 219 ? 20.344 -18.516 -19.969 1 32.12 219 GLN A C 1
ATOM 1741 O O . GLN A 1 219 ? 20.234 -19.5 -19.25 1 32.12 219 GLN A O 1
ATOM 1746 N N . MET B 1 1 ? -27.672 -2.379 -19.359 1 28.03 1 MET B N 1
ATOM 1747 C CA . MET B 1 1 ? -26.438 -1.84 -18.812 1 28.03 1 MET B CA 1
ATOM 1748 C C . MET B 1 1 ? -25.438 -1.543 -19.938 1 28.03 1 MET B C 1
ATOM 1750 O O . MET B 1 1 ? -24.984 -2.455 -20.625 1 28.03 1 MET B O 1
ATOM 1754 N N . GLU B 1 2 ? -25.5 -0.451 -20.594 1 39.28 2 GLU B N 1
ATOM 1755 C CA . GLU B 1 2 ? -24.906 -0.144 -21.891 1 39.28 2 GLU B CA 1
ATOM 1756 C C . GLU B 1 2 ? -23.406 -0.377 -21.891 1 39.28 2 GLU B C 1
ATOM 1758 O O . GLU B 1 2 ? -22.734 -0.073 -20.891 1 39.28 2 GLU B O 1
ATOM 1763 N N . LYS B 1 3 ? -22.891 -1.151 -22.719 1 46.03 3 LYS B N 1
ATOM 1764 C CA . LYS B 1 3 ? -21.531 -1.667 -22.875 1 46.03 3 LYS B CA 1
ATOM 1765 C C . LYS B 1 3 ? -20.5 -0.536 -22.859 1 46.03 3 LYS B C 1
ATOM 1767 O O . LYS B 1 3 ? -20.547 0.351 -23.719 1 46.03 3 LYS B O 1
ATOM 1772 N N . ILE B 1 4 ? -20.047 -0.051 -21.797 1 58.66 4 ILE B N 1
ATOM 1773 C CA . ILE B 1 4 ? -18.969 0.926 -21.734 1 58.66 4 ILE B CA 1
ATOM 1774 C C . ILE B 1 4 ? -17.844 0.525 -22.703 1 58.66 4 ILE B C 1
ATOM 1776 O O . ILE B 1 4 ? -17.453 -0.644 -22.75 1 58.66 4 ILE B O 1
ATOM 1780 N N . SER B 1 5 ? -17.625 1.404 -23.688 1 68.56 5 SER B N 1
ATOM 1781 C CA . SER B 1 5 ? -16.547 1.125 -24.641 1 68.56 5 SER B CA 1
ATOM 1782 C C . SER B 1 5 ? -15.242 0.821 -23.922 1 68.56 5 SER B C 1
ATOM 1784 O O . SER B 1 5 ? -15.055 1.22 -22.766 1 68.56 5 SER B O 1
ATOM 1786 N N . SER B 1 6 ? -14.484 -0.002 -24.516 1 73.88 6 SER B N 1
ATOM 1787 C CA . SER B 1 6 ? -13.172 -0.357 -23.984 1 73.88 6 SER B CA 1
ATOM 1788 C C . SER B 1 6 ? -12.383 0.886 -23.594 1 73.88 6 SER B C 1
ATOM 1790 O O . SER B 1 6 ? -11.75 0.917 -22.531 1 73.88 6 SER B O 1
ATOM 1792 N N . ASP B 1 7 ? -12.625 1.967 -24.359 1 81.06 7 ASP B N 1
ATOM 1793 C CA . ASP B 1 7 ? -11.898 3.203 -24.078 1 81.06 7 ASP B CA 1
ATOM 1794 C C . ASP B 1 7 ? -12.469 3.924 -22.859 1 81.06 7 ASP B C 1
ATOM 1796 O O . ASP B 1 7 ? -11.719 4.48 -22.062 1 81.06 7 ASP B O 1
ATOM 1800 N N . THR B 1 8 ? -13.734 3.844 -22.688 1 87.25 8 THR B N 1
ATOM 1801 C CA . THR B 1 8 ? -14.375 4.465 -21.531 1 87.25 8 THR B CA 1
ATOM 1802 C C . THR B 1 8 ? -13.961 3.758 -20.25 1 87.25 8 THR B C 1
ATOM 1804 O O . THR B 1 8 ? -13.648 4.41 -19.25 1 87.25 8 THR B O 1
ATOM 1807 N N . GLY B 1 9 ? -13.961 2.504 -20.359 1 85.62 9 GLY B N 1
ATOM 1808 C CA . GLY B 1 9 ? -13.539 1.726 -19.219 1 85.62 9 GLY B CA 1
ATOM 1809 C C . GLY B 1 9 ? -12.117 2.01 -18.781 1 85.62 9 GLY B C 1
ATOM 1810 O O . GLY B 1 9 ? -11.836 2.18 -17.594 1 85.62 9 GLY B O 1
ATOM 1811 N N . SER B 1 10 ? -11.344 2.102 -19.781 1 80.12 10 SER B N 1
ATOM 1812 C CA . SER B 1 10 ? -9.938 2.377 -19.516 1 80.12 10 SER B CA 1
ATOM 1813 C C . SER B 1 10 ? -9.75 3.773 -18.938 1 80.12 10 SER B C 1
ATOM 1815 O O . SER B 1 10 ? -9.008 3.953 -17.969 1 80.12 10 SER B O 1
ATOM 1817 N N . ALA B 1 11 ? -10.398 4.664 -19.531 1 87.38 11 ALA B N 1
ATOM 1818 C CA . ALA B 1 11 ? -10.328 6.031 -19.031 1 87.38 11 ALA B CA 1
ATOM 1819 C C . ALA B 1 11 ? -10.859 6.117 -17.594 1 87.38 11 ALA B C 1
ATOM 1821 O O . ALA B 1 11 ? -10.25 6.762 -16.734 1 87.38 11 ALA B O 1
ATOM 1822 N N . TYR B 1 12 ? -11.961 5.465 -17.391 1 86.88 12 TYR B N 1
ATOM 1823 C CA . TYR B 1 12 ? -12.562 5.418 -16.062 1 86.88 12 TYR B CA 1
ATOM 1824 C C . TYR B 1 12 ? -11.578 4.875 -15.039 1 86.88 12 TYR B C 1
ATOM 1826 O O . TYR B 1 12 ? -11.32 5.52 -14.016 1 86.88 12 TYR B O 1
ATOM 1834 N N . ASP B 1 13 ? -11.047 3.797 -15.398 1 78.25 13 ASP B N 1
ATOM 1835 C CA . ASP B 1 13 ? -10.133 3.139 -14.477 1 78.25 13 ASP B CA 1
ATOM 1836 C C . ASP B 1 13 ? -8.914 4.012 -14.188 1 78.25 13 ASP B C 1
ATOM 1838 O O . ASP B 1 13 ? -8.484 4.133 -13.039 1 78.25 13 ASP B O 1
ATOM 1842 N N . GLU B 1 14 ? -8.422 4.57 -15.203 1 77.38 14 GLU B N 1
ATOM 1843 C CA . GLU B 1 14 ? -7.219 5.379 -15.062 1 77.38 14 GLU B CA 1
ATOM 1844 C C . GLU B 1 14 ? -7.492 6.645 -14.258 1 77.38 14 GLU B C 1
ATOM 1846 O O . GLU B 1 14 ? -6.73 6.98 -13.352 1 77.38 14 GLU B O 1
ATOM 1851 N N . ILE B 1 15 ? -8.547 7.34 -14.492 1 85.88 15 ILE B N 1
ATOM 1852 C CA . ILE B 1 15 ? -8.875 8.57 -13.781 1 85.88 15 ILE B CA 1
ATOM 1853 C C . ILE B 1 15 ? -9.188 8.25 -12.32 1 85.88 15 ILE B C 1
ATOM 1855 O O . ILE B 1 15 ? -8.734 8.945 -11.414 1 85.88 15 ILE B O 1
ATOM 1859 N N . ARG B 1 16 ? -9.906 7.207 -12.164 1 81.31 16 ARG B N 1
ATOM 1860 C CA . ARG B 1 16 ? -10.227 6.766 -10.812 1 81.31 16 ARG B CA 1
ATOM 1861 C C . ARG B 1 16 ? -8.953 6.473 -10.016 1 81.31 16 ARG B C 1
ATOM 1863 O O . ARG B 1 16 ? -8.82 6.898 -8.867 1 81.31 16 ARG B O 1
ATOM 1870 N N . SER B 1 17 ? -8.07 5.797 -10.68 1 73.69 17 SER B N 1
ATOM 1871 C CA . SER B 1 17 ? -6.797 5.477 -10.039 1 73.69 17 SER B CA 1
ATOM 1872 C C . SER B 1 17 ? -6.027 6.742 -9.68 1 73.69 17 SER B C 1
ATOM 1874 O O . SER B 1 17 ? -5.453 6.836 -8.594 1 73.69 17 SER B O 1
ATOM 1876 N N . ARG B 1 18 ? -6.07 7.715 -10.531 1 75.19 18 ARG B N 1
ATOM 1877 C CA . ARG B 1 18 ? -5.348 8.961 -10.289 1 75.19 18 ARG B CA 1
ATOM 1878 C C . ARG B 1 18 ? -5.961 9.734 -9.133 1 75.19 18 ARG B C 1
ATOM 1880 O O . ARG B 1 18 ? -5.25 10.406 -8.383 1 75.19 18 ARG B O 1
ATOM 1887 N N . ILE B 1 19 ? -7.23 9.625 -8.961 1 79.38 19 ILE B N 1
ATOM 1888 C CA . ILE B 1 19 ? -7.898 10.266 -7.832 1 79.38 19 ILE B CA 1
ATOM 1889 C C . ILE B 1 19 ? -7.516 9.555 -6.535 1 79.38 19 ILE B C 1
ATOM 1891 O O . ILE B 1 19 ? -7.145 10.203 -5.551 1 79.38 19 ILE B O 1
ATOM 1895 N N . PHE B 1 20 ? -7.473 8.234 -6.664 1 70.69 20 PHE B N 1
ATOM 1896 C CA . PHE B 1 20 ? -7.289 7.453 -5.445 1 70.69 20 PHE B CA 1
ATOM 1897 C C . PHE B 1 20 ? -5.824 7.449 -5.023 1 70.69 20 PHE B C 1
ATOM 1899 O O . PHE B 1 20 ? -5.516 7.375 -3.832 1 70.69 20 PHE B O 1
ATOM 1906 N N . ASP B 1 21 ? -4.961 7.617 -6.102 1 62.47 21 ASP B N 1
ATOM 1907 C CA . ASP B 1 21 ? -3.551 7.602 -5.734 1 62.47 21 ASP B CA 1
ATOM 1908 C C . ASP B 1 21 ? -2.998 9.023 -5.617 1 62.47 21 ASP B C 1
ATOM 1910 O O . ASP B 1 21 ? -1.799 9.211 -5.406 1 62.47 21 ASP B O 1
ATOM 1914 N N . GLY B 1 22 ? -3.842 10.008 -5.723 1 63.97 22 GLY B N 1
ATOM 1915 C CA . GLY B 1 22 ? -3.508 11.383 -5.402 1 63.97 22 GLY B CA 1
ATOM 1916 C C . GLY B 1 22 ? -2.914 12.141 -6.574 1 63.97 22 GLY B C 1
ATOM 1917 O O . GLY B 1 22 ? -2.607 13.328 -6.461 1 63.97 22 GLY B O 1
ATOM 1918 N N . ARG B 1 23 ? -2.725 11.57 -7.664 1 70.94 23 ARG B N 1
ATOM 1919 C CA . ARG B 1 23 ? -2.219 12.273 -8.836 1 70.94 23 ARG B CA 1
ATOM 1920 C C . ARG B 1 23 ? -3.207 13.336 -9.305 1 70.94 23 ARG B C 1
ATOM 1922 O O . ARG B 1 23 ? -2.824 14.289 -10 1 70.94 23 ARG B O 1
ATOM 1929 N N . LEU B 1 24 ? -4.441 13.18 -9.023 1 80.81 24 LEU B N 1
ATOM 1930 C CA . LEU B 1 24 ? -5.473 14.211 -9.086 1 80.81 24 LEU B CA 1
ATOM 1931 C C . LEU B 1 24 ? -5.941 14.594 -7.684 1 80.81 24 LEU B C 1
ATOM 1933 O O . LEU B 1 24 ? -6.512 13.773 -6.969 1 80.81 24 LEU B O 1
ATOM 1937 N N . SER B 1 25 ? -5.723 15.844 -7.328 1 77.69 25 SER B N 1
ATOM 1938 C CA . SER B 1 25 ? -5.953 16.266 -5.953 1 77.69 25 SER B CA 1
ATOM 1939 C C . SER B 1 25 ? -7.402 16.688 -5.738 1 77.69 25 SER B C 1
ATOM 1941 O O . SER B 1 25 ? -8.07 17.141 -6.668 1 77.69 25 SER B O 1
ATOM 1943 N N . PRO B 1 26 ? -7.871 16.578 -4.438 1 79.19 26 PRO B N 1
ATOM 1944 C CA . PRO B 1 26 ? -9.203 17.109 -4.145 1 79.19 26 PRO B CA 1
ATOM 1945 C C . PRO B 1 26 ? -9.336 18.594 -4.508 1 79.19 26 PRO B C 1
ATOM 1947 O O . PRO B 1 26 ? -8.43 19.391 -4.242 1 79.19 26 PRO B O 1
ATOM 1950 N N . GLY B 1 27 ? -10.414 18.859 -5.16 1 82.75 27 GLY B N 1
ATOM 1951 C CA . GLY B 1 27 ? -10.688 20.234 -5.539 1 82.75 27 GLY B CA 1
ATOM 1952 C C . GLY B 1 27 ? -10.039 20.625 -6.852 1 82.75 27 GLY B C 1
ATOM 1953 O O . GLY B 1 27 ? -10.359 21.672 -7.422 1 82.75 27 GLY B O 1
ATOM 1954 N N . GLN B 1 28 ? -9.18 19.781 -7.375 1 85.75 28 GLN B N 1
ATOM 1955 C CA . GLN B 1 28 ? -8.445 20.094 -8.594 1 85.75 28 GLN B CA 1
ATOM 1956 C C . GLN B 1 28 ? -9.359 20.078 -9.812 1 85.75 28 GLN B C 1
ATOM 1958 O O . GLN B 1 28 ? -10.211 19.188 -9.945 1 85.75 28 GLN B O 1
ATOM 1963 N N . LYS B 1 29 ? -9.203 21.078 -10.688 1 92.12 29 LYS B N 1
ATOM 1964 C CA . LYS B 1 29 ? -9.922 21.109 -11.953 1 92.12 29 LYS B CA 1
ATOM 1965 C C . LYS B 1 29 ? -9.328 20.125 -12.953 1 92.12 29 LYS B C 1
ATOM 1967 O O . LYS B 1 29 ? -8.109 20.047 -13.109 1 92.12 29 LYS B O 1
ATOM 1972 N N . ILE B 1 30 ? -10.172 19.359 -13.578 1 91.69 30 ILE B N 1
ATOM 1973 C CA . ILE B 1 30 ? -9.75 18.359 -14.547 1 91.69 30 ILE B CA 1
ATOM 1974 C C . ILE B 1 30 ? -9.945 18.891 -15.961 1 91.69 30 ILE B C 1
ATOM 1976 O O . ILE B 1 30 ? -11.039 19.328 -16.312 1 91.69 30 ILE B O 1
ATOM 1980 N N . SER B 1 31 ? -8.93 18.844 -16.766 1 90 31 SER B N 1
ATOM 1981 C CA . SER B 1 31 ? -9.016 19.172 -18.172 1 90 31 SER B CA 1
ATOM 1982 C C . SER B 1 31 ? -9.383 17.953 -19.016 1 90 31 SER B C 1
ATOM 1984 O O . SER B 1 31 ? -8.594 17.016 -19.125 1 90 31 SER B O 1
ATOM 1986 N N . HIS B 1 32 ? -10.469 18.016 -19.656 1 89.19 32 HIS B N 1
ATOM 1987 C CA . HIS B 1 32 ? -10.898 16.906 -20.5 1 89.19 32 HIS B CA 1
ATOM 1988 C C . HIS B 1 32 ? -9.898 16.672 -21.641 1 89.19 32 HIS B C 1
ATOM 1990 O O . HIS B 1 32 ? -9.508 15.531 -21.891 1 89.19 32 HIS B O 1
ATOM 1996 N N . ARG B 1 33 ? -9.508 17.734 -22.234 1 88.38 33 ARG B N 1
ATOM 1997 C CA . ARG B 1 33 ? -8.57 17.656 -23.359 1 88.38 33 ARG B CA 1
ATOM 1998 C C . ARG B 1 33 ? -7.215 17.125 -22.906 1 88.38 33 ARG B C 1
ATOM 2000 O O . ARG B 1 33 ? -6.621 16.281 -23.562 1 88.38 33 ARG B O 1
ATOM 2007 N N . GLY B 1 34 ? -6.82 17.688 -21.828 1 88.62 34 GLY B N 1
ATOM 2008 C CA . GLY B 1 34 ? -5.555 17.234 -21.281 1 88.62 34 GLY B CA 1
ATOM 2009 C C . GLY B 1 34 ? -5.535 15.742 -20.969 1 88.62 34 GLY B C 1
ATOM 2010 O O . GLY B 1 34 ? -4.586 15.039 -21.328 1 88.62 34 GLY B O 1
ATOM 2011 N N . LEU B 1 35 ? -6.594 15.273 -20.312 1 89.38 35 LEU B N 1
ATOM 2012 C CA . LEU B 1 35 ? -6.684 13.859 -19.953 1 89.38 35 LEU B CA 1
ATOM 2013 C C . LEU B 1 35 ? -6.773 12.992 -21.203 1 89.38 35 LEU B C 1
ATOM 2015 O O . LEU B 1 35 ? -6.176 11.914 -21.25 1 89.38 35 LEU B O 1
ATOM 2019 N N . ALA B 1 36 ? -7.492 13.438 -22.156 1 88.44 36 ALA B N 1
ATOM 2020 C CA . ALA B 1 36 ? -7.613 12.695 -23.406 1 88.44 36 ALA B CA 1
ATOM 2021 C C . ALA B 1 36 ? -6.246 12.492 -24.062 1 88.44 36 ALA B C 1
ATOM 2023 O O . ALA B 1 36 ? -5.926 11.391 -24.516 1 88.44 36 ALA B O 1
ATOM 2024 N N . HIS B 1 37 ? -5.516 13.469 -24.094 1 85 37 HIS B N 1
ATOM 2025 C CA . HIS B 1 37 ? -4.168 13.43 -24.656 1 85 37 HIS B CA 1
ATOM 2026 C C . HIS B 1 37 ? -3.27 12.484 -23.859 1 85 37 HIS B C 1
ATOM 2028 O O . HIS B 1 37 ? -2.58 11.648 -24.453 1 85 37 HIS B O 1
ATOM 2034 N N . GLU B 1 38 ? -3.391 12.625 -22.625 1 79.69 38 GLU B N 1
ATOM 2035 C CA . GLU B 1 38 ? -2.531 11.828 -21.75 1 79.69 38 GLU B CA 1
ATOM 2036 C C . GLU B 1 38 ? -2.869 10.344 -21.844 1 79.69 38 GLU B C 1
ATOM 2038 O O . GLU B 1 38 ? -1.98 9.492 -21.766 1 79.69 38 GLU B O 1
ATOM 2043 N N . LEU B 1 39 ? -4.141 10.102 -22 1 80.38 39 LEU B N 1
ATOM 2044 C CA . LEU B 1 39 ? -4.59 8.711 -21.953 1 80.38 39 LEU B CA 1
ATOM 2045 C C . LEU B 1 39 ? -4.613 8.102 -23.344 1 80.38 39 LEU B C 1
ATOM 2047 O O . LEU B 1 39 ? -4.785 6.887 -23.5 1 80.38 39 LEU B O 1
ATOM 2051 N N . GLY B 1 40 ? -4.41 8.93 -24.328 1 80.88 40 GLY B N 1
ATOM 2052 C CA . GLY B 1 40 ? -4.402 8.453 -25.703 1 80.88 40 GLY B CA 1
ATOM 2053 C C . GLY B 1 40 ? -5.77 8.008 -26.188 1 80.88 40 GLY B C 1
ATOM 2054 O O . GLY B 1 40 ? -5.883 7.023 -26.922 1 80.88 40 GLY B O 1
ATOM 2055 N N . VAL B 1 41 ? -6.707 8.547 -25.672 1 81.81 41 VAL B N 1
ATOM 2056 C CA . VAL B 1 41 ? -8.07 8.242 -26.078 1 81.81 41 VAL B CA 1
ATOM 2057 C C . VAL B 1 41 ? -8.781 9.531 -26.5 1 81.81 41 VAL B C 1
ATOM 2059 O O . VAL B 1 41 ? -8.25 10.625 -26.312 1 81.81 41 VAL B O 1
ATOM 2062 N N . GLY B 1 42 ? -9.867 9.375 -27.125 1 85.62 42 GLY B N 1
ATOM 2063 C CA . GLY B 1 42 ? -10.641 10.531 -27.531 1 85.62 42 GLY B CA 1
ATOM 2064 C C . GLY B 1 42 ? -11.297 11.258 -26.375 1 85.62 42 GLY B C 1
ATOM 2065 O O . GLY B 1 42 ? -11.305 10.75 -25.25 1 85.62 42 GLY B O 1
ATOM 2066 N N . GLN B 1 43 ? -11.836 12.453 -26.625 1 89.94 43 GLN B N 1
ATOM 2067 C CA . GLN B 1 43 ? -12.469 13.266 -25.578 1 89.94 43 GLN B CA 1
ATOM 2068 C C . GLN B 1 43 ? -13.781 12.641 -25.125 1 89.94 43 GLN B C 1
ATOM 2070 O O . GLN B 1 43 ? -14.156 12.758 -23.953 1 89.94 43 GLN B O 1
ATOM 2075 N N . MET B 1 44 ? -14.398 11.977 -25.969 1 91.75 44 MET B N 1
ATOM 2076 C CA . MET B 1 44 ? -15.703 11.43 -25.625 1 91.75 44 MET B CA 1
ATOM 2077 C C . MET B 1 44 ? -15.578 10.352 -24.562 1 91.75 44 MET B C 1
ATOM 2079 O O . MET B 1 44 ? -16.297 10.383 -23.562 1 91.75 44 MET B O 1
ATOM 2083 N N . PRO B 1 45 ? -14.711 9.422 -24.781 1 91.88 45 PRO B N 1
ATOM 2084 C CA . PRO B 1 45 ? -14.547 8.43 -23.703 1 91.88 45 PRO B CA 1
ATOM 2085 C C . PRO B 1 45 ? -14.18 9.055 -22.375 1 91.88 45 PRO B C 1
ATOM 2087 O O . PRO B 1 45 ? -14.617 8.586 -21.312 1 91.88 45 PRO B O 1
ATOM 2090 N N . VAL B 1 46 ? -13.406 10.07 -22.391 1 93.88 46 VAL B N 1
ATOM 2091 C CA . VAL B 1 46 ? -13.016 10.766 -21.172 1 93.88 46 VAL B CA 1
ATOM 2092 C C . VAL B 1 46 ? -14.25 11.398 -20.531 1 93.88 46 VAL B C 1
ATOM 2094 O O . VAL B 1 46 ? -14.453 11.289 -19.312 1 93.88 46 VAL B O 1
ATOM 2097 N N . ARG B 1 47 ? -15.07 12.039 -21.281 1 91.62 47 ARG B N 1
ATOM 2098 C CA . ARG B 1 47 ? -16.297 12.664 -20.781 1 91.62 47 ARG B CA 1
ATOM 2099 C C . ARG B 1 47 ? -17.219 11.625 -20.156 1 91.62 47 ARG B C 1
ATOM 2101 O O . ARG B 1 47 ? -17.781 11.859 -19.094 1 91.62 47 ARG B O 1
ATOM 2108 N N . SER B 1 48 ? -17.281 10.547 -20.812 1 93.38 48 SER B N 1
ATOM 2109 C CA . SER B 1 48 ? -18.109 9.461 -20.297 1 93.38 48 SER B CA 1
ATOM 2110 C C . SER B 1 48 ? -17.578 8.922 -18.969 1 93.38 48 SER B C 1
ATOM 2112 O O . SER B 1 48 ? -18.344 8.656 -18.047 1 93.38 48 SER B O 1
ATOM 2114 N N . ALA B 1 49 ? -16.328 8.789 -18.969 1 93.06 49 ALA B N 1
ATOM 2115 C CA . ALA B 1 49 ? -15.672 8.32 -17.75 1 93.06 49 ALA B CA 1
ATOM 2116 C C . ALA B 1 49 ? -15.906 9.289 -16.594 1 93.06 49 ALA B C 1
ATOM 2118 O O . ALA B 1 49 ? -16.188 8.867 -15.469 1 93.06 49 ALA B O 1
ATOM 2119 N N . LEU B 1 50 ? -15.82 10.516 -16.891 1 93.94 50 LEU B N 1
ATOM 2120 C CA . LEU B 1 50 ? -15.992 11.539 -15.859 1 93.94 50 LEU B CA 1
ATOM 2121 C C . LEU B 1 50 ? -17.438 11.578 -15.367 1 93.94 50 LEU B C 1
ATOM 2123 O O . LEU B 1 50 ? -17.703 11.828 -14.195 1 93.94 50 LEU B O 1
ATOM 2127 N N . GLN B 1 51 ? -18.375 11.281 -16.219 1 92.31 51 GLN B N 1
ATOM 2128 C CA . GLN B 1 51 ? -19.766 11.188 -15.812 1 92.31 51 GLN B CA 1
ATOM 2129 C C . GLN B 1 51 ? -19.984 10.031 -14.844 1 92.31 51 GLN B C 1
ATOM 2131 O O . GLN B 1 51 ? -20.703 10.164 -13.852 1 92.31 51 GLN B O 1
ATOM 2136 N N . LEU B 1 52 ? -19.359 9 -15.18 1 90.94 52 LEU B N 1
ATOM 2137 C CA . LEU B 1 52 ? -19.438 7.844 -14.289 1 90.94 52 LEU B CA 1
ATOM 2138 C C . LEU B 1 52 ? -18.828 8.156 -12.93 1 90.94 52 LEU B C 1
ATOM 2140 O O . LEU B 1 52 ? -19.406 7.832 -11.891 1 90.94 52 LEU B O 1
ATOM 2144 N N . LEU B 1 53 ? -17.688 8.766 -13 1 90.12 53 LEU B N 1
ATOM 2145 C CA . LEU B 1 53 ? -17 9.133 -11.766 1 90.12 53 LEU B CA 1
ATOM 2146 C C . LEU B 1 53 ? -17.812 10.141 -10.969 1 90.12 53 LEU B C 1
ATOM 2148 O O . LEU B 1 53 ? -17.781 10.133 -9.734 1 90.12 53 LEU B O 1
ATOM 2152 N N . ALA B 1 54 ? -18.609 10.992 -11.648 1 90.5 54 ALA B N 1
ATOM 2153 C CA . ALA B 1 54 ? -19.516 11.945 -10.992 1 90.5 54 ALA B CA 1
ATOM 2154 C C . ALA B 1 54 ? -20.641 11.219 -10.266 1 90.5 54 ALA B C 1
ATOM 2156 O O . ALA B 1 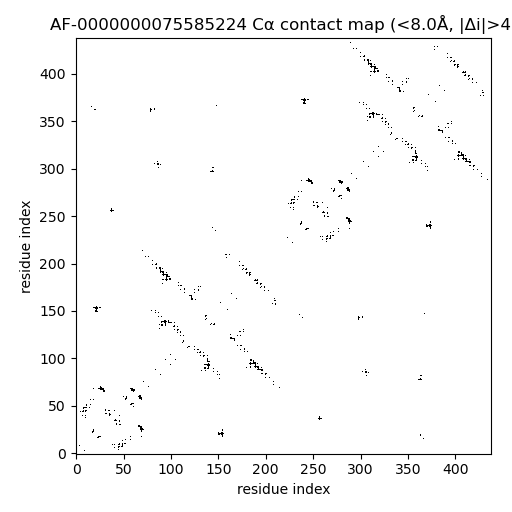54 ? -21 11.578 -9.141 1 90.5 54 ALA B O 1
ATOM 2157 N N . SER B 1 55 ? -21.109 10.234 -10.891 1 88.19 55 SER B N 1
ATOM 2158 C CA . SER B 1 55 ? -22.188 9.461 -10.281 1 88.19 55 SER B CA 1
ATOM 2159 C C . SER B 1 55 ? -21.719 8.75 -9.016 1 88.19 55 SER B C 1
ATOM 2161 O O . SER B 1 55 ? -22.516 8.453 -8.125 1 88.19 55 SER B O 1
ATOM 2163 N N . GLU B 1 56 ? -20.406 8.539 -8.992 1 80.88 56 GLU B N 1
ATOM 2164 C CA . GLU B 1 56 ? -19.812 7.879 -7.836 1 80.88 56 GLU B CA 1
ATOM 2165 C C . GLU B 1 56 ? -19.375 8.891 -6.785 1 80.88 56 GLU B C 1
ATOM 2167 O O . GLU B 1 56 ? -18.828 8.523 -5.742 1 80.88 56 GLU B O 1
ATOM 2172 N N . GLY B 1 57 ? -19.453 10.148 -7.133 1 82.62 57 GLY B N 1
ATOM 2173 C CA . GLY B 1 57 ? -19.125 11.203 -6.188 1 82.62 57 GLY B CA 1
ATOM 2174 C C . GLY B 1 57 ? -17.641 11.531 -6.148 1 82.62 57 GLY B C 1
ATOM 2175 O O . GLY B 1 57 ? -17.156 12.141 -5.191 1 82.62 57 GLY B O 1
ATOM 2176 N N . LEU B 1 58 ? -16.891 11.102 -7.113 1 83.94 58 LEU B N 1
ATOM 2177 C CA . LEU B 1 58 ? -15.445 11.305 -7.105 1 83.94 58 LEU B CA 1
ATOM 2178 C C . LEU B 1 58 ? -15.078 12.633 -7.758 1 83.94 58 LEU B C 1
ATOM 2180 O O . LEU B 1 58 ? -14.047 13.227 -7.434 1 83.94 58 LEU B O 1
ATOM 2184 N N . VAL B 1 59 ? -15.945 13.062 -8.68 1 90.31 59 VAL B N 1
ATOM 2185 C CA . VAL B 1 59 ? -15.773 14.375 -9.297 1 90.31 59 VAL B CA 1
ATOM 2186 C C . VAL B 1 59 ? -17.109 15.117 -9.32 1 90.31 59 VAL B C 1
ATOM 2188 O O . VAL B 1 59 ? -18.156 14.508 -9.141 1 90.31 59 VAL B O 1
ATOM 2191 N N . ASN B 1 60 ? -17.016 16.359 -9.43 1 91.44 60 ASN B N 1
ATOM 2192 C CA . ASN B 1 60 ? -18.172 17.25 -9.586 1 91.44 60 ASN B CA 1
ATOM 2193 C C . ASN B 1 60 ? -18.109 18.016 -10.906 1 91.44 60 ASN B C 1
ATOM 2195 O O . ASN B 1 60 ? -17.141 18.734 -11.18 1 91.44 60 ASN B O 1
ATOM 2199 N N . ILE B 1 61 ? -19.109 17.766 -11.711 1 93.19 61 ILE B N 1
ATOM 2200 C CA . ILE B 1 61 ? -19.219 18.484 -12.984 1 93.19 61 ILE B CA 1
ATOM 2201 C C . ILE B 1 61 ? -20.078 19.734 -12.812 1 93.19 61 ILE B C 1
ATOM 2203 O O . ILE B 1 61 ? -21.266 19.625 -12.508 1 93.19 61 ILE B O 1
ATOM 2207 N N . VAL B 1 62 ? -19.469 20.891 -12.945 1 92 62 VAL B N 1
ATOM 2208 C CA . VAL B 1 62 ? -20.156 22.172 -12.805 1 92 62 VAL B CA 1
ATOM 2209 C C . VAL B 1 62 ? -20.359 22.797 -14.18 1 92 62 VAL B C 1
ATOM 2211 O O . VAL B 1 62 ? -19.406 23 -14.93 1 92 62 VAL B O 1
ATOM 2214 N N . ASP B 1 63 ? -21.594 23.141 -14.414 1 88.06 63 ASP B N 1
ATOM 2215 C CA . ASP B 1 63 ? -21.953 23.75 -15.695 1 88.06 63 ASP B CA 1
ATOM 2216 C C . ASP B 1 63 ? -21.125 25.016 -15.953 1 88.06 63 ASP B C 1
ATOM 2218 O O . ASP B 1 63 ? -21.062 25.891 -15.094 1 88.06 63 ASP B O 1
ATOM 2222 N N . LYS B 1 64 ? -20.516 25.016 -17.156 1 88.06 64 LYS B N 1
ATOM 2223 C CA . LYS B 1 64 ? -19.781 26.172 -17.688 1 88.06 64 LYS B CA 1
ATOM 2224 C C . LYS B 1 64 ? -18.547 26.469 -16.828 1 88.06 64 LYS B C 1
ATOM 2226 O O . LYS B 1 64 ? -17.938 27.531 -16.969 1 88.06 64 LYS B O 1
ATOM 2231 N N . SER B 1 65 ? -18.25 25.703 -15.758 1 89.44 65 SER B N 1
ATOM 2232 C CA . SER B 1 65 ? -17.094 25.953 -14.906 1 89.44 65 SER B CA 1
ATOM 2233 C C . SER B 1 65 ? -16.047 24.844 -15.055 1 89.44 65 SER B C 1
ATOM 2235 O O . SER B 1 65 ? -14.844 25.109 -14.938 1 89.44 65 SER B O 1
ATOM 2237 N N . GLY B 1 66 ? -16.578 23.625 -15.258 1 92.62 66 GLY B N 1
ATOM 2238 C CA . GLY B 1 66 ? -15.633 22.531 -15.438 1 92.62 66 GLY B CA 1
ATOM 2239 C C . GLY B 1 66 ? -15.883 21.359 -14.508 1 92.62 66 GLY B C 1
ATOM 2240 O O . GLY B 1 66 ? -16.969 21.234 -13.938 1 92.62 66 GLY B O 1
ATOM 2241 N N . THR B 1 67 ? -14.93 20.391 -14.492 1 94.06 67 THR B N 1
ATOM 2242 C CA . THR B 1 67 ? -14.977 19.203 -13.648 1 94.06 67 THR B CA 1
ATOM 2243 C C . THR B 1 67 ? -13.898 19.266 -12.57 1 94.06 67 THR B C 1
ATOM 2245 O O . THR B 1 67 ? -12.75 19.609 -12.852 1 94.06 67 THR B O 1
ATOM 2248 N N . PHE B 1 68 ? -14.375 18.969 -11.273 1 93.12 68 PHE B N 1
ATOM 2249 C CA . PHE B 1 68 ? -13.461 19.062 -10.141 1 93.12 68 PHE B CA 1
ATOM 2250 C C . PHE B 1 68 ? -13.43 17.75 -9.359 1 93.12 68 PHE B C 1
ATOM 2252 O O . PHE B 1 68 ? -14.453 17.078 -9.234 1 93.12 68 PHE B O 1
ATOM 2259 N N . VAL B 1 69 ? -12.234 17.453 -8.836 1 89.5 69 VAL B N 1
ATOM 2260 C CA . VAL B 1 69 ? -12.148 16.312 -7.926 1 89.5 69 VAL B CA 1
ATOM 2261 C C . VAL B 1 69 ? -12.859 16.641 -6.617 1 89.5 69 VAL B C 1
ATOM 2263 O O . VAL B 1 69 ? -12.633 17.703 -6.035 1 89.5 69 VAL B O 1
ATOM 2266 N N . ASN B 1 70 ? -13.703 15.711 -6.113 1 83.44 70 ASN B N 1
ATOM 2267 C CA . ASN B 1 70 ? -14.43 15.953 -4.875 1 83.44 70 ASN B CA 1
ATOM 2268 C C . ASN B 1 70 ? -13.516 15.852 -3.656 1 83.44 70 ASN B C 1
ATOM 2270 O O . ASN B 1 70 ? -12.5 15.164 -3.693 1 83.44 70 ASN B O 1
ATOM 2274 N N . GLU B 1 71 ? -14.023 16.578 -2.6 1 78.88 71 GLU B N 1
ATOM 2275 C CA . GLU B 1 71 ? -13.367 16.438 -1.304 1 78.88 71 GLU B CA 1
ATOM 2276 C C . GLU B 1 71 ? -13.57 15.031 -0.735 1 78.88 71 GLU B C 1
ATOM 2278 O O . GLU B 1 71 ? -14.578 14.383 -1.025 1 78.88 71 GLU B O 1
ATOM 2283 N N . PRO B 1 72 ? -12.68 14.742 0.1 1 77.38 72 PRO B N 1
ATOM 2284 C CA . PRO B 1 72 ? -12.781 13.375 0.625 1 77.38 72 PRO B CA 1
ATOM 2285 C C . PRO B 1 72 ? -13.992 13.18 1.529 1 77.38 72 PRO B C 1
ATOM 2287 O O . PRO B 1 72 ? -14.352 14.078 2.291 1 77.38 72 PRO B O 1
ATOM 2290 N N . THR B 1 73 ? -14.602 12.102 1.362 1 79.38 73 THR B N 1
ATOM 2291 C CA . THR B 1 73 ? -15.703 11.68 2.223 1 79.38 73 THR B CA 1
ATOM 2292 C C . THR B 1 73 ? -15.172 11.016 3.492 1 79.38 73 THR B C 1
ATOM 2294 O O . THR B 1 73 ? -13.961 10.836 3.645 1 79.38 73 THR B O 1
ATOM 2297 N N . ARG B 1 74 ? -16.094 10.758 4.414 1 80.19 74 ARG B N 1
ATOM 2298 C CA . ARG B 1 74 ? -15.727 10 5.609 1 80.19 74 ARG B CA 1
ATOM 2299 C C . ARG B 1 74 ? -15.141 8.641 5.238 1 80.19 74 ARG B C 1
ATOM 2301 O O . ARG B 1 74 ? -14.188 8.18 5.867 1 80.19 74 ARG B O 1
ATOM 2308 N N . ASP B 1 75 ? -15.711 8.125 4.219 1 83.56 75 ASP B N 1
ATOM 2309 C CA . ASP B 1 75 ? -15.227 6.82 3.77 1 83.56 75 ASP B CA 1
ATOM 2310 C C . ASP B 1 75 ? -13.828 6.941 3.154 1 83.56 75 ASP B C 1
ATOM 2312 O O . ASP B 1 75 ? -12.992 6.055 3.33 1 83.56 75 ASP B O 1
ATOM 2316 N N . ASP B 1 76 ? -13.625 8.023 2.49 1 81.81 76 ASP B N 1
ATOM 2317 C CA . ASP B 1 76 ? -12.297 8.258 1.936 1 81.81 76 ASP B CA 1
ATOM 2318 C C . ASP B 1 76 ? -11.25 8.344 3.041 1 81.81 76 ASP B C 1
ATOM 2320 O O . ASP B 1 76 ? -10.188 7.727 2.943 1 81.81 76 ASP B O 1
ATOM 2324 N N . LEU B 1 77 ? -11.648 9.039 4.02 1 82.25 77 LEU B N 1
ATOM 2325 C CA . LEU B 1 77 ? -10.711 9.242 5.117 1 82.25 77 LEU B CA 1
ATOM 2326 C C . LEU B 1 77 ? -10.461 7.934 5.871 1 82.25 77 LEU B C 1
ATOM 2328 O O . LEU B 1 77 ? -9.328 7.633 6.238 1 82.25 77 LEU B O 1
ATOM 2332 N N . ARG B 1 78 ? -11.508 7.227 6.066 1 86.81 78 ARG B N 1
ATOM 2333 C CA . ARG B 1 78 ? -11.367 5.926 6.707 1 86.81 78 ARG B CA 1
ATOM 2334 C C . ARG B 1 78 ? -10.422 5.027 5.91 1 86.81 78 ARG B C 1
ATOM 2336 O O . ARG B 1 78 ? -9.508 4.422 6.477 1 86.81 78 ARG B O 1
ATOM 2343 N N . GLU B 1 79 ? -10.609 4.93 4.625 1 90.06 79 GLU B N 1
ATOM 2344 C CA . GLU B 1 79 ? -9.805 4.078 3.76 1 90.06 79 GLU B CA 1
ATOM 2345 C C . GLU B 1 79 ? -8.344 4.508 3.771 1 90.06 79 GLU B C 1
ATOM 2347 O O . GLU B 1 79 ? -7.441 3.668 3.799 1 90.06 79 GLU B O 1
ATOM 2352 N N . ILE B 1 80 ? -8.172 5.746 3.754 1 87.5 80 ILE B N 1
ATOM 2353 C CA . ILE B 1 80 ? -6.82 6.297 3.766 1 87.5 80 ILE B CA 1
ATOM 2354 C C . ILE B 1 80 ? -6.117 5.906 5.062 1 87.5 80 ILE B C 1
ATOM 2356 O O . ILE B 1 80 ? -4.977 5.434 5.039 1 87.5 80 ILE B O 1
ATOM 2360 N N . TYR B 1 81 ? -6.766 6.047 6.137 1 88.69 81 TYR B N 1
ATOM 2361 C CA . TYR B 1 81 ? -6.145 5.773 7.426 1 88.69 81 TYR B CA 1
ATOM 2362 C C . TYR B 1 81 ? -5.898 4.277 7.605 1 88.69 81 TYR B C 1
ATOM 2364 O O . TYR B 1 81 ? -4.895 3.877 8.203 1 88.69 81 TYR B O 1
ATOM 2372 N N . GLU B 1 82 ? -6.785 3.518 7.102 1 92.38 82 GLU B N 1
ATOM 2373 C CA . GLU B 1 82 ? -6.582 2.074 7.164 1 92.38 82 GLU B CA 1
ATOM 2374 C C . GLU B 1 82 ? -5.391 1.648 6.309 1 92.38 82 GLU B C 1
ATOM 2376 O O . GLU B 1 82 ? -4.66 0.725 6.672 1 92.38 82 GLU B O 1
ATOM 2381 N N . LEU B 1 83 ? -5.207 2.281 5.207 1 92.5 83 LEU B N 1
ATOM 2382 C CA . LEU B 1 83 ? -4.027 2.006 4.387 1 92.5 83 LEU B CA 1
ATOM 2383 C C . LEU B 1 83 ? -2.758 2.48 5.086 1 92.5 83 LEU B C 1
ATOM 2385 O O . LEU B 1 83 ? -1.713 1.835 4.988 1 92.5 83 LEU B O 1
ATOM 2389 N N . ARG B 1 84 ? -2.828 3.582 5.773 1 91.31 84 ARG B N 1
ATOM 2390 C CA . ARG B 1 84 ? -1.704 4.035 6.59 1 91.31 84 ARG B CA 1
ATOM 2391 C C . ARG B 1 84 ? -1.334 2.992 7.641 1 91.31 84 ARG B C 1
ATOM 2393 O O . ARG B 1 84 ? -0.152 2.723 7.863 1 91.31 84 ARG B O 1
ATOM 2400 N N . LEU B 1 85 ? -2.381 2.443 8.258 1 93.69 85 LEU B N 1
ATOM 2401 C CA . LEU B 1 85 ? -2.145 1.394 9.242 1 93.69 85 LEU B CA 1
ATOM 2402 C C . LEU B 1 85 ? -1.288 0.278 8.656 1 93.69 85 LEU B C 1
ATOM 2404 O O . LEU B 1 85 ? -0.294 -0.133 9.258 1 93.69 85 LEU B O 1
ATOM 2408 N N . ALA B 1 86 ? -1.67 -0.107 7.5 1 95.94 86 ALA B N 1
ATOM 2409 C CA . ALA B 1 86 ? -0.977 -1.202 6.828 1 95.94 86 ALA B CA 1
ATOM 2410 C C . ALA B 1 86 ? 0.478 -0.839 6.543 1 95.94 86 ALA B C 1
ATOM 2412 O O . ALA B 1 86 ? 1.394 -1.568 6.93 1 95.94 86 ALA B O 1
ATOM 2413 N N . LEU B 1 87 ? 0.67 0.253 5.926 1 96.31 87 LEU B N 1
ATOM 2414 C CA . LEU B 1 87 ? 1.979 0.634 5.406 1 96.31 87 LEU B CA 1
ATOM 2415 C C . LEU B 1 87 ? 2.912 1.05 6.539 1 96.31 87 LEU B C 1
ATOM 2417 O O . LEU B 1 87 ? 4.059 0.597 6.605 1 96.31 87 LEU B O 1
ATOM 2421 N N . GLU B 1 88 ? 2.443 1.844 7.449 1 96.69 88 GLU B N 1
ATOM 2422 C CA . GLU B 1 88 ? 3.301 2.418 8.477 1 96.69 88 GLU B CA 1
ATOM 2423 C C . GLU B 1 88 ? 3.686 1.373 9.523 1 96.69 88 GLU B C 1
ATOM 2425 O O . GLU B 1 88 ? 4.812 1.373 10.023 1 96.69 88 GLU B O 1
ATOM 2430 N N . SER B 1 89 ? 2.752 0.536 9.883 1 97.06 89 SER B N 1
ATOM 2431 C CA . SER B 1 89 ? 3.086 -0.5 10.852 1 97.06 89 SER B CA 1
ATOM 2432 C C . SER B 1 89 ? 4.102 -1.485 10.281 1 97.06 89 SER B C 1
ATOM 2434 O O . SER B 1 89 ? 5.008 -1.926 10.992 1 97.06 89 SER B O 1
ATOM 2436 N N . THR B 1 90 ? 3.953 -1.815 9.031 1 97 90 THR B N 1
ATOM 2437 C CA . THR B 1 90 ? 4.914 -2.707 8.391 1 97 90 THR B CA 1
ATOM 2438 C C . THR B 1 90 ? 6.277 -2.031 8.266 1 97 90 THR B C 1
ATOM 2440 O O . THR B 1 90 ? 7.312 -2.67 8.469 1 97 90 THR B O 1
ATOM 2443 N N . ALA B 1 91 ? 6.246 -0.761 7.91 1 98 91 ALA B N 1
ATOM 2444 C CA . ALA B 1 91 ? 7.508 -0.025 7.84 1 98 91 ALA B CA 1
ATOM 2445 C C . ALA B 1 91 ? 8.234 -0.053 9.18 1 98 91 ALA B C 1
ATOM 2447 O O . ALA B 1 91 ? 9.453 -0.243 9.234 1 98 91 ALA B O 1
ATOM 2448 N N . ALA B 1 92 ? 7.48 0.13 10.258 1 98.31 92 ALA B N 1
ATOM 2449 C CA . ALA B 1 92 ? 8.078 0.095 11.594 1 98.31 92 ALA B CA 1
ATOM 2450 C C . ALA B 1 92 ? 8.664 -1.282 11.898 1 98.31 92 ALA B C 1
ATOM 2452 O O . ALA B 1 92 ? 9.758 -1.39 12.461 1 98.31 92 ALA B O 1
ATOM 2453 N N . TYR B 1 93 ? 7.938 -2.316 11.547 1 97.12 93 TYR B N 1
ATOM 2454 C CA . TYR B 1 93 ? 8.406 -3.688 11.703 1 97.12 93 TYR B CA 1
ATOM 2455 C C . TYR B 1 93 ? 9.727 -3.896 10.977 1 97.12 93 TYR B C 1
ATOM 2457 O O . TYR B 1 93 ? 10.695 -4.398 11.555 1 97.12 93 TYR B O 1
ATOM 2465 N N . LEU B 1 94 ? 9.773 -3.496 9.727 1 97.44 94 LEU B N 1
ATOM 2466 C CA . LEU B 1 94 ? 10.953 -3.701 8.898 1 97.44 94 LEU B CA 1
ATOM 2467 C C . LEU B 1 94 ? 12.117 -2.852 9.398 1 97.44 94 LEU B C 1
ATOM 2469 O O . LEU B 1 94 ? 13.273 -3.293 9.375 1 97.44 94 LEU B O 1
ATOM 2473 N N . ALA B 1 95 ? 11.805 -1.607 9.789 1 98.12 95 ALA B N 1
ATOM 2474 C CA . ALA B 1 95 ? 12.844 -0.737 10.336 1 98.12 95 ALA B CA 1
ATOM 2475 C C . ALA B 1 95 ? 13.516 -1.377 11.547 1 98.12 95 ALA B C 1
ATOM 2477 O O . ALA B 1 95 ? 14.734 -1.3 11.703 1 98.12 95 ALA B O 1
ATOM 2478 N N . ALA B 1 96 ? 12.719 -1.993 12.406 1 98 96 ALA B N 1
ATOM 2479 C CA . ALA B 1 96 ? 13.258 -2.65 13.594 1 98 96 ALA B CA 1
ATOM 2480 C C . ALA B 1 96 ? 14.141 -3.838 13.211 1 98 96 ALA B C 1
ATOM 2482 O O . ALA B 1 96 ? 15.18 -4.074 13.836 1 98 96 ALA B O 1
ATOM 2483 N N . ARG B 1 97 ? 13.727 -4.582 12.195 1 95.88 97 ARG B N 1
ATOM 2484 C CA . ARG B 1 97 ? 14.523 -5.707 11.734 1 95.88 97 ARG B CA 1
ATOM 2485 C C . ARG B 1 97 ? 15.883 -5.242 11.211 1 95.88 97 ARG B C 1
ATOM 2487 O O . ARG B 1 97 ? 16.891 -5.914 11.406 1 95.88 97 ARG B O 1
ATOM 2494 N N . GLY B 1 98 ? 15.906 -4.117 10.586 1 94.5 98 GLY B N 1
ATOM 2495 C CA . GLY B 1 98 ? 17.125 -3.58 9.984 1 94.5 98 GLY B CA 1
ATOM 2496 C C . GLY B 1 98 ? 17.938 -2.74 10.945 1 94.5 98 GLY B C 1
ATOM 2497 O O . GLY B 1 98 ? 19.141 -2.531 10.727 1 94.5 98 GLY B O 1
ATOM 2498 N N . GLY B 1 99 ? 17.25 -2.141 11.891 1 95.25 99 GLY B N 1
ATOM 2499 C CA . GLY B 1 99 ? 17.922 -1.304 12.875 1 95.25 99 GLY B CA 1
ATOM 2500 C C . GLY B 1 99 ? 17.844 0.176 12.547 1 95.25 99 GLY B C 1
ATOM 2501 O O . GLY B 1 99 ? 17.391 0.556 11.469 1 95.25 99 GLY B O 1
ATOM 2502 N N . VAL B 1 100 ? 18.328 0.976 13.484 1 96.69 100 VAL B N 1
ATOM 2503 C CA . VAL B 1 100 ? 18.203 2.428 13.398 1 96.69 100 VAL B CA 1
ATOM 2504 C C . VAL B 1 100 ? 19.203 2.969 12.383 1 96.69 100 VAL B C 1
ATOM 2506 O O . VAL B 1 100 ? 20.344 2.496 12.305 1 96.69 100 VAL B O 1
ATOM 2509 N N . THR B 1 101 ? 18.781 3.904 11.57 1 97.81 101 THR B N 1
ATOM 2510 C CA . THR B 1 101 ? 19.641 4.652 10.656 1 97.81 101 THR B CA 1
ATOM 2511 C C . THR B 1 101 ? 20.031 6 11.258 1 97.81 101 THR B C 1
ATOM 2513 O O . THR B 1 101 ? 19.453 6.422 12.266 1 97.81 101 THR B O 1
ATOM 2516 N N . ASP B 1 102 ? 20.969 6.633 10.578 1 97.69 102 ASP B N 1
ATOM 2517 C CA . ASP B 1 102 ? 21.375 7.957 11.047 1 97.69 102 ASP B CA 1
ATOM 2518 C C . ASP B 1 102 ? 20.219 8.945 10.992 1 97.69 102 ASP B C 1
ATOM 2520 O O . ASP B 1 102 ? 20.047 9.758 11.898 1 97.69 102 ASP B O 1
ATOM 2524 N N . GLY B 1 103 ? 19.469 8.844 9.93 1 97.56 103 GLY B N 1
ATOM 2525 C CA . GLY B 1 103 ? 18.328 9.719 9.797 1 97.56 103 GLY B CA 1
ATOM 2526 C C . GLY B 1 103 ? 17.297 9.531 10.898 1 97.56 103 GLY B C 1
ATOM 2527 O O . GLY B 1 103 ? 16.766 10.508 11.43 1 97.56 103 GLY B O 1
ATOM 2528 N N . LEU B 1 104 ? 17.094 8.297 11.234 1 97.5 104 LEU B N 1
ATOM 2529 C CA . LEU B 1 104 ? 16.141 7.984 12.305 1 97.5 104 LEU B CA 1
ATOM 2530 C C . LEU B 1 104 ? 16.672 8.477 13.648 1 97.5 104 LEU B C 1
ATOM 2532 O O . LEU B 1 104 ? 15.898 9.016 14.453 1 97.5 104 LEU B O 1
ATOM 2536 N N . SER B 1 105 ? 17.906 8.336 13.898 1 98.06 105 SER B N 1
ATOM 2537 C CA . SER B 1 105 ? 18.547 8.797 15.133 1 98.06 105 SER B CA 1
ATOM 2538 C C . SER B 1 105 ? 18.453 10.312 15.266 1 98.06 105 SER B C 1
ATOM 2540 O O . SER B 1 105 ? 18.188 10.828 16.344 1 98.06 105 SER B O 1
ATOM 2542 N N . ARG B 1 106 ? 18.656 10.984 14.156 1 97.88 106 ARG B N 1
ATOM 2543 C CA . ARG B 1 106 ? 18.578 12.438 14.164 1 97.88 106 ARG B CA 1
ATOM 2544 C C . ARG B 1 106 ? 17.156 12.898 14.477 1 97.88 106 ARG B C 1
ATOM 2546 O O . ARG B 1 106 ? 16.969 13.852 15.234 1 97.88 106 ARG B O 1
ATOM 2553 N N . SER B 1 107 ? 16.219 12.281 13.883 1 97.12 107 SER B N 1
ATOM 2554 C CA . SER B 1 107 ? 14.82 12.617 14.141 1 97.12 107 SER B CA 1
ATOM 2555 C C . SER B 1 107 ? 14.453 12.367 15.602 1 97.12 107 SER B C 1
ATOM 2557 O O . SER B 1 107 ? 13.742 13.172 16.219 1 97.12 107 SER B O 1
ATOM 2559 N N . HIS B 1 108 ? 14.906 11.281 16.156 1 97.56 108 HIS B N 1
ATOM 2560 C CA . HIS B 1 108 ? 14.695 10.961 17.562 1 97.56 108 HIS B CA 1
ATOM 2561 C C . HIS B 1 108 ? 15.258 12.055 18.469 1 97.56 108 HIS B C 1
ATOM 2563 O O . HIS B 1 108 ? 14.602 12.469 19.422 1 97.56 108 HIS B O 1
ATOM 2569 N N . ALA B 1 109 ? 16.469 12.453 18.141 1 98.06 109 ALA B N 1
ATOM 2570 C CA . ALA B 1 109 ? 17.125 13.477 18.953 1 98.06 109 ALA B CA 1
ATOM 2571 C C . ALA B 1 109 ? 16.312 14.781 18.953 1 98.06 109 ALA B C 1
ATOM 2573 O O . ALA B 1 109 ? 16.234 15.461 19.969 1 98.06 109 ALA B O 1
ATOM 2574 N N . GLN B 1 110 ? 15.734 15.133 17.844 1 97.38 110 GLN B N 1
ATOM 2575 C CA . GLN B 1 110 ? 14.914 16.328 17.734 1 97.38 110 GLN B CA 1
ATOM 2576 C C . GLN B 1 110 ? 13.656 16.219 18.594 1 97.38 110 GLN B C 1
ATOM 2578 O O . GLN B 1 110 ? 13.281 17.156 19.297 1 97.38 110 GLN B O 1
ATOM 2583 N N . MET B 1 111 ? 13.055 15.102 18.578 1 97.31 111 MET B N 1
ATOM 2584 C CA . MET B 1 111 ? 11.852 14.875 19.375 1 97.31 111 MET B CA 1
ATOM 2585 C C . MET B 1 111 ? 12.18 14.891 20.875 1 97.31 111 MET B C 1
ATOM 2587 O O . MET B 1 111 ? 11.438 15.469 21.672 1 97.31 111 MET B O 1
ATOM 2591 N N . ARG B 1 112 ? 13.266 14.25 21.219 1 97.19 112 ARG B N 1
ATOM 2592 C CA . ARG B 1 112 ? 13.688 14.203 22.609 1 97.19 112 ARG B CA 1
ATOM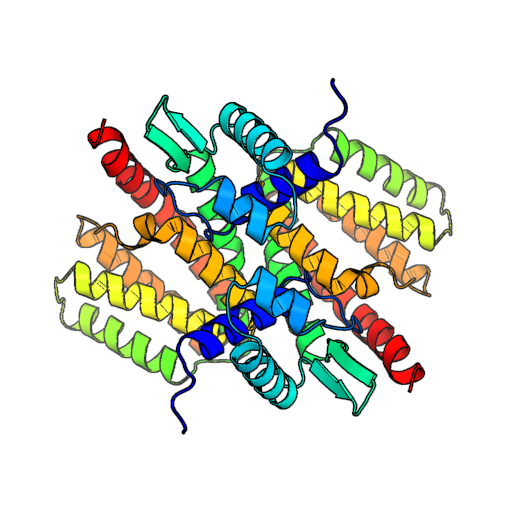 2593 C C . ARG B 1 112 ? 13.961 15.602 23.156 1 97.19 112 ARG B C 1
ATOM 2595 O O . ARG B 1 112 ? 13.594 15.914 24.281 1 97.19 112 ARG B O 1
ATOM 2602 N N . ARG B 1 113 ? 14.523 16.391 22.312 1 96.62 113 ARG B N 1
ATOM 2603 C CA . ARG B 1 113 ? 14.797 17.766 22.703 1 96.62 113 ARG B CA 1
ATOM 2604 C C . ARG B 1 113 ? 13.508 18.531 22.984 1 96.62 113 ARG B C 1
ATOM 2606 O O . ARG B 1 113 ? 13.414 19.281 23.969 1 96.62 113 ARG B O 1
ATOM 2613 N N . LEU B 1 114 ? 12.539 18.391 22.094 1 95.56 114 LEU B N 1
ATOM 2614 C CA . LEU B 1 114 ? 11.25 19.047 22.281 1 95.56 114 LEU B CA 1
ATOM 2615 C C . LEU B 1 114 ? 10.633 18.672 23.625 1 95.56 114 LEU B C 1
ATOM 2617 O O . LEU B 1 114 ? 10.109 19.531 24.328 1 95.56 114 LEU B O 1
ATOM 2621 N N . VAL B 1 115 ? 10.727 17.406 23.969 1 96.12 115 VAL B N 1
ATOM 2622 C CA . VAL B 1 115 ? 10.094 16.891 25.172 1 96.12 115 VAL B CA 1
ATOM 2623 C C . VAL B 1 115 ? 10.883 17.359 26.406 1 96.12 115 VAL B C 1
ATOM 2625 O O . VAL B 1 115 ? 10.297 17.859 27.375 1 96.12 115 VAL B O 1
ATOM 2628 N N . ASP B 1 116 ? 12.164 17.219 26.312 1 96.56 116 ASP B N 1
ATOM 2629 C CA . ASP B 1 116 ? 13.016 17.531 27.453 1 96.56 116 ASP B CA 1
ATOM 2630 C C . ASP B 1 116 ? 12.961 19.016 27.781 1 96.56 116 ASP B C 1
ATOM 2632 O O . ASP B 1 116 ? 12.984 19.406 28.953 1 96.56 116 ASP B O 1
ATOM 2636 N N . GLU B 1 117 ? 12.789 19.828 26.719 1 96.06 117 GLU B N 1
ATOM 2637 C CA . GLU B 1 117 ? 12.781 21.281 26.906 1 96.06 117 GLU B CA 1
ATOM 2638 C C . GLU B 1 117 ? 11.359 21.812 26.969 1 96.06 117 GLU B C 1
ATOM 2640 O O . GLU B 1 117 ? 11.148 23.016 27.156 1 96.06 117 GLU B O 1
ATOM 2645 N N . ASN B 1 118 ? 10.406 21.016 26.781 1 93.81 118 ASN B N 1
ATOM 2646 C CA . ASN B 1 118 ? 8.984 21.344 26.797 1 93.81 118 ASN B CA 1
ATOM 2647 C C . ASN B 1 118 ? 8.656 22.5 25.875 1 93.81 118 ASN B C 1
ATOM 2649 O O . ASN B 1 118 ? 8.023 23.484 26.281 1 93.81 118 ASN B O 1
ATOM 2653 N N . ILE B 1 119 ? 9.219 22.484 24.688 1 88.94 119 ILE B N 1
ATOM 2654 C CA . ILE B 1 119 ? 8.969 23.5 23.672 1 88.94 119 ILE B CA 1
ATOM 2655 C C . ILE B 1 119 ? 7.555 23.344 23.125 1 88.94 119 ILE B C 1
ATOM 2657 O O . ILE B 1 119 ? 7.168 22.266 22.672 1 88.94 119 ILE B O 1
ATOM 2661 N N . ALA B 1 120 ? 6.797 24.422 23.203 1 84.44 120 ALA B N 1
ATOM 2662 C CA . ALA B 1 120 ? 5.398 24.375 22.781 1 84.44 120 ALA B CA 1
ATOM 2663 C C . ALA B 1 120 ? 5.211 25.016 21.406 1 84.44 120 ALA B C 1
ATOM 2665 O O . ALA B 1 120 ? 4.621 26.094 21.297 1 84.44 120 ALA B O 1
ATOM 2666 N N . ASP B 1 121 ? 5.719 24.453 20.422 1 87.75 121 ASP B N 1
ATOM 2667 C CA . ASP B 1 121 ? 5.539 24.844 19.031 1 87.75 121 ASP B CA 1
ATOM 2668 C C . ASP B 1 121 ? 4.859 23.734 18.234 1 87.75 121 ASP B C 1
ATOM 2670 O O . ASP B 1 121 ? 5.523 22.844 17.703 1 87.75 121 ASP B O 1
ATOM 2674 N N . ILE B 1 122 ? 3.623 23.875 18.141 1 87.12 122 ILE B N 1
ATOM 2675 C CA . ILE B 1 122 ? 2.77 22.828 17.594 1 87.12 122 ILE B CA 1
ATOM 2676 C C . ILE B 1 122 ? 3.176 22.531 16.156 1 87.12 122 ILE B C 1
ATOM 2678 O O . ILE B 1 122 ? 3.35 21.375 15.789 1 87.12 122 ILE B O 1
ATOM 2682 N N . MET B 1 123 ? 3.355 23.547 15.398 1 83.81 123 MET B N 1
ATOM 2683 C CA . MET B 1 123 ? 3.658 23.359 13.977 1 83.81 123 MET B CA 1
ATOM 2684 C C . MET B 1 123 ? 5 22.672 13.797 1 83.81 123 MET B C 1
ATOM 2686 O O . MET B 1 123 ? 5.117 21.734 13 1 83.81 123 MET B O 1
ATOM 2690 N N . THR B 1 124 ? 5.98 23.125 14.531 1 86.81 124 THR B N 1
ATOM 2691 C CA . THR B 1 124 ? 7.305 22.516 14.445 1 86.81 124 THR B CA 1
ATOM 2692 C C . THR B 1 124 ? 7.258 21.062 14.914 1 86.81 124 THR B C 1
ATOM 2694 O O . THR B 1 124 ? 7.863 20.188 14.289 1 86.81 124 THR B O 1
ATOM 2697 N N . GLU B 1 125 ? 6.598 20.828 15.992 1 91.12 125 GLU B N 1
ATOM 2698 C CA . GLU B 1 125 ? 6.508 19.484 16.547 1 91.12 125 GLU B CA 1
ATOM 2699 C C . GLU B 1 125 ? 5.789 18.547 15.594 1 91.12 125 GLU B C 1
ATOM 2701 O O . GLU B 1 125 ? 6.191 17.391 15.43 1 91.12 125 GLU B O 1
ATOM 2706 N N . GLN B 1 126 ? 4.797 19.031 14.938 1 86.88 126 GLN B N 1
ATOM 2707 C CA . GLN B 1 126 ? 4.086 18.234 13.945 1 86.88 126 GLN B CA 1
ATOM 2708 C C . GLN B 1 126 ? 4.996 17.875 12.766 1 86.88 126 GLN B C 1
ATOM 2710 O O . GLN B 1 126 ? 4.992 16.75 12.289 1 86.88 126 GLN B O 1
ATOM 2715 N N . LYS B 1 127 ? 5.758 18.844 12.336 1 86.5 127 LYS B N 1
ATOM 2716 C CA . LYS B 1 127 ? 6.668 18.625 11.211 1 86.5 127 LYS B CA 1
ATOM 2717 C C . LYS B 1 127 ? 7.723 17.578 11.555 1 86.5 127 LYS B C 1
ATOM 2719 O O . LYS B 1 127 ? 8.039 16.719 10.727 1 86.5 127 LYS B O 1
ATOM 2724 N N . ILE B 1 128 ? 8.203 17.641 12.75 1 91.06 128 ILE B N 1
ATOM 2725 C CA . ILE B 1 128 ? 9.203 16.688 13.203 1 91.06 128 ILE B CA 1
ATOM 2726 C C . ILE B 1 128 ? 8.594 15.281 13.234 1 91.06 128 ILE B C 1
ATOM 2728 O O . ILE B 1 128 ? 9.266 14.305 12.891 1 91.06 128 ILE B O 1
ATOM 2732 N N . GLY B 1 129 ? 7.352 15.219 13.664 1 91.81 129 GLY B N 1
ATOM 2733 C CA . GLY B 1 129 ? 6.645 13.945 13.641 1 91.81 129 GLY B CA 1
ATOM 2734 C C . GLY B 1 129 ? 6.527 13.352 12.25 1 91.81 129 GLY B C 1
ATOM 2735 O O . GLY B 1 129 ? 6.727 12.148 12.062 1 91.81 129 GLY B O 1
ATOM 2736 N N . TRP B 1 130 ? 6.312 14.195 11.305 1 87.75 130 TRP B N 1
ATOM 2737 C CA . TRP B 1 130 ? 6.191 13.734 9.922 1 87.75 130 TRP B CA 1
ATOM 2738 C C . TRP B 1 130 ? 7.539 13.266 9.391 1 87.75 130 TRP B C 1
ATOM 2740 O O . TRP B 1 130 ? 7.617 12.273 8.664 1 87.75 130 TRP B O 1
ATOM 2750 N N . VAL B 1 131 ? 8.539 13.977 9.695 1 91.25 131 VAL B N 1
ATOM 2751 C CA . VAL B 1 131 ? 9.883 13.586 9.289 1 91.25 131 VAL B CA 1
ATOM 2752 C C . VAL B 1 131 ? 10.219 12.219 9.867 1 91.25 131 VAL B C 1
ATOM 2754 O O . VAL B 1 131 ? 10.844 11.391 9.195 1 91.25 131 VAL B O 1
ATOM 2757 N N . PHE B 1 132 ? 9.766 11.977 11.133 1 96.31 132 PHE B N 1
ATOM 2758 C CA . PHE B 1 132 ? 10.008 10.695 11.789 1 96.31 132 PHE B CA 1
ATOM 2759 C C . PHE B 1 132 ? 9.375 9.555 11.008 1 96.31 132 PHE B C 1
ATOM 2761 O O . PHE B 1 132 ? 10.008 8.516 10.789 1 96.31 132 PHE B O 1
ATOM 2768 N N . HIS B 1 133 ? 8.156 9.711 10.539 1 94.38 133 HIS B N 1
ATOM 2769 C CA . HIS B 1 133 ? 7.5 8.688 9.727 1 94.38 133 HIS B CA 1
ATOM 2770 C C . HIS B 1 133 ? 8.273 8.422 8.445 1 94.38 133 HIS B C 1
ATOM 2772 O O . HIS B 1 133 ? 8.484 7.266 8.07 1 94.38 133 HIS B O 1
ATOM 2778 N N . ASP B 1 134 ? 8.727 9.516 7.824 1 92.81 134 ASP B N 1
ATOM 2779 C CA . ASP B 1 134 ? 9.516 9.367 6.605 1 92.81 134 ASP B CA 1
ATOM 2780 C C . ASP B 1 134 ? 10.789 8.562 6.875 1 92.81 134 ASP B C 1
ATOM 2782 O O . ASP B 1 134 ? 11.148 7.68 6.09 1 92.81 134 ASP B O 1
ATOM 2786 N N . GLU B 1 135 ? 11.398 8.883 7.973 1 96.88 135 GLU B N 1
ATOM 2787 C CA . GLU B 1 135 ? 12.656 8.219 8.312 1 96.88 135 GLU B CA 1
ATOM 2788 C C . GLU B 1 135 ? 12.438 6.742 8.617 1 96.88 135 GLU B C 1
ATOM 2790 O O . GLU B 1 135 ? 13.297 5.91 8.328 1 96.88 135 GLU B O 1
ATOM 2795 N N . ILE B 1 136 ? 11.289 6.41 9.133 1 98.19 136 ILE B N 1
ATOM 2796 C CA . ILE B 1 136 ? 10.953 5.012 9.375 1 98.19 136 ILE B CA 1
ATOM 2797 C C . ILE B 1 136 ? 10.875 4.262 8.047 1 98.19 136 ILE B C 1
ATOM 2799 O O . ILE B 1 136 ? 11.375 3.143 7.926 1 98.19 136 ILE B O 1
ATOM 2803 N N . PHE B 1 137 ? 10.273 4.859 7.113 1 96.62 137 PHE B N 1
ATOM 2804 C CA . PHE B 1 137 ? 10.148 4.23 5.805 1 96.62 137 PHE B CA 1
ATOM 2805 C C . PHE B 1 137 ? 11.516 4.059 5.156 1 96.62 137 PHE B C 1
ATOM 2807 O O . PHE B 1 137 ? 11.789 3.039 4.516 1 96.62 137 PHE B O 1
ATOM 2814 N N . LYS B 1 138 ? 12.398 5.047 5.305 1 95.25 138 LYS B N 1
ATOM 2815 C CA . LYS B 1 138 ? 13.758 4.906 4.793 1 95.25 138 LYS B CA 1
ATOM 2816 C C . LYS B 1 138 ? 14.492 3.764 5.492 1 95.25 138 LYS B C 1
ATOM 2818 O O . LYS B 1 138 ? 15.18 2.973 4.844 1 95.25 138 LYS B O 1
ATOM 2823 N N . ALA B 1 139 ? 14.273 3.672 6.766 1 97.12 139 ALA B N 1
ATOM 2824 C CA . ALA B 1 139 ? 14.922 2.629 7.555 1 97.12 139 ALA B CA 1
ATOM 2825 C C . ALA B 1 139 ? 14.375 1.25 7.199 1 97.12 139 ALA B C 1
ATOM 2827 O O . ALA B 1 139 ? 15.055 0.237 7.398 1 97.12 139 ALA B O 1
ATOM 2828 N N . ALA B 1 140 ? 13.156 1.203 6.723 1 96.94 140 ALA B N 1
ATOM 2829 C CA . ALA B 1 140 ? 12.531 -0.053 6.32 1 96.94 140 ALA B CA 1
ATOM 2830 C C . ALA B 1 140 ? 13.219 -0.639 5.09 1 96.94 140 ALA B C 1
ATOM 2832 O O . ALA B 1 140 ? 13.055 -1.824 4.789 1 96.94 140 ALA B O 1
ATOM 2833 N N . ARG B 1 141 ? 13.914 0.173 4.293 1 94.94 141 ARG B N 1
ATOM 2834 C CA . ARG B 1 141 ? 14.695 -0.23 3.131 1 94.94 141 ARG B CA 1
ATOM 2835 C C . ARG B 1 141 ? 13.844 -1.006 2.135 1 94.94 141 ARG B C 1
ATOM 2837 O O . ARG B 1 141 ? 14.25 -2.064 1.649 1 94.94 141 ARG B O 1
ATOM 2844 N N . ASN B 1 142 ? 12.648 -0.597 1.975 1 93.62 142 ASN B N 1
ATOM 2845 C CA . ASN B 1 142 ? 11.719 -1.063 0.951 1 93.62 142 ASN B CA 1
ATOM 2846 C C . ASN B 1 142 ? 11.172 0.094 0.123 1 93.62 142 ASN B C 1
ATOM 2848 O O . ASN B 1 142 ? 10.219 0.764 0.536 1 93.62 142 ASN B O 1
ATOM 2852 N N . ASP B 1 143 ? 11.664 0.221 -1.021 1 88.25 143 ASP B N 1
ATOM 2853 C CA . ASP B 1 143 ? 11.352 1.376 -1.856 1 88.25 143 ASP B CA 1
ATOM 2854 C C . ASP B 1 143 ? 9.914 1.313 -2.363 1 88.25 143 ASP B C 1
ATOM 2856 O O . ASP B 1 143 ? 9.266 2.348 -2.535 1 88.25 143 ASP B O 1
ATOM 2860 N N . ARG B 1 144 ? 9.406 0.15 -2.584 1 85.44 144 ARG B N 1
ATOM 2861 C CA . ARG B 1 144 ? 8.023 0.003 -3.025 1 85.44 144 ARG B CA 1
ATOM 2862 C C . ARG B 1 144 ? 7.051 0.445 -1.938 1 85.44 144 ARG B C 1
ATOM 2864 O O . ARG B 1 144 ? 6.066 1.134 -2.219 1 85.44 144 ARG B O 1
ATOM 2871 N N . LEU B 1 145 ? 7.371 0.02 -0.724 1 92.19 145 LEU B N 1
ATOM 2872 C CA . LEU B 1 145 ? 6.57 0.423 0.428 1 92.19 145 LEU B CA 1
ATOM 2873 C C . LEU B 1 145 ? 6.574 1.938 0.59 1 92.19 145 LEU B C 1
ATOM 2875 O O . LEU B 1 145 ? 5.523 2.549 0.789 1 92.19 145 LEU B O 1
ATOM 2879 N N . PHE B 1 146 ? 7.754 2.535 0.46 1 89.62 146 PHE B N 1
ATOM 2880 C CA . PHE B 1 146 ? 7.906 3.977 0.628 1 89.62 146 PHE B CA 1
ATOM 2881 C C . PHE B 1 146 ? 7.191 4.73 -0.487 1 89.62 146 PHE B C 1
ATOM 2883 O O . PHE B 1 146 ? 6.512 5.73 -0.234 1 89.62 146 PHE B O 1
ATOM 2890 N N . THR B 1 147 ? 7.277 4.242 -1.706 1 82.69 147 THR B N 1
ATOM 2891 C CA . THR B 1 147 ? 6.629 4.883 -2.846 1 82.69 147 THR B CA 1
ATOM 2892 C C . THR B 1 147 ? 5.113 4.828 -2.705 1 82.69 147 THR B C 1
ATOM 2894 O O . THR B 1 147 ? 4.422 5.809 -2.988 1 82.69 147 THR B O 1
ATOM 2897 N N . THR B 1 148 ? 4.613 3.682 -2.271 1 84.94 148 THR B N 1
ATOM 2898 C CA . THR B 1 148 ? 3.182 3.533 -2.033 1 84.94 148 THR B CA 1
ATOM 2899 C C . THR B 1 148 ? 2.705 4.52 -0.973 1 84.94 148 THR B C 1
ATOM 2901 O O . THR B 1 148 ? 1.655 5.148 -1.129 1 84.94 148 THR B O 1
ATOM 2904 N N . TYR B 1 149 ? 3.492 4.734 0.054 1 87.56 149 TYR B N 1
ATOM 2905 C CA . TYR B 1 149 ? 3.152 5.664 1.125 1 87.56 149 TYR B CA 1
ATOM 2906 C C . TYR B 1 149 ? 3.156 7.102 0.621 1 87.56 149 TYR B C 1
ATOM 2908 O O . TYR B 1 149 ? 2.279 7.895 0.978 1 87.56 149 TYR B O 1
ATOM 2916 N N . LYS B 1 150 ? 4.172 7.422 -0.159 1 80.94 150 LYS B N 1
ATOM 2917 C CA . LYS B 1 150 ? 4.262 8.773 -0.693 1 80.94 150 LYS B CA 1
ATOM 2918 C C . LYS B 1 150 ? 3.045 9.109 -1.554 1 80.94 150 LYS B C 1
ATOM 2920 O O . LYS B 1 150 ? 2.533 10.227 -1.508 1 80.94 150 LYS B O 1
ATOM 2925 N N . LEU B 1 151 ? 2.625 8.164 -2.295 1 74.69 151 LEU B N 1
ATOM 2926 C CA . LEU B 1 151 ? 1.446 8.352 -3.133 1 74.69 151 LEU B CA 1
ATOM 2927 C C . LEU B 1 151 ? 0.196 8.539 -2.279 1 74.69 151 LEU B C 1
ATOM 2929 O O . LEU B 1 151 ? -0.647 9.383 -2.584 1 74.69 151 LEU B O 1
ATOM 2933 N N . LEU B 1 152 ? 0.074 7.797 -1.218 1 80.94 152 LEU B N 1
ATOM 2934 C CA . LEU B 1 152 ? -1.044 7.93 -0.289 1 80.94 152 LEU B CA 1
ATOM 2935 C C . LEU B 1 152 ? -1.046 9.305 0.369 1 80.94 152 LEU B C 1
ATOM 2937 O O . LEU B 1 152 ? -2.096 9.945 0.479 1 80.94 152 LEU B O 1
ATOM 2941 N N . ARG B 1 153 ? 0.156 9.742 0.808 1 77.31 153 ARG B N 1
ATOM 2942 C CA . ARG B 1 153 ? 0.289 11.023 1.497 1 77.31 153 ARG B CA 1
ATOM 2943 C C . ARG B 1 153 ? -0.089 12.18 0.58 1 77.31 153 ARG B C 1
ATOM 2945 O O . ARG B 1 153 ? -0.664 13.172 1.03 1 77.31 153 ARG B O 1
ATOM 2952 N N . ALA B 1 154 ? 0.296 12.039 -0.603 1 68.69 154 ALA B N 1
ATOM 2953 C CA . ALA B 1 154 ? -0.035 13.078 -1.571 1 68.69 154 ALA B CA 1
ATOM 2954 C C . ALA B 1 154 ? -1.546 13.266 -1.681 1 68.69 154 ALA B C 1
ATOM 2956 O O . ALA B 1 154 ? -2.023 14.375 -1.947 1 68.69 154 ALA B O 1
ATOM 2957 N N . GLN B 1 155 ? -2.273 12.219 -1.411 1 66.75 155 GLN B N 1
ATOM 2958 C CA . GLN B 1 155 ? -3.729 12.273 -1.476 1 66.75 155 GLN B CA 1
ATOM 2959 C C . GLN B 1 155 ? -4.305 13.031 -0.281 1 66.75 155 GLN B C 1
ATOM 2961 O O . GLN B 1 155 ? -5.414 13.562 -0.351 1 66.75 155 GLN B O 1
ATOM 2966 N N . THR B 1 156 ? -3.457 12.977 0.692 1 66.25 156 THR B N 1
ATOM 2967 C CA . THR B 1 156 ? -3.996 13.57 1.908 1 66.25 156 THR B CA 1
ATOM 2968 C C . THR B 1 156 ? -3.223 14.836 2.279 1 66.25 156 THR B C 1
ATOM 2970 O O . THR B 1 156 ? -3.119 15.18 3.457 1 66.25 156 THR B O 1
ATOM 2973 N N . HIS B 1 157 ? -2.518 15.289 1.364 1 59.12 157 HIS B N 1
ATOM 2974 C CA . HIS B 1 157 ? -1.691 16.453 1.665 1 59.12 157 HIS B CA 1
ATOM 2975 C C . HIS B 1 157 ? -2.443 17.453 2.541 1 59.12 157 HIS B C 1
ATOM 2977 O O . HIS B 1 157 ? -1.879 18 3.49 1 59.12 157 HIS B O 1
ATOM 2983 N N . ALA B 1 158 ? -3.592 17.578 2.213 1 55.41 158 ALA B N 1
ATOM 2984 C CA . ALA B 1 158 ? -4.422 18.5 2.992 1 55.41 158 ALA B CA 1
ATOM 2985 C C . ALA B 1 158 ? -4.629 17.969 4.41 1 55.41 158 ALA B C 1
ATOM 2987 O O . ALA B 1 158 ? -4.727 18.766 5.359 1 55.41 158 ALA B O 1
ATOM 2988 N N . LEU B 1 159 ? -4.586 16.688 4.488 1 58.88 159 LEU B N 1
ATOM 2989 C CA . LEU B 1 159 ? -4.812 16.094 5.793 1 58.88 159 LEU B CA 1
ATOM 2990 C C . LEU B 1 159 ? -3.592 16.266 6.691 1 58.88 159 LEU B C 1
ATOM 2992 O O . LEU B 1 159 ? -3.729 16.422 7.906 1 58.88 159 LEU B O 1
ATOM 2996 N N . ASN B 1 160 ? -2.488 16.203 6.012 1 59.38 160 ASN B N 1
ATOM 2997 C CA . ASN B 1 160 ? -1.24 16.219 6.766 1 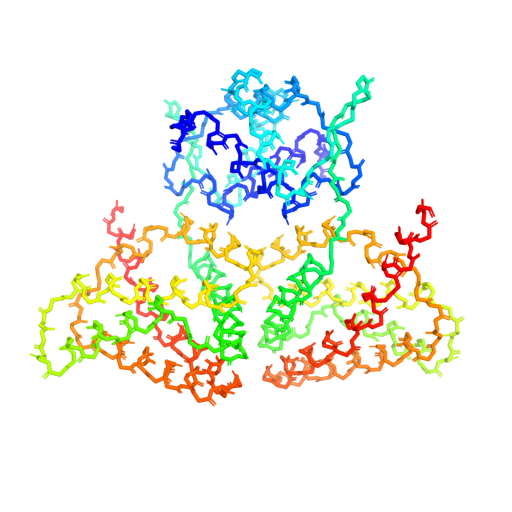59.38 160 ASN B CA 1
ATOM 2998 C C . ASN B 1 160 ? -0.849 17.641 7.176 1 59.38 160 ASN B C 1
ATOM 3000 O O . ASN B 1 160 ? -0.148 17.828 8.172 1 59.38 160 ASN B O 1
ATOM 3004 N N . GLU B 1 161 ? -1.378 18.516 6.496 1 58.97 161 GLU B N 1
ATOM 3005 C CA . GLU B 1 161 ? -0.922 19.891 6.742 1 58.97 161 GLU B CA 1
ATOM 3006 C C . GLU B 1 161 ? -1.891 20.641 7.656 1 58.97 161 GLU B C 1
ATOM 3008 O O . GLU B 1 161 ? -1.597 21.75 8.102 1 58.97 161 GLU B O 1
ATOM 3013 N N . LEU B 1 162 ? -2.895 19.953 7.949 1 62.62 162 LEU B N 1
ATOM 3014 C CA . LEU B 1 162 ? -3.811 20.672 8.836 1 62.62 162 LEU B CA 1
ATOM 3015 C C . LEU B 1 162 ? -3.258 20.719 10.25 1 62.62 162 LEU B C 1
ATOM 3017 O O . LEU B 1 162 ? -2.916 19.688 10.836 1 62.62 162 LEU B O 1
ATOM 3021 N N . PRO B 1 163 ? -3.021 22 10.648 1 61.72 163 PRO B N 1
ATOM 3022 C CA . PRO B 1 163 ? -2.498 22.125 12.008 1 61.72 163 PRO B CA 1
ATOM 3023 C C . PRO B 1 163 ? -3.443 21.547 13.062 1 61.72 163 PRO B C 1
ATOM 3025 O O . PRO B 1 163 ? -4.664 21.703 12.953 1 61.72 163 PRO B O 1
ATOM 3028 N N . ARG B 1 164 ? -2.836 20.75 13.844 1 66.5 164 ARG B N 1
ATOM 3029 C CA . ARG B 1 164 ? -3.566 20.375 15.055 1 66.5 164 ARG B CA 1
ATOM 3030 C C . ARG B 1 164 ? -3.678 21.562 16 1 66.5 164 ARG B C 1
ATOM 3032 O O . ARG B 1 164 ? -2.805 22.438 16.031 1 66.5 164 ARG B O 1
ATOM 3039 N N . ASN B 1 165 ? -4.738 21.625 16.703 1 67.75 165 ASN B N 1
ATOM 3040 C CA . ASN B 1 165 ? -4.957 22.812 17.516 1 67.75 165 ASN B CA 1
ATOM 3041 C C . ASN B 1 165 ? -4.688 22.547 19 1 67.75 165 ASN B C 1
ATOM 3043 O O . ASN B 1 165 ? -4.73 23.453 19.812 1 67.75 165 ASN B O 1
ATOM 3047 N N . ASP B 1 166 ? -4.25 21.391 19.188 1 81.94 166 ASP B N 1
ATOM 3048 C CA . ASP B 1 166 ? -4.117 21.062 20.594 1 81.94 166 ASP B CA 1
ATOM 3049 C C . ASP B 1 166 ? -2.732 20.5 20.906 1 81.94 166 ASP B C 1
ATOM 3051 O O . ASP B 1 166 ? -2.389 19.406 20.438 1 81.94 166 ASP B O 1
ATOM 3055 N N . PHE B 1 167 ? -2.033 21.25 21.812 1 86.06 167 PHE B N 1
ATOM 3056 C CA . PHE B 1 167 ? -0.662 20.922 22.188 1 86.06 167 PHE B CA 1
ATOM 3057 C C . PHE B 1 167 ? -0.591 19.547 22.828 1 86.06 167 PHE B C 1
ATOM 3059 O O . PHE B 1 167 ? 0.329 18.766 22.562 1 86.06 167 PHE B O 1
ATOM 3066 N N . ALA B 1 168 ? -1.544 19.281 23.641 1 88.88 168 ALA B N 1
ATOM 3067 C CA . ALA B 1 168 ? -1.545 18 24.359 1 88.88 168 ALA B CA 1
ATOM 3068 C C . ALA B 1 168 ? -1.6 16.828 23.391 1 88.88 168 ALA B C 1
ATOM 3070 O O . ALA B 1 168 ? -0.917 15.82 23.594 1 88.88 168 ALA B O 1
ATOM 3071 N N . THR B 1 169 ? -2.34 17 22.375 1 87.44 169 THR B N 1
ATOM 3072 C CA . THR B 1 169 ? -2.484 15.938 21.391 1 87.44 169 THR B CA 1
ATOM 3073 C C . THR B 1 169 ? -1.189 15.758 20.594 1 87.44 169 THR B C 1
ATOM 3075 O O . THR B 1 169 ? -0.744 14.625 20.375 1 87.44 169 THR B O 1
ATOM 3078 N N . VAL B 1 170 ? -0.587 16.859 20.281 1 88.94 170 VAL B N 1
ATOM 3079 C CA . VAL B 1 170 ? 0.647 16.812 19.5 1 88.94 170 VAL B CA 1
ATOM 3080 C C . VAL B 1 170 ? 1.763 16.188 20.344 1 88.94 170 VAL B C 1
ATOM 3082 O O . VAL B 1 170 ? 2.518 15.344 19.859 1 88.94 170 VAL B O 1
ATOM 3085 N N . ARG B 1 171 ? 1.8 16.578 21.609 1 94 171 ARG B N 1
ATOM 3086 C CA . ARG B 1 171 ? 2.828 16.062 22.5 1 94 171 ARG B CA 1
ATOM 3087 C C . ARG B 1 171 ? 2.646 14.562 22.734 1 94 171 ARG B C 1
ATOM 3089 O O . ARG B 1 171 ? 3.623 13.812 22.781 1 94 171 ARG B O 1
ATOM 3096 N N . ARG B 1 172 ? 1.474 14.148 22.922 1 92.88 172 ARG B N 1
ATOM 3097 C CA . ARG B 1 172 ? 1.194 12.727 23.062 1 92.88 172 ARG B CA 1
ATOM 3098 C C . ARG B 1 172 ? 1.715 11.945 21.859 1 92.88 172 ARG B C 1
ATOM 3100 O O . ARG B 1 172 ? 2.295 10.867 22.016 1 92.88 172 ARG B O 1
ATOM 3107 N N . GLY B 1 173 ? 1.496 12.492 20.672 1 93.62 173 GLY B N 1
ATOM 3108 C CA . GLY B 1 173 ? 2.031 11.875 19.469 1 93.62 173 GLY B CA 1
ATOM 3109 C C . GLY B 1 173 ? 3.543 11.766 19.484 1 93.62 173 GLY B C 1
ATOM 3110 O O . GLY B 1 173 ? 4.098 10.742 19.062 1 93.62 173 GLY B O 1
ATOM 3111 N N . THR B 1 174 ? 4.164 12.781 19.984 1 95.81 174 THR B N 1
ATOM 3112 C CA . THR B 1 174 ? 5.621 12.789 20.062 1 95.81 174 THR B CA 1
ATOM 3113 C C . THR B 1 174 ? 6.109 11.703 21.031 1 95.81 174 THR B C 1
ATOM 3115 O O . THR B 1 174 ? 7.078 11 20.734 1 95.81 174 THR B O 1
ATOM 3118 N N . LEU B 1 175 ? 5.445 11.578 22.125 1 97.12 175 LEU B N 1
ATOM 3119 C CA . LEU B 1 175 ? 5.816 10.562 23.094 1 97.12 175 LEU B CA 1
ATOM 3120 C C . LEU B 1 175 ? 5.621 9.164 22.531 1 97.12 175 LEU B C 1
ATOM 3122 O O . LEU B 1 175 ? 6.445 8.273 22.75 1 97.12 175 LEU B O 1
ATOM 3126 N N . GLU B 1 176 ? 4.59 8.953 21.797 1 97.12 176 GLU B N 1
ATOM 3127 C CA . GLU B 1 176 ? 4.359 7.68 21.109 1 97.12 176 GLU B CA 1
ATOM 3128 C C . GLU B 1 176 ? 5.457 7.391 20.094 1 97.12 176 GLU B C 1
ATOM 3130 O O . GLU B 1 176 ? 5.914 6.25 19.969 1 97.12 176 GLU B O 1
ATOM 3135 N N . HIS B 1 177 ? 5.871 8.43 19.375 1 97.94 177 HIS B N 1
ATOM 3136 C CA . HIS B 1 177 ? 6.961 8.273 18.422 1 97.94 177 HIS B CA 1
ATOM 3137 C C . HIS B 1 177 ? 8.242 7.82 19.125 1 97.94 177 HIS B C 1
ATOM 3139 O O . HIS B 1 177 ? 8.961 6.961 18.609 1 97.94 177 HIS B O 1
ATOM 3145 N N . LEU B 1 178 ? 8.484 8.383 20.266 1 98.38 178 LEU B N 1
ATOM 3146 C CA . LEU B 1 178 ? 9.672 8 21.016 1 98.38 178 LEU B CA 1
ATOM 3147 C C . LEU B 1 178 ? 9.609 6.535 21.438 1 98.38 178 LEU B C 1
ATOM 3149 O O . LEU B 1 178 ? 10.625 5.84 21.438 1 98.38 178 LEU B O 1
ATOM 3153 N N . GLU B 1 179 ? 8.461 6.035 21.75 1 98.38 179 GLU B N 1
ATOM 3154 C CA . GLU B 1 179 ? 8.273 4.629 22.109 1 98.38 179 GLU B CA 1
ATOM 3155 C C . GLU B 1 179 ? 8.492 3.729 20.891 1 98.38 179 GLU B C 1
ATOM 3157 O O . GLU B 1 179 ? 9.055 2.637 21.016 1 98.38 179 GLU B O 1
ATOM 3162 N N . ILE B 1 180 ? 8 4.141 19.766 1 98.62 180 ILE B N 1
ATOM 3163 C CA . ILE B 1 180 ? 8.219 3.398 18.531 1 98.62 180 ILE B CA 1
ATOM 3164 C C . ILE B 1 180 ? 9.711 3.312 18.234 1 98.62 180 ILE B C 1
ATOM 3166 O O . ILE B 1 180 ? 10.227 2.24 17.906 1 98.62 180 ILE B O 1
ATOM 3170 N N . TYR B 1 181 ? 10.406 4.422 18.391 1 98.69 181 TYR B N 1
ATOM 3171 C CA . TYR B 1 181 ? 11.852 4.434 18.188 1 98.69 181 TYR B CA 1
ATOM 3172 C C . TYR B 1 181 ? 12.539 3.441 19.125 1 98.69 181 TYR B C 1
ATOM 3174 O O . TYR B 1 181 ? 13.445 2.713 18.703 1 98.69 181 TYR B O 1
ATOM 3182 N N . ALA B 1 182 ? 12.148 3.484 20.359 1 98.69 182 ALA B N 1
ATOM 3183 C CA . ALA B 1 182 ? 12.758 2.594 21.344 1 98.69 182 ALA B CA 1
ATOM 3184 C C . ALA B 1 182 ? 12.617 1.134 20.922 1 98.69 182 ALA B C 1
ATOM 3186 O O . ALA B 1 182 ? 13.555 0.347 21.078 1 98.69 182 ALA B O 1
ATOM 3187 N N . ALA B 1 183 ? 11.477 0.764 20.422 1 98.69 183 ALA B N 1
ATOM 3188 C CA . ALA B 1 183 ? 11.25 -0.597 19.938 1 98.69 183 ALA B CA 1
ATOM 3189 C C . ALA B 1 183 ? 12.141 -0.91 18.734 1 98.69 183 ALA B C 1
ATOM 3191 O O . ALA B 1 183 ? 12.656 -2.021 18.609 1 98.69 183 ALA B O 1
ATOM 3192 N N . ILE B 1 184 ? 12.32 0.056 17.828 1 98.69 184 ILE B N 1
ATOM 3193 C CA . ILE B 1 184 ? 13.172 -0.12 16.656 1 98.69 184 ILE B CA 1
ATOM 3194 C C . ILE B 1 184 ? 14.625 -0.272 17.094 1 98.69 184 ILE B C 1
ATOM 3196 O O . ILE B 1 184 ? 15.344 -1.147 16.609 1 98.69 184 ILE B O 1
ATOM 3200 N N . ASP B 1 185 ? 15 0.576 18.031 1 98.25 185 ASP B N 1
ATOM 3201 C CA . ASP B 1 185 ? 16.359 0.538 18.562 1 98.25 185 ASP B CA 1
ATOM 3202 C C . ASP B 1 185 ? 16.656 -0.804 19.219 1 98.25 185 ASP B C 1
ATOM 3204 O O . ASP B 1 185 ? 17.766 -1.318 19.125 1 98.25 185 ASP B O 1
ATOM 3208 N N . ALA B 1 186 ? 15.734 -1.395 19.844 1 98.31 186 ALA B N 1
ATOM 3209 C CA . ALA B 1 186 ? 15.852 -2.678 20.531 1 98.31 186 ALA B CA 1
ATOM 3210 C C . ALA B 1 186 ? 15.719 -3.84 19.547 1 98.31 186 ALA B C 1
ATOM 3212 O O . ALA B 1 186 ? 15.781 -5.004 19.953 1 98.31 186 ALA B O 1
ATOM 3213 N N . ARG B 1 187 ? 15.414 -3.562 18.359 1 98.06 187 ARG B N 1
ATOM 3214 C CA . ARG B 1 187 ? 15.211 -4.547 17.297 1 98.06 187 ARG B CA 1
ATOM 3215 C C . ARG B 1 187 ? 14.031 -5.465 17.609 1 98.06 187 ARG B C 1
ATOM 3217 O O . ARG B 1 187 ? 14.078 -6.66 17.328 1 98.06 187 ARG B O 1
ATOM 3224 N N . ASP B 1 188 ? 13.102 -4.953 18.297 1 98.06 188 ASP B N 1
ATOM 3225 C CA . ASP B 1 188 ? 11.852 -5.648 18.594 1 98.06 188 ASP B CA 1
ATOM 3226 C C . ASP B 1 188 ? 10.789 -5.324 17.547 1 98.06 188 ASP B C 1
ATOM 3228 O O . ASP B 1 188 ? 9.961 -4.438 17.75 1 98.06 188 ASP B O 1
ATOM 3232 N N . ALA B 1 189 ? 10.75 -6.121 16.531 1 97.25 189 ALA B N 1
ATOM 3233 C CA . ALA B 1 189 ? 9.969 -5.828 15.328 1 97.25 189 ALA B CA 1
ATOM 3234 C C . ALA B 1 189 ? 8.469 -5.844 15.633 1 97.25 189 ALA B C 1
ATOM 3236 O O . ALA B 1 189 ? 7.734 -4.949 15.219 1 97.25 189 ALA B O 1
ATOM 3237 N N . GLU B 1 190 ? 8.039 -6.801 16.375 1 95.19 190 GLU B N 1
ATOM 3238 C CA . GLU B 1 190 ? 6.609 -6.926 16.656 1 95.19 190 GLU B CA 1
ATOM 3239 C C . GLU B 1 190 ? 6.117 -5.793 17.547 1 95.19 190 GLU B C 1
ATOM 3241 O O . GLU B 1 190 ? 5.027 -5.254 17.344 1 95.19 190 GLU B O 1
ATOM 3246 N N . THR B 1 191 ? 6.93 -5.438 18.5 1 97.62 191 THR B N 1
ATOM 3247 C CA . THR B 1 191 ? 6.562 -4.309 19.344 1 97.62 191 THR B CA 1
ATOM 3248 C C . THR B 1 191 ? 6.527 -3.012 18.547 1 97.62 191 THR B C 1
ATOM 3250 O O . THR B 1 191 ? 5.617 -2.197 18.703 1 97.62 191 THR B O 1
ATOM 3253 N N . ALA B 1 192 ? 7.488 -2.791 17.641 1 98.44 192 ALA B N 1
ATOM 3254 C CA . ALA B 1 192 ? 7.508 -1.607 16.781 1 98.44 192 ALA B CA 1
ATOM 3255 C C . ALA B 1 192 ? 6.242 -1.529 15.93 1 98.44 192 ALA B C 1
ATOM 3257 O O . ALA B 1 192 ? 5.617 -0.472 15.828 1 98.44 192 ALA B O 1
ATOM 3258 N N . ARG B 1 193 ? 5.895 -2.682 15.367 1 96.25 193 ARG B N 1
ATOM 3259 C CA . ARG B 1 193 ? 4.688 -2.762 14.555 1 96.25 193 ARG B CA 1
ATOM 3260 C C . ARG B 1 193 ? 3.455 -2.365 15.367 1 96.25 193 ARG B C 1
ATOM 3262 O O . ARG B 1 193 ? 2.67 -1.519 14.938 1 96.25 193 ARG B O 1
ATOM 3269 N N . ARG B 1 194 ? 3.287 -2.938 16.531 1 95.38 194 ARG B N 1
ATOM 3270 C CA . ARG B 1 194 ? 2.113 -2.723 17.375 1 95.38 194 ARG B CA 1
ATOM 3271 C C . ARG B 1 194 ? 2.027 -1.271 17.844 1 95.38 194 ARG B C 1
ATOM 3273 O O . ARG B 1 194 ? 0.947 -0.678 17.844 1 95.38 194 ARG B O 1
ATOM 3280 N N . ARG B 1 195 ? 3.113 -0.738 18.219 1 97.06 195 ARG B N 1
ATOM 3281 C CA . ARG B 1 195 ? 3.117 0.642 18.703 1 97.06 195 ARG B CA 1
ATOM 3282 C C . ARG B 1 195 ? 2.75 1.606 17.578 1 97.06 195 ARG B C 1
ATOM 3284 O O . ARG B 1 195 ? 2.012 2.57 17.797 1 97.06 195 ARG B O 1
ATOM 3291 N N . MET B 1 196 ? 3.254 1.354 16.391 1 97.62 196 MET B N 1
ATOM 3292 C CA . MET B 1 196 ? 2.893 2.197 15.258 1 97.62 196 MET B CA 1
ATOM 3293 C C . MET B 1 196 ? 1.413 2.051 14.922 1 97.62 196 MET B C 1
ATOM 3295 O O . MET B 1 196 ? 0.734 3.041 14.641 1 97.62 196 MET B O 1
ATOM 3299 N N . TRP B 1 197 ? 0.985 0.811 14.961 1 94.44 197 TRP B N 1
ATOM 3300 C CA . TRP B 1 197 ? -0.429 0.543 14.719 1 94.44 197 TRP B CA 1
ATOM 3301 C C . TRP B 1 197 ? -1.307 1.346 15.672 1 94.44 197 TRP B C 1
ATOM 3303 O O . TRP B 1 197 ? -2.217 2.057 15.234 1 94.44 197 TRP B O 1
ATOM 3313 N N . ASN B 1 198 ? -1.008 1.295 16.922 1 94.06 198 ASN B N 1
ATOM 3314 C CA . ASN B 1 198 ? -1.775 2.002 17.953 1 94.06 198 ASN B CA 1
ATOM 3315 C C . ASN B 1 198 ? -1.669 3.516 17.781 1 94.06 198 ASN B C 1
ATOM 3317 O O . ASN B 1 198 ? -2.65 4.234 17.969 1 94.06 198 ASN B O 1
ATOM 3321 N N . HIS B 1 199 ? -0.521 3.984 17.438 1 94.31 199 HIS B N 1
ATOM 3322 C CA . HIS B 1 199 ? -0.288 5.402 17.203 1 94.31 199 HIS B CA 1
ATOM 3323 C C . HIS B 1 199 ? -1.192 5.934 16.094 1 94.31 199 HIS B C 1
ATOM 3325 O O . HIS B 1 199 ? -1.801 6.996 16.234 1 94.31 199 HIS B O 1
ATOM 3331 N N . VAL B 1 200 ? -1.3 5.207 15.016 1 91.31 200 VAL B N 1
ATOM 3332 C CA . VAL B 1 200 ? -2.104 5.633 13.867 1 91.31 200 VAL B CA 1
ATOM 3333 C C . VAL B 1 200 ? -3.586 5.57 14.234 1 91.31 200 VAL B C 1
ATOM 3335 O O . VAL B 1 200 ? -4.34 6.504 13.945 1 91.31 200 VAL B O 1
ATOM 3338 N N . ILE B 1 201 ? -3.994 4.5 14.945 1 86.94 201 ILE B N 1
ATOM 3339 C CA . ILE B 1 201 ? -5.387 4.332 15.336 1 86.94 201 ILE B CA 1
ATOM 3340 C C . ILE B 1 201 ? -5.809 5.477 16.25 1 86.94 201 ILE B C 1
ATOM 3342 O O . ILE B 1 201 ? -6.895 6.043 16.094 1 86.94 201 ILE B O 1
ATOM 3346 N N . ASP B 1 202 ? -4.973 5.848 17.141 1 83.81 202 ASP B N 1
ATOM 3347 C CA . ASP B 1 202 ? -5.293 6.848 18.156 1 83.81 202 ASP B CA 1
ATOM 3348 C C . ASP B 1 202 ? -5.383 8.242 17.547 1 83.81 202 ASP B C 1
ATOM 3350 O O . ASP B 1 202 ? -6.164 9.078 18 1 83.81 202 ASP B O 1
ATOM 3354 N N . GLY B 1 203 ? -4.617 8.445 16.547 1 79.75 203 GLY B N 1
ATOM 3355 C CA . GLY B 1 203 ? -4.574 9.773 15.945 1 79.75 203 GLY B CA 1
ATOM 3356 C C . GLY B 1 203 ? -5.648 9.992 14.898 1 79.75 203 GLY B C 1
ATOM 3357 O O . GLY B 1 203 ? -5.887 11.117 14.469 1 79.75 203 GLY B O 1
ATOM 3358 N N . THR B 1 204 ? -6.367 8.953 14.516 1 75.69 204 THR B N 1
ATOM 3359 C CA . THR B 1 204 ? -7.25 8.977 13.359 1 75.69 204 THR B CA 1
ATOM 3360 C C . THR B 1 204 ? -8.523 9.758 13.664 1 75.69 204 THR B C 1
ATOM 3362 O O . THR B 1 204 ? -8.914 10.648 12.906 1 75.69 204 THR B O 1
ATOM 3365 N N . PRO B 1 205 ? -9.164 9.523 14.82 1 71.81 205 PRO B N 1
ATOM 3366 C CA . PRO B 1 205 ? -10.445 10.195 15.047 1 71.81 205 PRO B CA 1
ATOM 3367 C C . PRO B 1 205 ? -10.305 11.719 15.094 1 71.81 205 PRO B C 1
ATOM 3369 O O . PRO B 1 205 ? -11.117 12.438 14.5 1 71.81 205 PRO B O 1
ATOM 3372 N N . ASP B 1 206 ? -9.312 12.133 15.75 1 71.31 206 ASP B N 1
ATOM 3373 C CA . ASP B 1 206 ? -9.109 13.57 15.859 1 71.31 206 ASP B CA 1
ATOM 3374 C C . ASP B 1 206 ? -8.789 14.18 14.492 1 71.31 206 ASP B C 1
ATOM 3376 O O . ASP B 1 206 ? -9.234 15.289 14.18 1 71.31 206 ASP B O 1
ATOM 3380 N N . ARG B 1 207 ? -8.117 13.438 13.711 1 71.38 207 ARG B N 1
ATOM 3381 C CA . ARG B 1 207 ? -7.734 13.945 12.398 1 71.38 207 ARG B CA 1
ATOM 3382 C C . ARG B 1 207 ? -8.93 13.992 11.461 1 71.38 207 ARG B C 1
ATOM 3384 O O . ARG B 1 207 ? -9.109 14.961 10.719 1 71.38 207 ARG B O 1
ATOM 3391 N N . ILE B 1 208 ? -9.719 13.008 11.602 1 71.19 208 ILE B N 1
ATOM 3392 C CA . ILE B 1 208 ? -10.914 12.953 10.766 1 71.19 208 ILE B CA 1
ATOM 3393 C C . ILE B 1 208 ? -11.836 14.125 11.125 1 71.19 208 ILE B C 1
ATOM 3395 O O . ILE B 1 208 ? -12.383 14.781 10.234 1 71.19 208 ILE B O 1
ATOM 3399 N N . ARG B 1 209 ? -11.969 14.383 12.367 1 71.38 209 ARG B N 1
ATOM 3400 C CA . ARG B 1 209 ? -12.797 15.5 12.812 1 71.38 209 ARG B CA 1
ATOM 3401 C C . ARG B 1 209 ? -12.258 16.828 12.281 1 71.38 209 ARG B C 1
ATOM 3403 O O . ARG B 1 209 ? -13.031 17.672 11.82 1 71.38 209 ARG B O 1
ATOM 3410 N N . LEU B 1 210 ? -10.969 17.016 12.344 1 66.62 210 LEU B N 1
ATOM 3411 C CA . LEU B 1 210 ? -10.344 18.25 11.898 1 66.62 210 LEU B CA 1
ATOM 3412 C C . LEU B 1 210 ? -10.516 18.453 10.398 1 66.62 210 LEU B C 1
ATOM 3414 O O . LEU B 1 210 ? -10.812 19.547 9.938 1 66.62 210 LEU B O 1
ATOM 3418 N N . ILE B 1 211 ? -10.367 17.453 9.648 1 65.31 211 ILE B N 1
ATOM 3419 C CA . ILE B 1 211 ? -10.469 17.516 8.188 1 65.31 211 ILE B CA 1
ATOM 3420 C C . ILE B 1 211 ? -11.906 17.844 7.789 1 65.31 211 ILE B C 1
ATOM 3422 O O . ILE B 1 211 ? -12.141 18.688 6.922 1 65.31 211 ILE B O 1
ATOM 3426 N N . ARG B 1 212 ? -12.805 17.25 8.523 1 65.12 212 ARG B N 1
ATOM 3427 C CA . ARG B 1 212 ? -14.219 17.484 8.227 1 65.12 212 ARG B CA 1
ATOM 3428 C C . ARG B 1 212 ? -14.617 18.922 8.578 1 65.12 212 ARG B C 1
ATOM 3430 O O . ARG B 1 212 ? -15.406 19.531 7.863 1 65.12 212 ARG B O 1
ATOM 3437 N N . ALA B 1 213 ? -14.102 19.359 9.688 1 65.69 213 ALA B N 1
ATOM 3438 C CA . ALA B 1 213 ? -14.398 20.734 10.102 1 65.69 213 ALA B CA 1
ATOM 3439 C C . ALA B 1 213 ? -13.906 21.734 9.062 1 65.69 213 ALA B C 1
ATOM 3441 O O . ALA B 1 213 ? -14.531 22.781 8.852 1 65.69 213 ALA B O 1
ATOM 3442 N N . GLN B 1 214 ? -12.812 21.438 8.469 1 61.19 214 GLN B N 1
ATOM 3443 C CA . GLN B 1 214 ? -12.25 22.328 7.457 1 61.19 214 GLN B CA 1
ATOM 3444 C C . GLN B 1 214 ? -13.094 22.328 6.188 1 61.19 214 GLN B C 1
ATOM 3446 O O . GLN B 1 214 ? -13.203 23.359 5.516 1 61.19 214 GLN B O 1
ATOM 3451 N N . TYR B 1 215 ? -13.625 21.172 5.906 1 59.41 215 TYR B N 1
ATOM 3452 C CA . TYR B 1 215 ? -14.375 21.094 4.66 1 59.41 215 TYR B CA 1
ATOM 3453 C C . TYR B 1 215 ? -15.859 21.375 4.895 1 59.41 215 TYR B C 1
ATOM 3455 O O . TYR B 1 215 ? -16.578 21.766 3.971 1 59.41 215 TYR B O 1
ATOM 3463 N N . ASP B 1 216 ? -16.375 21.016 6.047 1 52.81 216 ASP B N 1
ATOM 3464 C CA . ASP B 1 216 ? -17.719 21.469 6.367 1 52.81 216 ASP B CA 1
ATOM 3465 C C . ASP B 1 216 ? -17.797 22.984 6.41 1 52.81 216 ASP B C 1
ATOM 3467 O O . ASP B 1 216 ? -18.828 23.578 6.062 1 52.81 216 ASP B O 1
ATOM 3471 N N . THR B 1 217 ? -16.781 23.594 7.004 1 44.91 217 THR B N 1
ATOM 3472 C CA . THR B 1 217 ? -16.859 25.047 7.109 1 44.91 217 THR B CA 1
ATOM 3473 C C . THR B 1 217 ? -16.75 25.703 5.734 1 44.91 217 THR B C 1
ATOM 3475 O O . THR B 1 217 ? -17.062 26.891 5.574 1 44.91 217 THR B O 1
ATOM 3478 N N . GLY B 1 218 ? -16.078 25.203 4.855 1 37 218 GLY B N 1
ATOM 3479 C CA . GLY B 1 218 ? -16.094 25.969 3.619 1 37 218 GLY B CA 1
ATOM 3480 C C . GLY B 1 218 ? -17.438 25.906 2.898 1 37 218 GLY B C 1
ATOM 3481 O O . GLY B 1 218 ? -17.562 26.422 1.787 1 37 218 GLY B O 1
ATOM 3482 N N . GLN B 1 219 ? -18.422 24.938 3.119 1 32.16 219 GLN B N 1
ATOM 3483 C CA . GLN B 1 219 ? -19.688 25.406 2.574 1 32.16 219 GLN B CA 1
ATOM 3484 C C . GLN B 1 219 ? -20.266 26.547 3.422 1 32.16 219 GLN B C 1
ATOM 3486 O O . GLN B 1 219 ? -20.094 26.547 4.645 1 32.16 219 GLN B O 1
#

Sequence (438 aa):
MEKISSDTGSAYDEIRSRIFDGRLSPGQKISHRGLAHELGVGQMPVRSALQLLASEGLVNIVDKSGTFVNEPTRDDLREIYELRLALESTAAYLAARGGVTDGLSRSHAQMRRLVDENIADIMTEQKIGWVFHDEIFKAARNDRLFTTYKLLRAQTHALNELPRNDFATVRRGTLEHLEIYAAIDARDAETARRRMWNHVIDGTPDRIRLIRAQYDTGQMEKISSDTGSAYDEIRSRIFDGRLSPGQKISHRGLAHELGVGQMPVRSALQLLASEGLVNIVDKSGTFVNEPTRDDLREIYELRLALESTAAYLAARGGVTDGLSRSHAQMRRLVDENIADIMTEQKIGWVFHDEIFKAARNDRLFTTYKLLRAQTHALNELPRNDFATVRRGTLEHLEIYAAIDARDAETARRRMWNHVIDGTPDRIRLIRAQYDTGQ

Radius of gyration: 22.9 Å; Cα contacts (8 Å, |Δi|>4): 582; chains: 2; bounding box: 53×61×60 Å

Organism: Burkholderia mallei (strain ATCC 23344) (NCBI:txid243160)

Foldseek 3Di:
DPPLPPLLVQLLVVVVCCLLLQVAEAFHFDDLVVSCVVSVHDSVSNVSSLVVCVVVVQWDQDPPPGIGGHDDDPVSLVVLLVVCLVLQLLLLLLLLQQAADPQLVVLLVVLVCCVVVVPQDQQVLLVSLVSNSLRSNVSSVDPVSSVSVVSSCSHVVVLSNQGDDDSVLSNVLSVLSNQLNVCSNVSPSNSNSVSRSVSSVVVSVSSSVSSCVVVVVVD/DDDLPPLLVQLLVVVVCCLLLQVAEAFDFDDLVVSCVVSVHDSVSNVSSLVVCVVVVQWDQDPPPGIGGHDDDPVSLVVLLVVCLVLQLLLLLLLLQQAADPQLVVLLVVLVCCVVVVDQDQQVLLVSLVSNSLRSNVSSVDPVSSVSVVSSCSHCVVLSNQGDDDSVLSNVLSVLSNQLNVCSNVSPSNSNSVSRSVSSVVVRVSSSVSSCVVVVVVD

pLDDT: mean 85.47, std 13.47, range [27.53, 98.69]

Secondary structure (DSSP, 8-state):
-----HHHHHHHHHHHHHHHTTSS-TTPEEPHHHHHHHHTS-HHHHHHHHHHHHHTTSEEEETTTEEEEPPPPHHHHHHHHHHHHHHHHHHHHHHHHH---HHHHHHHHHHHHHHHHT---HHHHHHHHHHHHHHHHHHHT-HHHHHHHHHHHHHTHHHHHSPPS-HHHHHHHHHHHHHHHHHHHTT-HHHHHHHHHHHHHHHHHHHHHHHHHHHHTT-/-----HHHHHHHHHHHHHHHTTSS-TTPEEPHHHHHHHHTS-HHHHHHHHHHHHHTTSEEEETTTEEEEPPPPHHHHHHHHHHHHHHHHHHHHHHHHH---HHHHHHHHHHHHHHHHT---HHHHHHHHHHHHHHHHHHHT-HHHHHHHHHHHHHTHHHHHSPP--HHHHHHHHHHHHHHHHHHHTT-HHHHHHHHHHHHHHHHHHHHHHHHHHHHTT-

Solvent-accessible surface area (backbone atoms only — not comparable to full-atom values): 22528 Å² total; per-residue (Å²): 131,79,80,68,48,73,59,22,48,49,40,30,52,52,54,50,47,29,47,70,44,19,79,42,42,65,62,37,74,57,53,59,64,59,48,12,56,48,68,73,46,57,55,63,33,40,52,51,18,50,52,54,36,31,76,70,55,51,29,43,77,41,87,99,74,46,35,26,30,36,68,79,47,73,64,47,51,50,37,51,50,53,44,44,40,23,52,52,14,43,23,29,21,39,13,5,70,67,30,75,41,72,65,40,50,51,44,49,52,54,52,48,48,37,61,75,65,62,61,87,46,60,69,62,53,51,51,50,52,51,51,40,55,52,30,32,32,61,34,28,73,27,68,61,54,41,51,54,48,53,31,50,45,54,50,32,45,70,63,73,63,52,78,73,89,46,61,68,59,53,49,52,51,51,54,52,49,53,52,31,47,52,24,17,66,68,47,33,25,67,58,9,18,51,45,39,36,51,51,49,60,66,49,41,63,62,48,53,53,53,52,45,52,58,55,56,61,70,101,132,81,79,68,47,74,59,22,49,49,40,31,52,51,53,51,45,29,47,69,43,19,78,42,41,66,63,36,76,56,55,60,66,60,50,12,58,47,69,72,45,58,53,62,33,40,52,53,19,51,50,54,36,32,76,70,56,51,28,44,78,41,86,100,75,46,35,26,30,36,68,80,45,74,66,49,50,51,35,50,52,53,44,44,40,22,53,52,14,44,22,29,21,38,13,5,71,68,29,76,40,71,65,40,52,52,42,50,53,54,52,48,46,37,62,78,64,63,61,89,48,58,69,60,53,51,51,51,52,50,50,41,55,53,29,33,33,59,33,28,73,27,69,60,54,41,51,54,48,53,32,50,45,53,48,33,44,71,63,71,63,52,78,75,89,45,62,69,60,53,50,51,51,50,54,49,49,52,53,28,47,52,25,17,66,68,46,34,27,66,58,9,19,51,46,39,36,50,50,50,61,68,50,40,63,62,48,52,52,51,53,45,52,59,57,56,57,69,101